Protein 6MFC (pdb70)

B-factor: mean 91.21, std 18.09, range [53.65, 171.16]

Sequence (390 aa):
HRIRHARPSDLDALCALEARCWPAPLRASRAELLRRVTTEPRGCWVLLHEGAIVGATYAQRIAGPAALAGARHSELAGLHDPSGAALQLLGLNVDPAVRNHDFGSLLLEFVLAAARLRPGIENVVGVSRCGDYPRQRAKGLGYEDYVHGRGGGPRDPVLGFHLGHGARIGGIISGYRPEDVDNDGAGVIVIHALRHRIRHARPSDLDALCALEARCWPAPLRASRAELLRRVTTEPRGCWVLLHEGAIVGATYAQRIAGPAALAGARHSELAGLHDPSGAALQLLGLNVDPAVRNHDFGSLLLEFVLAAARLRPGIENVVGVSRCGDYPRQRAKGLGYEDYVHGRGGGPRDPVLGFHLGHGARIGGIISGYRPEDVDNDGAGVIVIHALR

CATH classification: 3.40.630.30

Nearest PDB structures (foldseek):
  6mfd-assembly2_A  TM=9.935E-01  e=2.860E-41  Archangium violaceum
  7uci-assembly2_B  TM=9.417E-01  e=3.900E-22  Cylindrospermopsis raciborskii
  7uci-assembly1_A  TM=9.395E-01  e=4.810E-21  Cylindrospermopsis raciborskii
  2ree-assembly2_B  TM=9.383E-01  e=3.964E-21  Moorena producens 19L
  7ucl-assembly1_A  TM=8.500E-01  e=3.385E-07  Cylindrospermopsis raciborskii

Solvent-accessible surface area: 17958 Å² total; per-residue (Å²): 156,134,37,27,68,7,112,82,83,0,17,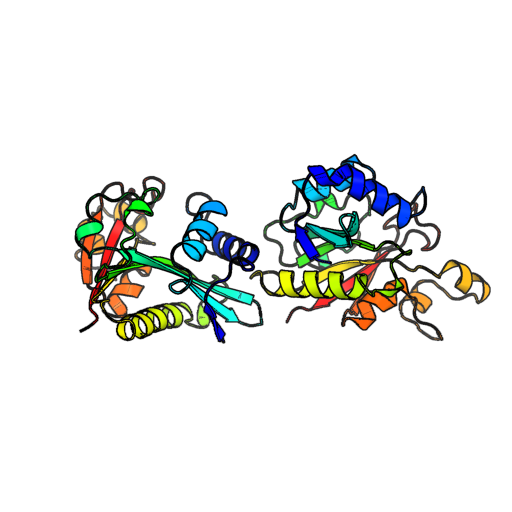22,2,2,13,18,1,10,45,103,27,58,79,68,89,20,104,24,64,88,74,51,0,70,54,18,4,71,47,33,77,173,3,0,16,0,0,22,46,95,21,5,0,9,0,0,1,1,1,2,31,0,58,13,44,90,33,0,83,72,11,103,46,100,119,12,44,77,44,53,44,95,101,5,35,0,9,1,17,21,18,41,7,9,3,61,78,14,138,125,87,98,16,15,41,65,1,0,83,73,1,17,52,24,2,134,157,77,115,43,0,94,29,0,0,3,25,14,39,0,42,42,8,42,158,36,95,93,143,68,37,34,26,96,57,17,7,77,40,138,41,71,49,122,133,3,98,56,2,14,53,21,35,55,63,56,7,144,34,36,28,54,9,103,27,13,24,74,77,3,108,70,0,85,5,10,0,0,14,1,11,6,72,15,214,117,171,35,52,46,8,128,77,93,11,20,99,35,1,29,59,5,10,44,156,34,57,80,78,94,20,109,24,70,124,75,50,0,61,64,19,3,74,59,22,71,78,0,0,11,0,0,28,40,163,71,55,22,16,0,0,1,1,1,2,39,0,56,12,40,92,34,0,77,59,10,86,54,105,114,14,49,69,49,52,54,90,107,6,48,0,0,1,20,25,16,40,6,28,10,66,83,14,184,122,86,89,10,12,27,72,0,0,80,76,0,20,62,24,0,99,37,19,2,21,0,100,32,0,2,10,25,16,40,0,38,39,13,49,164,6,104,100,129,71,37,35,26,105,55,8,0,63,23,123,90,36,76,83,112,1,90,55,2,23,62,27,48,68,40,67,11,141,30,33,29,54,7,94,26,10,22,101,77,2,103,57,0,85,5,10,0,0,13,6,14,6,80,12,106

Organism: NCBI:txid83451

InterPro domains:
  IPR000182 GNAT domain [PS51186] (499-662)
  IPR001227 Acyl transferase domain superfamily [G3DSA:3.40.366.10] (1340-1646)
  IPR006162 Phosphopantetheine attachment site [PS00012] (740-755)
  IPR006162 Phosphopantetheine attachment site [PS00012] (2845-2860)
  IPR006162 Phosphopantetheine attachment site [PS00012] (4822-4837)
  IPR009081 Phosphopantetheine binding ACP domain [PF00550] (719-781)
  IPR009081 Phosphopantetheine binding ACP domain [PF00550] (2821-2887)
  IPR009081 Phosphopantetheine binding ACP domain [PF00550] (4797-4861)
  IPR009081 Phosphopantetheine binding ACP domain [PS50075] (708-785)
  IPR009081 Phosphopantetheine binding ACP domain [PS50075] (2815-2891)
  IPR009081 Phosphopantetheine binding ACP domain [PS50075] (4792-4867)
  IPR013217 Methyltransferase type 12 [PF08242] (2163-2262)
  IPR013217 Methyltransferase type 12 [PF08242] (4118-4217)
  IPR013968 Polyketide synthase-like, ketoreductase domain [PF08659] (2536-2709)
  IPR013968 Polyketide synthase-like, ketoreductase domain [PF08659] (4516-4697)
  IPR014030 Beta-ketoacyl synthase-like, N-terminal domain [PF00109] (820-1058)
  IPR014030 Beta-ketoacyl synthase-like, N-terminal domain [PF00109] (2922-3166)
  IPR014031 Beta-ketoacyl synthase, C-terminal domain [PF02801] (1066-1182)
  IPR014031 Beta-ketoacyl synthase, C-terminal domain [PF02801] (3175-3289)
  IPR014043 Acyl transferase domain [PF00698] (1342-1662)

Structure (mmCIF, N/CA/C/O backbone):
data_6MFC
#
_entry.id   6MFC
#
_cell.length_a   138.334
_cell.length_b   145.700
_cell.length_c   78.006
_cell.angle_alpha   90.000
_cell.angle_beta   90.000
_cell.angle_gamma   90.000
#
_symmetry.space_group_name_H-M   'C 2 2 21'
#
loop_
_entity.id
_entity.type
_entity.pdbx_description
1 polymer GphF
2 non-polymer GLYCEROL
3 non-polymer 'PENTAETHYLENE GLYCOL'
4 water water
#
loop_
_atom_site.group_PDB
_atom_site.id
_atom_site.type_symbol
_atom_site.label_atom_id
_atom_site.label_alt_id
_atom_site.label_comp_id
_atom_site.label_asym_id
_atom_site.label_entity_id
_atom_site.label_seq_id
_atom_site.pdbx_PDB_ins_code
_atom_site.Cartn_x
_atom_site.Cartn_y
_atom_site.Cartn_z
_atom_site.occupancy
_atom_site.B_iso_or_equiv
_atom_site.auth_seq_id
_atom_site.auth_comp_id
_atom_site.auth_asym_id
_atom_site.auth_atom_id
_atom_site.pdbx_PDB_model_num
ATOM 1 N N . HIS A 1 26 ? 9.541 -5.853 -28.554 1.00 153.61 499 HIS B N 1
ATOM 2 C CA . HIS A 1 26 ? 9.762 -5.128 -27.308 1.00 151.57 499 HIS B CA 1
ATOM 3 C C . HIS A 1 26 ? 8.864 -5.667 -26.199 1.00 148.09 499 HIS B C 1
ATOM 4 O O . HIS A 1 26 ? 7.746 -6.115 -26.455 1.00 159.75 499 HIS B O 1
ATOM 11 N N . ARG A 1 27 ? 9.364 -5.624 -24.966 1.00 133.25 500 ARG B N 1
ATOM 12 C CA . ARG A 1 27 ? 8.585 -6.025 -23.802 1.00 120.39 500 ARG B CA 1
ATOM 13 C C . ARG A 1 27 ? 9.126 -5.305 -22.578 1.00 109.89 500 ARG B C 1
ATOM 14 O O . ARG A 1 27 ? 10.331 -5.348 -22.313 1.00 106.85 500 ARG B O 1
ATOM 22 N N . ILE A 1 28 ? 8.237 -4.648 -21.840 1.00 102.38 501 ILE B N 1
ATOM 23 C CA . ILE A 1 28 ? 8.595 -3.904 -20.638 1.00 99.02 501 ILE B CA 1
ATOM 24 C C . ILE A 1 28 ? 7.994 -4.616 -19.436 1.00 101.82 501 ILE B C 1
ATOM 25 O O . ILE A 1 28 ? 6.805 -4.957 -19.437 1.00 107.15 501 ILE B O 1
ATOM 30 N N . ARG A 1 29 ? 8.818 -4.850 -18.417 1.00 95.59 502 ARG B N 1
ATOM 31 C CA . ARG A 1 29 ? 8.381 -5.498 -17.191 1.00 90.31 502 ARG B CA 1
ATOM 32 C C . ARG A 1 29 ? 9.129 -4.881 -16.019 1.00 89.77 502 ARG B C 1
ATOM 33 O O . ARG A 1 29 ? 10.111 -4.156 -16.194 1.00 86.45 502 ARG B O 1
ATOM 41 N N . HIS A 1 30 ? 8.654 -5.176 -14.810 1.00 90.99 503 HIS B N 1
ATOM 42 C CA . HIS A 1 30 ? 9.319 -4.680 -13.614 1.00 85.42 503 HIS B CA 1
ATOM 43 C C . HIS A 1 30 ? 10.701 -5.307 -13.469 1.00 87.01 503 HIS B C 1
ATOM 44 O O . HIS A 1 30 ? 10.938 -6.451 -13.869 1.00 86.56 503 HIS B O 1
ATOM 51 N N . ALA A 1 31 ? 11.621 -4.541 -12.893 1.00 83.49 504 ALA B N 1
ATOM 52 C CA . ALA A 1 31 ? 12.952 -5.061 -12.626 1.00 80.72 504 ALA B CA 1
ATOM 53 C C . ALA A 1 31 ? 12.903 -6.058 -11.475 1.00 82.76 504 ALA B C 1
ATOM 54 O O . ALA A 1 31 ? 12.202 -5.849 -10.481 1.00 93.83 504 ALA B O 1
ATOM 56 N N . ARG A 1 32 ? 13.638 -7.156 -11.624 1.00 77.28 505 ARG B N 1
ATOM 57 C CA . ARG A 1 32 ? 13.748 -8.171 -10.592 1.00 74.01 505 ARG B CA 1
ATOM 58 C C . ARG A 1 32 ? 15.192 -8.268 -10.114 1.00 81.04 505 ARG B C 1
ATOM 59 O O . ARG A 1 32 ? 16.119 -7.957 -10.869 1.00 87.83 505 ARG B O 1
ATOM 67 N N . PRO A 1 33 ? 15.417 -8.691 -8.868 1.00 84.42 506 PRO B N 1
ATOM 68 C CA . PRO A 1 33 ? 16.800 -8.833 -8.382 1.00 81.73 506 PRO B CA 1
ATOM 69 C C . PRO A 1 33 ? 17.641 -9.799 -9.202 1.00 85.82 506 PRO B C 1
ATOM 70 O O . PRO A 1 33 ? 18.875 -9.729 -9.134 1.00 82.03 506 PRO B O 1
ATOM 74 N N . SER A 1 34 ? 17.015 -10.693 -9.975 1.00 96.32 507 SER B N 1
ATOM 75 C CA . SER A 1 34 ? 17.767 -11.611 -10.827 1.00 91.82 507 SER B CA 1
ATOM 76 C C . SER A 1 34 ? 18.407 -10.894 -12.010 1.00 86.43 507 SER B C 1
ATOM 77 O O . SER A 1 34 ? 19.420 -11.363 -12.542 1.00 74.77 507 SER B O 1
ATOM 80 N N . ASP A 1 35 ? 17.840 -9.768 -12.435 1.00 89.59 508 ASP B N 1
ATOM 81 C CA . ASP A 1 35 ? 18.367 -9.001 -13.556 1.00 86.26 508 ASP B CA 1
ATOM 82 C C . ASP A 1 35 ? 19.586 -8.170 -13.186 1.00 85.72 508 ASP B C 1
ATOM 83 O O . ASP A 1 35 ? 20.050 -7.379 -14.014 1.00 89.27 508 ASP B O 1
ATOM 88 N N . LEU A 1 36 ? 20.116 -8.342 -11.973 1.00 81.58 509 LEU B N 1
ATOM 89 C CA . LEU A 1 36 ? 21.165 -7.456 -11.482 1.00 74.75 509 LEU B CA 1
ATOM 90 C C . LEU A 1 36 ? 22.416 -7.527 -12.349 1.00 74.10 509 LEU B C 1
ATOM 91 O O . LEU A 1 36 ? 23.049 -6.500 -12.621 1.00 70.08 509 LEU B O 1
ATOM 96 N N . ASP A 1 37 ? 22.787 -8.729 -12.801 1.00 76.76 510 ASP B N 1
ATOM 97 C CA . ASP A 1 37 ? 23.972 -8.858 -13.644 1.00 78.89 510 ASP B CA 1
ATOM 98 C C . ASP A 1 37 ? 23.783 -8.161 -14.984 1.00 81.35 510 ASP B C 1
ATOM 99 O O . ASP A 1 37 ? 24.740 -7.608 -15.538 1.00 82.95 510 ASP B O 1
ATOM 104 N N . ALA A 1 38 ? 22.562 -8.175 -15.518 1.00 71.91 511 ALA B N 1
ATOM 105 C CA . ALA A 1 38 ? 22.284 -7.457 -16.755 1.00 74.88 511 ALA B CA 1
ATOM 106 C C . ALA A 1 38 ? 22.196 -5.956 -16.515 1.00 77.18 511 ALA B C 1
ATOM 107 O O . ALA A 1 38 ? 22.650 -5.164 -17.348 1.00 93.86 511 ALA B O 1
ATOM 109 N N . LEU A 1 39 ? 21.617 -5.548 -15.382 1.00 82.52 512 LEU B N 1
ATOM 110 C CA . LEU A 1 39 ? 21.526 -4.126 -15.069 1.00 71.39 512 LEU B CA 1
ATOM 111 C C . LEU A 1 39 ? 22.905 -3.510 -14.871 1.00 70.31 512 LEU B C 1
ATOM 112 O O . LEU A 1 39 ? 23.124 -2.347 -15.227 1.00 78.96 512 LEU B O 1
ATOM 117 N N . CYS A 1 40 ? 23.846 -4.273 -14.311 1.00 65.41 513 CYS B N 1
ATOM 118 C CA . CYS A 1 40 ? 25.219 -3.790 -14.212 1.00 67.56 513 CYS B CA 1
ATOM 119 C C . CYS A 1 40 ? 25.883 -3.743 -15.581 1.00 76.45 513 CYS B C 1
ATOM 120 O O . CYS A 1 40 ? 26.640 -2.811 -15.879 1.00 72.93 513 CYS B O 1
ATOM 123 N N . ALA A 1 41 ? 25.615 -4.745 -16.425 1.00 78.46 514 ALA B N 1
ATOM 124 C CA . ALA A 1 41 ? 26.176 -4.752 -17.772 1.00 75.34 514 ALA B CA 1
ATOM 125 C C . ALA A 1 41 ? 25.643 -3.587 -18.595 1.00 74.29 514 ALA B C 1
ATOM 126 O O . ALA A 1 41 ? 26.403 -2.924 -19.311 1.00 76.40 514 ALA B O 1
ATOM 128 N N . LEU A 1 42 ? 24.336 -3.328 -18.511 1.00 68.53 515 LEU B N 1
ATOM 129 C CA . LEU A 1 42 ? 23.770 -2.167 -19.188 1.00 72.33 515 LEU B CA 1
ATOM 130 C C . LEU A 1 42 ? 24.354 -0.875 -18.634 1.00 81.30 515 LEU B C 1
ATOM 131 O O . LEU A 1 42 ? 24.588 0.083 -19.381 1.00 81.51 515 LEU B O 1
ATOM 136 N N . GLU A 1 43 ? 24.606 -0.836 -17.324 1.00 86.55 516 GLU B N 1
ATOM 137 C CA . GLU A 1 43 ? 25.181 0.356 -16.710 1.00 84.31 516 GLU B CA 1
ATOM 138 C C . GLU A 1 43 ? 26.589 0.621 -17.228 1.00 78.00 516 GLU B C 1
ATOM 139 O O . GLU A 1 43 ? 26.990 1.780 -17.386 1.00 78.14 516 GLU B O 1
ATOM 145 N N . ALA A 1 44 ? 27.351 -0.439 -17.506 1.00 76.92 517 ALA B N 1
ATOM 146 C CA . ALA A 1 44 ? 28.728 -0.256 -17.951 1.00 73.97 517 ALA B CA 1
ATOM 147 C C . ALA A 1 44 ? 28.799 0.226 -19.394 1.00 76.60 517 ALA B C 1
ATOM 148 O O . ALA A 1 44 ? 29.735 0.946 -19.760 1.00 82.09 517 ALA B O 1
ATOM 150 N N . ARG A 1 45 ? 27.830 -0.162 -20.225 1.00 73.70 518 ARG B N 1
ATOM 151 C CA . ARG A 1 45 ? 27.801 0.299 -21.608 1.00 82.59 518 ARG B CA 1
ATOM 152 C C . ARG A 1 45 ? 27.301 1.733 -21.724 1.00 85.88 518 ARG B C 1
ATOM 153 O O . ARG A 1 45 ? 27.718 2.456 -22.636 1.00 95.74 518 ARG B O 1
ATOM 161 N N . CYS A 1 46 ? 26.418 2.163 -20.822 1.00 70.89 519 CYS B N 1
ATOM 162 C CA . CYS A 1 46 ? 25.834 3.492 -20.954 1.00 65.00 519 CYS B CA 1
ATOM 163 C C . CYS A 1 46 ? 26.700 4.577 -20.326 1.00 69.25 519 CYS B C 1
ATOM 164 O O . CYS A 1 46 ? 26.634 5.734 -20.755 1.00 70.55 519 CYS B O 1
ATOM 167 N N . TRP A 1 47 ? 27.520 4.234 -19.333 1.00 69.39 520 TRP B N 1
ATOM 168 C CA . TRP A 1 47 ? 28.262 5.242 -18.596 1.00 69.60 520 TRP B CA 1
ATOM 169 C C . TRP A 1 47 ? 29.730 4.860 -18.471 1.00 73.26 520 TRP B C 1
ATOM 170 O O . TRP A 1 47 ? 30.059 3.674 -18.338 1.00 68.85 520 TRP B O 1
ATOM 181 N N . PRO A 1 48 ? 30.631 5.838 -18.513 1.00 77.37 521 PRO B N 1
ATOM 182 C CA . PRO A 1 48 ? 32.032 5.564 -18.184 1.00 80.94 521 PRO B CA 1
ATOM 183 C C . PRO A 1 48 ? 32.192 5.284 -16.698 1.00 92.36 521 PRO B C 1
ATOM 184 O O . PRO A 1 48 ? 31.317 5.585 -15.883 1.00 102.06 521 PRO B O 1
ATOM 188 N N . ALA A 1 49 ? 33.345 4.707 -16.357 1.00 100.06 522 ALA B N 1
ATOM 189 C CA . ALA A 1 49 ? 33.595 4.215 -15.001 1.00 104.44 522 ALA B CA 1
ATOM 190 C C . ALA A 1 49 ? 33.269 5.214 -13.895 1.00 103.47 522 ALA B C 1
ATOM 191 O O . ALA A 1 49 ? 32.608 4.818 -12.922 1.00 107.95 522 ALA B O 1
ATOM 193 N N . PRO A 1 50 ? 33.680 6.488 -13.960 1.00 101.96 523 PRO B N 1
ATOM 194 C CA . PRO A 1 50 ? 33.380 7.398 -12.839 1.00 101.22 523 PRO B CA 1
ATOM 195 C C . PRO A 1 50 ? 31.899 7.674 -12.637 1.00 98.66 523 PRO B C 1
ATOM 196 O O . PRO A 1 50 ? 31.519 8.117 -11.545 1.00 105.27 523 PRO B O 1
ATOM 200 N N . LEU A 1 51 ? 31.051 7.434 -13.636 1.00 84.84 524 LEU B N 1
ATOM 201 C CA . LEU A 1 51 ? 29.633 7.761 -13.544 1.00 77.67 524 LEU B CA 1
ATOM 202 C C . LEU A 1 51 ? 28.742 6.528 -13.450 1.00 75.66 524 LEU B C 1
ATOM 203 O O . LEU A 1 51 ? 27.524 6.645 -13.622 1.00 75.26 524 LEU B O 1
ATOM 208 N N . ARG A 1 52 ? 29.309 5.357 -13.176 1.00 74.70 525 ARG B N 1
ATOM 209 C CA . ARG A 1 52 ? 28.529 4.130 -13.090 1.00 80.52 525 ARG B CA 1
ATOM 210 C C . ARG A 1 52 ? 28.045 3.896 -11.667 1.00 85.30 525 ARG B C 1
ATOM 211 O O . ARG A 1 52 ? 28.793 4.082 -10.702 1.00 92.40 525 ARG B O 1
ATOM 219 N N . ALA A 1 53 ? 26.789 3.480 -11.541 1.00 76.00 526 ALA B N 1
ATOM 220 C CA . ALA A 1 53 ? 26.294 3.025 -10.254 1.00 67.94 526 ALA B CA 1
ATOM 221 C C . ALA A 1 53 ? 26.930 1.687 -9.898 1.00 69.97 526 ALA B C 1
ATOM 222 O O . ALA A 1 53 ? 27.234 0.866 -10.767 1.00 81.86 526 ALA B O 1
ATOM 224 N N . SER A 1 54 ? 27.144 1.477 -8.605 1.00 73.39 527 SER B N 1
ATOM 225 C CA . SER A 1 54 ? 27.685 0.208 -8.154 1.00 65.98 527 SER B CA 1
ATOM 226 C C . SER A 1 54 ? 26.608 -0.871 -8.208 1.00 68.64 527 SER B C 1
ATOM 227 O O . SER A 1 54 ? 25.411 -0.592 -8.334 1.00 65.81 527 SER B O 1
ATOM 230 N N . ARG A 1 55 ? 27.050 -2.127 -8.119 1.00 66.32 528 ARG B N 1
ATOM 231 C CA . ARG A 1 55 ? 26.100 -3.228 -8.011 1.00 69.04 528 ARG B CA 1
ATOM 232 C C . ARG A 1 55 ? 25.232 -3.083 -6.769 1.00 74.24 528 ARG B C 1
ATOM 233 O O . ARG A 1 55 ? 24.053 -3.455 -6.787 1.00 77.83 528 ARG B O 1
ATOM 241 N N . ALA A 1 56 ? 25.795 -2.534 -5.689 1.00 69.88 529 ALA B N 1
ATOM 242 C CA . ALA A 1 56 ? 25.022 -2.335 -4.468 1.00 61.43 529 ALA B CA 1
ATOM 243 C C . ALA A 1 56 ? 23.932 -1.288 -4.666 1.00 63.04 529 ALA B C 1
ATOM 244 O O . ALA A 1 56 ? 22.798 -1.473 -4.207 1.00 68.09 529 ALA B O 1
ATOM 246 N N . GLU A 1 57 ? 24.254 -0.184 -5.346 1.00 55.55 530 GLU B N 1
ATOM 247 C CA . GLU A 1 57 ? 23.255 0.858 -5.567 1.00 58.76 530 GLU B CA 1
ATOM 248 C C . GLU A 1 57 ? 22.158 0.383 -6.510 1.00 61.91 530 GLU B C 1
ATOM 249 O O . GLU A 1 57 ? 20.974 0.658 -6.281 1.00 58.17 530 GLU B O 1
ATOM 255 N N . LEU A 1 58 ? 22.530 -0.326 -7.579 1.00 62.13 531 LEU B N 1
ATOM 256 C CA . LEU A 1 58 ? 21.525 -0.853 -8.496 1.00 65.41 531 LEU B CA 1
ATOM 257 C C . LEU A 1 58 ? 20.595 -1.827 -7.788 1.00 67.91 531 LEU B C 1
ATOM 258 O O . LEU A 1 58 ? 19.388 -1.850 -8.054 1.00 64.95 531 LEU B O 1
ATOM 263 N N . LEU A 1 59 ? 21.136 -2.636 -6.874 1.00 64.43 532 LEU B N 1
ATOM 264 C CA . LEU A 1 59 ? 20.282 -3.507 -6.075 1.00 67.44 532 LEU B CA 1
ATOM 265 C C . LEU A 1 59 ? 19.446 -2.700 -5.091 1.00 71.77 532 LEU B C 1
ATOM 266 O O . LEU A 1 59 ? 18.284 -3.036 -4.834 1.00 70.66 532 LEU B O 1
ATOM 271 N N . ARG A 1 60 ? 20.020 -1.628 -4.536 1.00 71.71 533 ARG B N 1
ATOM 272 C CA . ARG A 1 60 ? 19.293 -0.795 -3.584 1.00 65.92 533 ARG B CA 1
ATOM 273 C C . ARG A 1 60 ? 18.040 -0.199 -4.213 1.00 67.88 533 ARG B C 1
ATOM 274 O O . ARG A 1 60 ? 17.000 -0.090 -3.556 1.00 70.36 533 ARG B O 1
ATOM 282 N N . ARG A 1 61 ? 18.120 0.193 -5.487 1.00 59.11 534 ARG B N 1
ATOM 283 C CA . ARG A 1 61 ? 16.970 0.802 -6.151 1.00 66.13 534 ARG B CA 1
ATOM 284 C C . ARG A 1 61 ? 15.865 -0.219 -6.395 1.00 63.47 534 ARG B C 1
ATOM 285 O O . ARG A 1 61 ? 14.693 0.032 -6.088 1.00 60.17 534 ARG B O 1
ATOM 293 N N . VAL A 1 62 ? 16.221 -1.376 -6.957 1.00 54.36 535 VAL B N 1
ATOM 294 C CA . VAL A 1 62 ? 15.213 -2.361 -7.336 1.00 63.67 535 VAL B CA 1
ATOM 295 C C . VAL A 1 62 ? 14.501 -2.910 -6.107 1.00 73.84 535 VAL B C 1
ATOM 296 O O . VAL A 1 62 ? 13.290 -3.159 -6.139 1.00 79.27 535 VAL B O 1
ATOM 300 N N . THR A 1 63 ? 15.226 -3.094 -5.004 1.00 73.61 536 THR B N 1
ATOM 301 C CA . THR A 1 63 ? 14.623 -3.662 -3.805 1.00 72.46 536 THR B CA 1
ATOM 302 C C . THR A 1 63 ? 13.902 -2.627 -2.949 1.00 76.04 536 THR B C 1
ATOM 303 O O . THR A 1 63 ? 13.022 -3.001 -2.166 1.00 83.25 536 THR B O 1
ATOM 307 N N . THR A 1 64 ? 14.240 -1.343 -3.079 1.00 73.43 537 THR B N 1
ATOM 308 C CA . THR A 1 64 ? 13.569 -0.320 -2.282 1.00 74.38 537 THR B CA 1
ATOM 309 C C . THR A 1 64 ? 12.216 0.049 -2.879 1.00 83.34 537 THR B C 1
ATOM 310 O O . THR A 1 64 ? 11.212 0.126 -2.161 1.00 83.35 537 THR B O 1
ATOM 314 N N . GLU A 1 65 ? 12.171 0.284 -4.191 1.00 85.54 538 GLU B N 1
ATOM 315 C CA . GLU A 1 65 ? 10.938 0.575 -4.919 1.00 94.75 538 GLU B CA 1
ATOM 316 C C . GLU A 1 65 ? 10.753 -0.528 -5.955 1.00 97.55 538 GLU B C 1
ATOM 317 O O . GLU A 1 65 ? 11.055 -0.334 -7.143 1.00 96.11 538 GLU B O 1
ATOM 323 N N . PRO A 1 66 ? 10.268 -1.704 -5.540 1.00 100.69 539 PRO B N 1
ATOM 324 C CA . PRO A 1 66 ? 10.186 -2.831 -6.487 1.00 101.39 539 PRO B CA 1
ATOM 325 C C . PRO A 1 66 ? 9.261 -2.572 -7.660 1.00 103.83 539 PRO B C 1
ATOM 326 O O . PRO A 1 66 ? 9.589 -2.945 -8.793 1.00 105.29 539 PRO B O 1
ATOM 330 N N . ARG A 1 67 ? 8.107 -1.945 -7.425 1.00 98.73 540 ARG B N 1
ATOM 331 C CA . ARG A 1 67 ? 7.175 -1.612 -8.495 1.00 97.84 540 ARG B CA 1
ATOM 332 C C . ARG A 1 67 ? 7.421 -0.224 -9.073 1.00 91.62 540 ARG B C 1
ATOM 333 O O . ARG A 1 67 ? 6.494 0.395 -9.612 1.00 98.76 540 ARG B O 1
ATOM 341 N N . GLY A 1 68 ? 8.650 0.278 -8.977 1.00 82.11 541 GLY B N 1
ATOM 342 C CA . GLY A 1 68 ? 8.999 1.563 -9.548 1.00 80.42 541 GLY B CA 1
ATOM 343 C C . GLY A 1 68 ? 10.227 1.487 -10.431 1.00 79.74 541 GLY B C 1
ATOM 344 O O . GLY A 1 68 ? 10.854 2.507 -10.728 1.00 85.42 541 GLY B O 1
ATOM 345 N N . CYS A 1 69 ? 10.581 0.276 -10.854 1.00 75.22 542 CYS B N 1
ATOM 346 C CA . CYS A 1 69 ? 11.712 0.051 -11.743 1.00 72.80 542 CYS B CA 1
ATOM 347 C C . CYS A 1 69 ? 11.277 -0.882 -12.861 1.00 83.83 542 CYS B C 1
ATOM 348 O O . CYS A 1 69 ? 10.613 -1.892 -12.606 1.00 92.63 542 CYS B O 1
ATOM 351 N N . TRP A 1 70 ? 11.642 -0.541 -14.096 1.00 81.83 543 TRP B N 1
ATOM 352 C CA . TRP A 1 70 ? 11.267 -1.322 -15.264 1.00 84.02 543 TRP B CA 1
ATOM 353 C C . TRP A 1 70 ? 12.486 -1.603 -16.129 1.00 80.08 543 TRP B C 1
ATOM 354 O O . TRP A 1 70 ? 13.466 -0.854 -16.118 1.00 78.50 543 TRP B O 1
ATOM 365 N N . VAL A 1 71 ? 12.407 -2.693 -16.886 1.00 82.92 544 VAL B N 1
ATOM 366 C CA . VAL A 1 71 ? 13.413 -3.041 -17.877 1.00 75.48 544 VAL B CA 1
ATOM 367 C C . VAL A 1 71 ? 12.727 -3.175 -19.228 1.00 76.70 544 VAL B C 1
ATOM 368 O O . VAL A 1 71 ? 11.550 -3.541 -19.317 1.00 78.02 544 VAL B O 1
ATOM 372 N N . LEU A 1 72 ? 13.468 -2.859 -20.285 1.00 74.39 545 LEU B N 1
ATOM 373 C CA . LEU A 1 72 ? 12.998 -3.018 -21.653 1.00 76.61 545 LEU B CA 1
ATOM 374 C C . LEU A 1 72 ? 13.792 -4.132 -22.320 1.00 81.14 545 LEU B C 1
ATOM 375 O O . LEU A 1 72 ? 15.027 -4.111 -22.311 1.00 78.55 545 LEU B O 1
ATOM 380 N N . LEU A 1 73 ? 13.081 -5.099 -22.891 1.00 85.49 546 LEU B N 1
ATOM 381 C CA . LEU A 1 73 ? 13.696 -6.273 -23.492 1.00 88.75 546 LEU B CA 1
ATOM 382 C C . LEU A 1 73 ? 13.659 -6.167 -25.010 1.00 94.07 546 LEU B C 1
ATOM 383 O O . LEU A 1 73 ? 12.599 -5.926 -25.596 1.00 98.14 546 LEU B O 1
ATOM 388 N N . HIS A 1 74 ? 14.817 -6.352 -25.638 1.00 94.60 547 HIS B N 1
ATOM 389 C CA . HIS A 1 74 ? 14.921 -6.414 -27.091 1.00 91.83 547 HIS B CA 1
ATOM 390 C C . HIS A 1 74 ? 15.842 -7.570 -27.445 1.00 97.52 547 HIS B C 1
ATOM 391 O O . HIS A 1 74 ? 16.991 -7.606 -26.994 1.00 83.42 547 HIS B O 1
ATOM 398 N N . GLU A 1 75 ? 15.332 -8.511 -28.242 1.00 100.36 548 GLU B N 1
ATOM 399 C CA . GLU A 1 75 ? 16.065 -9.726 -28.598 1.00 103.92 548 GLU B CA 1
ATOM 400 C C . GLU A 1 75 ? 16.445 -10.520 -27.349 1.00 100.43 548 GLU B C 1
ATOM 401 O O . GLU A 1 75 ? 17.522 -11.115 -27.268 1.00 92.69 548 GLU B O 1
ATOM 407 N N . GLY A 1 76 ? 15.553 -10.519 -26.359 1.00 100.31 549 GLY B N 1
ATOM 408 C CA . GLY A 1 76 ? 15.782 -11.241 -25.124 1.00 87.84 549 GLY B CA 1
ATOM 409 C C . GLY A 1 76 ? 16.806 -10.633 -24.193 1.00 97.92 549 GLY B C 1
ATOM 410 O O . GLY A 1 76 ? 17.199 -11.285 -23.222 1.00 105.42 549 GLY B O 1
ATOM 411 N N . ALA A 1 77 ? 17.251 -9.406 -24.451 1.00 94.30 550 ALA B N 1
ATOM 412 C CA . ALA A 1 77 ? 18.260 -8.749 -23.636 1.00 88.43 550 ALA B CA 1
ATOM 413 C C . ALA A 1 77 ? 17.717 -7.447 -23.068 1.00 88.78 550 ALA B C 1
ATOM 414 O O . ALA A 1 77 ? 16.886 -6.776 -23.688 1.00 85.44 550 ALA B O 1
ATOM 416 N N . ILE A 1 78 ? 18.206 -7.091 -21.882 1.00 87.11 551 ILE B N 1
ATOM 417 C CA . ILE A 1 78 ? 17.825 -5.846 -21.220 1.00 82.85 551 ILE B CA 1
ATOM 418 C C . ILE A 1 78 ? 18.621 -4.721 -21.876 1.00 79.04 551 ILE B C 1
ATOM 419 O O . ILE A 1 78 ? 19.773 -4.470 -21.521 1.00 74.15 551 ILE B O 1
ATOM 424 N N . VAL A 1 79 ? 18.007 -4.043 -22.848 1.00 80.04 552 VAL B N 1
ATOM 425 C CA . VAL A 1 79 ? 18.633 -2.889 -23.486 1.00 83.35 552 VAL B CA 1
ATOM 426 C C . VAL A 1 79 ? 18.201 -1.570 -22.859 1.00 72.28 552 VAL B C 1
ATOM 427 O O . VAL A 1 79 ? 18.775 -0.523 -23.197 1.00 72.42 552 VAL B O 1
ATOM 431 N N . GLY A 1 80 ? 17.217 -1.585 -21.963 1.00 76.48 553 GLY B N 1
ATOM 432 C CA . GLY A 1 80 ? 16.759 -0.374 -21.310 1.00 80.00 553 GLY B CA 1
ATOM 433 C C . GLY A 1 80 ? 16.338 -0.600 -19.873 1.00 83.63 553 GLY B C 1
ATOM 434 O O . GLY A 1 80 ? 15.735 -1.628 -19.553 1.00 89.83 553 GLY B O 1
ATOM 435 N N . ALA A 1 81 ? 16.649 0.353 -18.996 1.00 79.42 554 ALA B N 1
ATOM 436 C CA . ALA A 1 81 ? 16.324 0.246 -17.581 1.00 73.73 554 ALA B CA 1
ATOM 437 C C . ALA A 1 81 ? 15.997 1.622 -17.019 1.00 69.99 554 ALA B C 1
ATOM 438 O O . ALA A 1 81 ? 16.689 2.602 -17.310 1.00 62.99 554 ALA B O 1
ATOM 440 N N . THR A 1 82 ? 14.941 1.687 -16.210 1.00 71.92 555 THR B N 1
ATOM 441 C CA . THR A 1 82 ? 14.531 2.917 -15.547 1.00 77.44 555 THR B CA 1
ATOM 442 C C . THR A 1 82 ? 14.346 2.650 -14.061 1.00 79.66 555 THR B C 1
ATOM 443 O O . THR A 1 82 ? 13.679 1.685 -13.678 1.00 81.34 555 THR B O 1
ATOM 447 N N . TYR A 1 83 ? 14.938 3.504 -13.230 1.00 69.63 556 TYR B N 1
ATOM 448 C CA . TYR A 1 83 ? 14.816 3.416 -11.784 1.00 65.33 556 TYR B CA 1
ATOM 449 C C . TYR A 1 83 ? 14.075 4.636 -11.257 1.00 67.00 556 TYR B C 1
ATOM 450 O O . TYR A 1 83 ? 14.206 5.740 -11.794 1.00 80.37 556 TYR B O 1
ATOM 459 N N . ALA A 1 84 ? 13.298 4.433 -10.196 1.00 62.63 557 ALA B N 1
ATOM 460 C CA . ALA A 1 84 ? 12.536 5.528 -9.616 1.00 65.77 557 ALA B CA 1
ATOM 461 C C . ALA A 1 84 ? 12.186 5.199 -8.173 1.00 81.86 557 ALA B C 1
ATOM 462 O O . ALA A 1 84 ? 12.063 4.030 -7.799 1.00 81.81 557 ALA B O 1
ATOM 464 N N . GLN A 1 85 ? 12.032 6.248 -7.369 1.00 82.54 558 GLN B N 1
ATOM 465 C CA . GLN A 1 85 ? 11.556 6.117 -6.001 1.00 77.19 558 GLN B CA 1
ATOM 466 C C . GLN A 1 85 ? 10.613 7.272 -5.704 1.00 77.66 558 GLN B C 1
ATOM 467 O O . GLN A 1 85 ? 10.680 8.332 -6.330 1.00 80.58 558 GLN B O 1
ATOM 473 N N . ARG A 1 86 ? 9.724 7.049 -4.743 1.00 77.02 559 ARG B N 1
ATOM 474 C CA . ARG A 1 86 ? 8.705 8.026 -4.384 1.00 69.53 559 ARG B CA 1
ATOM 475 C C . ARG A 1 86 ? 9.233 8.907 -3.258 1.00 75.86 559 ARG B C 1
ATOM 476 O O . ARG A 1 86 ? 9.610 8.402 -2.194 1.00 90.14 559 ARG B O 1
ATOM 484 N N . ILE A 1 87 ? 9.274 10.217 -3.496 1.00 68.48 560 ILE B N 1
ATOM 485 C CA . ILE A 1 87 ? 9.750 11.162 -2.491 1.00 76.78 560 ILE B CA 1
ATOM 486 C C . ILE A 1 87 ? 8.639 12.150 -2.163 1.00 87.36 560 ILE B C 1
ATOM 487 O O . ILE A 1 87 ? 7.540 12.074 -2.724 1.00 88.37 560 ILE B O 1
ATOM 492 N N . ALA A 1 88 ? 8.921 13.086 -1.254 1.00 93.82 561 ALA B N 1
ATOM 493 C CA . ALA A 1 88 ? 7.897 14.016 -0.788 1.00 102.19 561 ALA B CA 1
ATOM 494 C C . ALA A 1 88 ? 7.381 14.889 -1.927 1.00 95.80 561 ALA B C 1
ATOM 495 O O . ALA A 1 88 ? 6.178 14.918 -2.211 1.00 96.68 561 ALA B O 1
ATOM 497 N N . GLY A 1 89 ? 8.280 15.611 -2.590 1.00 88.43 562 GLY B N 1
ATOM 498 C CA . GLY A 1 89 ? 7.903 16.468 -3.687 1.00 88.39 562 GLY B CA 1
ATOM 499 C C . GLY A 1 89 ? 9.105 17.016 -4.427 1.00 98.65 562 GLY B C 1
ATOM 500 O O . GLY A 1 89 ? 10.253 16.662 -4.142 1.00 105.92 562 GLY B O 1
ATOM 501 N N . PRO A 1 90 ? 8.859 17.891 -5.406 1.00 101.34 563 PRO B N 1
ATOM 502 C CA . PRO A 1 90 ? 9.982 18.494 -6.144 1.00 98.86 563 PRO B CA 1
ATOM 503 C C . PRO A 1 90 ? 10.907 19.321 -5.268 1.00 96.11 563 PRO B C 1
ATOM 504 O O . PRO A 1 90 ? 12.098 19.443 -5.583 1.00 87.76 563 PRO B O 1
ATOM 508 N N . ALA A 1 91 ? 10.398 19.894 -4.176 1.00 97.65 564 ALA B N 1
ATOM 509 C CA . ALA A 1 91 ? 11.235 20.704 -3.300 1.00 100.14 564 ALA B CA 1
ATOM 510 C C . ALA A 1 91 ? 12.220 19.865 -2.496 1.00 98.60 564 ALA B C 1
ATOM 511 O O . ALA A 1 91 ? 13.196 20.411 -1.972 1.00 93.94 564 ALA B O 1
ATOM 513 N N . ALA A 1 92 ? 11.994 18.554 -2.395 1.00 93.01 565 ALA B N 1
ATOM 514 C CA . ALA A 1 92 ? 12.870 17.696 -1.607 1.00 89.93 565 ALA B CA 1
ATOM 515 C C . ALA A 1 92 ? 14.255 17.533 -2.221 1.00 87.98 565 ALA B C 1
ATOM 516 O O . ALA A 1 92 ? 15.156 17.029 -1.542 1.00 84.99 565 ALA B O 1
ATOM 518 N N . LEU A 1 93 ? 14.447 17.946 -3.471 1.00 82.63 566 LEU B N 1
ATOM 519 C CA . LEU A 1 93 ? 15.722 17.801 -4.158 1.00 79.90 566 LEU B CA 1
ATOM 520 C C . LEU A 1 93 ? 16.678 18.957 -3.898 1.00 81.09 566 LEU B C 1
ATOM 521 O O . LEU A 1 93 ? 17.791 18.950 -4.433 1.00 82.47 566 LEU B O 1
ATOM 526 N N . ALA A 1 94 ? 16.277 19.945 -3.103 1.00 79.47 567 ALA B N 1
ATOM 527 C CA . ALA A 1 94 ? 17.126 21.105 -2.861 1.00 82.92 567 ALA B CA 1
ATOM 528 C C . ALA A 1 94 ? 18.372 20.692 -2.087 1.00 82.66 567 ALA B C 1
ATOM 529 O O . ALA A 1 94 ? 18.273 20.121 -0.996 1.00 92.58 567 ALA B O 1
ATOM 531 N N . GLY A 1 95 ? 19.541 20.975 -2.654 1.00 84.16 568 GLY B N 1
ATOM 532 C CA . GLY A 1 95 ? 20.792 20.681 -1.972 1.00 89.06 568 GLY B CA 1
ATOM 533 C C . GLY A 1 95 ? 21.040 19.206 -1.747 1.00 84.53 568 GLY B C 1
ATOM 534 O O . GLY A 1 95 ? 21.617 18.822 -0.721 1.00 94.25 568 GLY B O 1
ATOM 535 N N . ALA A 1 96 ? 20.615 18.369 -2.685 1.00 76.88 569 ALA B N 1
ATOM 536 C CA . ALA A 1 96 ? 20.769 16.927 -2.583 1.00 85.70 569 ALA B CA 1
ATOM 537 C C . ALA A 1 96 ? 22.013 16.474 -3.335 1.00 86.83 569 ALA B C 1
ATOM 538 O O . ALA A 1 96 ? 22.335 17.005 -4.401 1.00 94.86 569 ALA B O 1
ATOM 540 N N . ARG A 1 97 ? 22.712 15.495 -2.770 1.00 82.10 570 ARG B N 1
ATOM 541 C CA . ARG A 1 97 ? 23.852 14.874 -3.423 1.00 77.91 570 ARG B CA 1
ATOM 542 C C . ARG A 1 97 ? 23.399 13.634 -4.188 1.00 78.82 570 ARG B C 1
ATOM 543 O O . ARG A 1 97 ? 22.378 13.021 -3.873 1.00 78.20 570 ARG B O 1
ATOM 551 N N . HIS A 1 98 ? 24.174 13.276 -5.216 1.00 79.93 571 HIS B N 1
ATOM 552 C CA . HIS A 1 98 ? 23.823 12.123 -6.042 1.00 72.63 571 HIS B CA 1
ATOM 553 C C . HIS A 1 98 ? 23.909 10.827 -5.248 1.00 74.08 571 HIS B C 1
ATOM 554 O O . HIS A 1 98 ? 23.055 9.943 -5.393 1.00 71.41 571 HIS B O 1
ATOM 561 N N . SER A 1 99 ? 24.935 10.694 -4.408 1.00 74.36 572 SER B N 1
ATOM 562 C CA . SER A 1 99 ? 25.126 9.458 -3.662 1.00 72.95 572 SER B CA 1
ATOM 563 C C . SER A 1 99 ? 24.173 9.349 -2.479 1.00 78.43 572 SER B C 1
ATOM 564 O O . SER A 1 99 ? 23.761 8.241 -2.120 1.00 91.88 572 SER B O 1
ATOM 567 N N . GLU A 1 100 ? 23.807 10.473 -1.875 1.00 81.85 573 GLU B N 1
ATOM 568 C CA . GLU A 1 100 ? 22.990 10.482 -0.662 1.00 61.64 573 GLU B CA 1
ATOM 569 C C . GLU A 1 100 ? 21.519 10.719 -1.004 1.00 59.91 573 GLU B C 1
ATOM 570 O O . GLU A 1 100 ? 20.879 11.647 -0.509 1.00 74.82 573 GLU B O 1
ATOM 576 N N . LEU A 1 101 ? 20.975 9.856 -1.864 1.00 56.91 574 LEU B N 1
ATOM 577 C CA . LEU A 1 101 ? 19.614 10.027 -2.355 1.00 72.41 574 LEU B CA 1
ATOM 578 C C . LEU A 1 101 ? 18.591 9.094 -1.724 1.00 76.20 574 LEU B C 1
ATOM 579 O O . LEU A 1 101 ? 17.393 9.381 -1.812 1.00 72.63 574 LEU B O 1
ATOM 584 N N . ALA A 1 102 ? 19.020 7.993 -1.101 1.00 70.81 575 ALA B N 1
ATOM 585 C CA . ALA A 1 102 ? 18.055 7.036 -0.568 1.00 66.14 575 ALA B CA 1
ATOM 586 C C . ALA A 1 102 ? 17.232 7.632 0.567 1.00 71.28 575 ALA B C 1
ATOM 587 O O . ALA A 1 102 ? 16.085 7.221 0.781 1.00 63.79 575 ALA B O 1
ATOM 589 N N . GLY A 1 103 ? 17.789 8.604 1.295 1.00 70.89 576 GLY B N 1
ATOM 590 C CA . GLY A 1 103 ? 17.088 9.201 2.420 1.00 60.73 576 GLY B CA 1
ATOM 591 C C . GLY A 1 103 ? 15.837 9.967 2.042 1.00 67.85 576 GLY B C 1
ATOM 592 O O . GLY A 1 103 ? 15.008 10.245 2.915 1.00 74.41 576 GLY B O 1
ATOM 593 N N . LEU A 1 104 ? 15.680 10.316 0.765 1.00 72.00 577 LEU B N 1
ATOM 594 C CA . LEU A 1 104 ? 14.508 11.057 0.319 1.00 76.28 577 LEU B CA 1
ATOM 595 C C . LEU A 1 104 ? 13.276 10.179 0.148 1.00 83.01 577 LEU B C 1
ATOM 596 O O . LEU A 1 104 ? 12.186 10.716 -0.075 1.00 91.82 577 LEU B O 1
ATOM 601 N N . HIS A 1 105 ? 13.422 8.860 0.247 1.00 80.57 578 HIS B N 1
ATOM 602 C CA . HIS A 1 105 ? 12.323 7.952 -0.056 1.00 80.68 578 HIS B CA 1
ATOM 603 C C . HIS A 1 105 ? 11.144 8.191 0.878 1.00 82.64 578 HIS B C 1
ATOM 604 O O . HIS A 1 105 ? 11.258 8.023 2.096 1.00 79.58 578 HIS B O 1
ATOM 611 N N . ASP A 1 106 ? 10.012 8.584 0.300 1.00 85.69 579 ASP B N 1
ATOM 612 C CA . ASP A 1 106 ? 8.769 8.791 1.041 1.00 95.24 579 ASP B CA 1
ATOM 613 C C . ASP A 1 106 ? 7.661 8.026 0.330 1.00 98.54 579 ASP B C 1
ATOM 614 O O . ASP A 1 106 ? 7.141 8.495 -0.698 1.00 102.91 579 ASP B O 1
ATOM 619 N N . PRO A 1 107 ? 7.276 6.851 0.835 1.00 99.22 580 PRO B N 1
ATOM 620 C CA . PRO A 1 107 ? 6.212 6.078 0.170 1.00 97.38 580 PRO B CA 1
ATOM 621 C C . PRO A 1 107 ? 4.882 6.805 0.094 1.00 104.21 580 PRO B C 1
ATOM 622 O O . PRO A 1 107 ? 4.074 6.495 -0.791 1.00 103.83 580 PRO B O 1
ATOM 626 N N . SER A 1 108 ? 4.624 7.756 0.988 1.00 112.52 581 SER B N 1
ATOM 627 C CA . SER A 1 108 ? 3.396 8.539 0.964 1.00 120.08 581 SER B CA 1
ATOM 628 C C . SER A 1 108 ? 3.553 9.854 0.213 1.00 118.36 581 SER B C 1
ATOM 629 O O . SER A 1 108 ? 2.642 10.687 0.250 1.00 129.66 581 SER B O 1
ATOM 632 N N . GLY A 1 109 ? 4.680 10.058 -0.463 1.00 110.42 582 GLY B N 1
ATOM 633 C CA . GLY A 1 109 ? 4.921 11.304 -1.157 1.00 107.49 582 GLY B CA 1
ATOM 634 C C . GLY A 1 109 ? 4.061 11.463 -2.396 1.00 106.14 582 GLY B C 1
ATOM 635 O O . GLY A 1 109 ? 3.441 10.525 -2.899 1.00 106.50 582 GLY B O 1
ATOM 636 N N . ALA A 1 110 ? 4.031 12.698 -2.898 1.00 106.12 583 ALA B N 1
ATOM 637 C CA . ALA A 1 110 ? 3.226 13.066 -4.056 1.00 101.35 583 ALA B CA 1
ATOM 638 C C . ALA A 1 110 ? 4.090 13.388 -5.272 1.00 98.60 583 ALA B C 1
ATOM 639 O O . ALA A 1 110 ? 3.731 14.238 -6.091 1.00 102.43 583 ALA B O 1
ATOM 641 N N . ALA A 1 111 ? 5.231 12.715 -5.402 1.00 88.24 584 ALA B N 1
ATOM 642 C CA . ALA A 1 111 ? 6.110 12.921 -6.543 1.00 85.39 584 ALA B CA 1
ATOM 643 C C . ALA A 1 111 ? 7.041 11.725 -6.675 1.00 87.08 584 ALA B C 1
ATOM 644 O O . ALA A 1 111 ? 7.520 11.192 -5.671 1.00 93.43 584 ALA B O 1
ATOM 646 N N . LEU A 1 112 ? 7.292 11.313 -7.914 1.00 83.38 585 LEU B N 1
ATOM 647 C CA . LEU A 1 112 ? 8.143 10.167 -8.217 1.00 78.23 585 LEU B CA 1
ATOM 648 C C . LEU A 1 112 ? 9.443 10.664 -8.837 1.00 73.97 585 LEU B C 1
ATOM 649 O O . LEU A 1 112 ? 9.422 11.359 -9.859 1.00 73.57 585 LEU B O 1
ATOM 654 N N . GLN A 1 113 ? 10.567 10.309 -8.221 1.00 64.31 586 GLN B N 1
ATOM 655 C CA . GLN A 1 113 ? 11.876 10.797 -8.636 1.00 71.38 586 GLN B CA 1
ATOM 656 C C . GLN A 1 113 ? 12.547 9.791 -9.562 1.00 77.50 586 GLN B C 1
ATOM 657 O O . GLN A 1 113 ? 12.652 8.608 -9.228 1.00 81.19 586 GLN B O 1
ATOM 663 N N . LEU A 1 114 ? 13.010 10.267 -10.715 1.00 86.00 587 LEU B N 1
ATOM 664 C CA . LEU A 1 114 ? 13.767 9.432 -11.638 1.00 83.15 587 LEU B CA 1
ATOM 665 C C . LEU A 1 114 ? 15.214 9.352 -11.168 1.00 81.10 587 LEU B C 1
ATOM 666 O O . LEU A 1 114 ? 15.918 10.366 -11.136 1.00 95.94 587 LEU B O 1
ATOM 671 N N . LEU A 1 115 ? 15.655 8.152 -10.797 1.00 74.68 588 LEU B N 1
ATOM 672 C CA . LEU A 1 115 ? 17.048 7.950 -10.423 1.00 72.59 588 LEU B CA 1
ATOM 673 C C . LEU A 1 115 ? 17.928 7.632 -11.622 1.00 73.84 588 LEU B C 1
ATOM 674 O O . LEU A 1 115 ? 19.139 7.876 -11.576 1.00 82.57 588 LEU B O 1
ATOM 679 N N . GLY A 1 116 ? 17.346 7.102 -12.694 1.00 68.48 589 GLY B N 1
ATOM 680 C CA . GLY A 1 116 ? 18.109 6.771 -13.879 1.00 70.02 589 GLY B CA 1
ATOM 681 C C . GLY A 1 116 ? 17.259 6.250 -15.017 1.00 72.03 589 GLY B C 1
ATOM 682 O O . GLY A 1 116 ? 16.197 5.660 -14.796 1.00 63.78 589 GLY B O 1
ATOM 683 N N . LEU A 1 117 ? 17.716 6.478 -16.247 1.00 76.71 590 LEU B N 1
ATOM 684 C CA . LEU A 1 117 ? 17.072 5.941 -17.445 1.00 71.05 590 LEU B CA 1
ATOM 685 C C . LEU A 1 117 ? 18.190 5.631 -18.435 1.00 75.51 590 LEU B C 1
ATOM 686 O O . LEU A 1 117 ? 18.751 6.541 -19.053 1.00 80.84 590 LEU B O 1
ATOM 691 N N . ASN A 1 118 ? 18.523 4.351 -18.567 1.00 76.52 591 ASN B N 1
ATOM 692 C CA . ASN A 1 118 ? 19.608 3.902 -19.427 1.00 75.40 591 ASN B CA 1
ATOM 693 C C . ASN A 1 118 ? 19.039 3.160 -20.626 1.00 78.07 591 ASN B C 1
ATOM 694 O O . ASN A 1 118 ? 18.129 2.336 -20.480 1.00 70.30 591 ASN B O 1
ATOM 699 N N . VAL A 1 119 ? 19.567 3.466 -21.808 1.00 79.91 592 VAL B N 1
ATOM 700 C CA . VAL A 1 119 ? 19.270 2.733 -23.030 1.00 76.23 592 VAL B CA 1
ATOM 701 C C . VAL A 1 119 ? 20.598 2.370 -23.677 1.00 81.33 592 VAL B C 1
ATOM 702 O O . VAL A 1 119 ? 21.493 3.217 -23.776 1.00 77.10 592 VAL B O 1
ATOM 706 N N . ASP A 1 120 ? 20.727 1.115 -24.099 1.00 86.71 593 ASP B N 1
ATOM 707 C CA . ASP A 1 120 ? 21.989 0.632 -24.644 1.00 86.51 593 ASP B CA 1
ATOM 708 C C . ASP A 1 120 ? 22.399 1.486 -25.840 1.00 88.98 593 ASP B C 1
ATOM 709 O O . ASP A 1 120 ? 21.563 1.767 -26.710 1.00 94.80 593 ASP B O 1
ATOM 714 N N . PRO A 1 121 ? 23.656 1.933 -25.912 1.00 91.68 594 PRO B N 1
ATOM 715 C CA . PRO A 1 121 ? 24.076 2.772 -27.047 1.00 96.72 594 PRO B CA 1
ATOM 716 C C . PRO A 1 121 ? 23.936 2.096 -28.400 1.00 101.42 594 PRO B C 1
ATOM 717 O O . PRO A 1 121 ? 23.913 2.793 -29.421 1.00 113.47 594 PRO B O 1
ATOM 721 N N . ALA A 1 122 ? 23.843 0.767 -28.446 1.00 96.30 595 ALA B N 1
ATOM 722 C CA . ALA A 1 122 ? 23.689 0.062 -29.711 1.00 93.39 595 ALA B CA 1
ATOM 723 C C . ALA A 1 122 ? 22.256 0.066 -30.228 1.00 101.84 595 ALA B C 1
ATOM 724 O O . ALA A 1 122 ? 22.029 -0.346 -31.370 1.00 114.10 595 ALA B O 1
ATOM 726 N N . VAL A 1 123 ? 21.291 0.518 -29.427 1.00 100.46 596 VAL B N 1
ATOM 727 C CA . VAL A 1 123 ? 19.889 0.506 -29.831 1.00 108.33 596 VAL B CA 1
ATOM 728 C C . VAL A 1 123 ? 19.327 1.921 -29.774 1.00 114.30 596 VAL B C 1
ATOM 729 O O . VAL A 1 123 ? 18.179 2.130 -29.368 1.00 112.25 596 VAL B O 1
ATOM 733 N N . ARG A 1 124 ? 20.131 2.906 -30.181 1.00 120.22 597 ARG B N 1
ATOM 734 C CA . ARG A 1 124 ? 19.672 4.291 -30.141 1.00 124.30 597 ARG B CA 1
ATOM 735 C C . ARG A 1 124 ? 18.723 4.612 -31.287 1.00 121.82 597 ARG B C 1
ATOM 736 O O . ARG A 1 124 ? 17.824 5.446 -31.126 1.00 120.55 597 ARG B O 1
ATOM 744 N N . ASN A 1 125 ? 18.897 3.965 -32.441 1.00 122.43 598 ASN B N 1
ATOM 745 C CA . ASN A 1 125 ? 18.035 4.245 -33.583 1.00 123.60 598 ASN B CA 1
ATOM 746 C C . ASN A 1 125 ? 16.605 3.770 -33.362 1.00 122.26 598 ASN B C 1
ATOM 747 O O . ASN A 1 125 ? 15.703 4.211 -34.082 1.00 132.39 598 ASN B O 1
ATOM 752 N N . HIS A 1 126 ? 16.377 2.886 -32.389 1.00 111.67 599 HIS B N 1
ATOM 753 C CA . HIS A 1 126 ? 15.033 2.410 -32.094 1.00 110.62 599 HIS B CA 1
ATOM 754 C C . HIS A 1 126 ? 14.204 3.414 -31.307 1.00 109.75 599 HIS B C 1
ATOM 755 O O . HIS A 1 126 ? 13.007 3.176 -31.108 1.00 112.13 599 HIS B O 1
ATOM 762 N N . ASP A 1 127 ? 14.805 4.519 -30.860 1.00 110.96 600 ASP B N 1
ATOM 763 C CA . ASP A 1 127 ? 14.115 5.533 -30.061 1.00 114.72 600 ASP B CA 1
ATOM 764 C C . ASP A 1 127 ? 13.491 4.922 -28.807 1.00 112.00 600 ASP B C 1
ATOM 765 O O . ASP A 1 127 ? 12.407 5.318 -28.374 1.00 114.19 600 ASP B O 1
ATOM 770 N N . PHE A 1 128 ? 14.185 3.943 -28.220 1.00 103.32 601 PHE B N 1
ATOM 771 C CA . PHE A 1 128 ? 13.703 3.311 -26.998 1.00 91.61 601 PHE B CA 1
ATOM 772 C C . PHE A 1 128 ? 13.738 4.254 -25.803 1.00 96.83 601 PHE B C 1
ATOM 773 O O . PHE A 1 128 ? 12.999 4.037 -24.836 1.00 95.16 601 PHE B O 1
ATOM 781 N N . GLY A 1 129 ? 14.581 5.288 -25.844 1.00 95.03 602 GLY B N 1
ATOM 782 C CA . GLY A 1 129 ? 14.653 6.218 -24.727 1.00 91.35 602 GLY B CA 1
ATOM 783 C C . GLY A 1 129 ? 13.341 6.937 -24.485 1.00 83.67 602 GLY B C 1
ATOM 784 O O . GLY A 1 129 ? 12.848 6.997 -23.356 1.00 77.12 602 GLY B O 1
ATOM 785 N N . SER A 1 130 ? 12.754 7.491 -25.548 1.00 82.26 603 SER B N 1
ATOM 786 C CA . SER A 1 130 ? 11.466 8.159 -25.422 1.00 83.62 603 SER B CA 1
ATOM 787 C C . SER A 1 130 ? 10.350 7.190 -25.062 1.00 86.99 603 SER B C 1
ATOM 788 O O . SER A 1 130 ? 9.337 7.614 -24.495 1.00 89.98 603 SER B O 1
ATOM 791 N N . LEU A 1 131 ? 10.509 5.903 -25.375 1.00 91.14 604 LEU B N 1
ATOM 792 C CA . LEU A 1 131 ? 9.487 4.926 -25.014 1.00 90.20 604 LEU B CA 1
ATOM 793 C C . LEU A 1 131 ? 9.472 4.683 -23.510 1.00 90.45 604 LEU B C 1
ATOM 794 O O . LEU A 1 131 ? 8.406 4.673 -22.884 1.00 95.24 604 LEU B O 1
ATOM 799 N N . LEU A 1 132 ? 10.650 4.488 -22.911 1.00 80.25 605 LEU B N 1
ATOM 800 C CA . LEU A 1 132 ? 10.719 4.270 -21.469 1.00 85.32 605 LEU B CA 1
ATOM 801 C C . LEU A 1 132 ? 10.226 5.490 -20.703 1.00 93.03 605 LEU B C 1
ATOM 802 O O . LEU A 1 132 ? 9.501 5.357 -19.709 1.00 92.27 605 LEU B O 1
ATOM 807 N N . LEU A 1 133 ? 10.608 6.689 -21.150 1.00 92.66 606 LEU B N 1
ATOM 808 C CA . LEU A 1 133 ? 10.183 7.906 -20.468 1.00 85.22 606 LEU B CA 1
ATOM 809 C C . LEU A 1 133 ? 8.667 8.054 -20.510 1.00 88.91 606 LEU B C 1
ATOM 810 O O . LEU A 1 133 ? 8.019 8.214 -19.470 1.00 92.94 606 LEU B O 1
ATOM 815 N N . GLU A 1 134 ? 8.084 7.999 -21.710 1.00 90.55 607 GLU B N 1
ATOM 816 C CA . GLU A 1 134 ? 6.634 8.094 -21.833 1.00 100.12 607 GLU B CA 1
ATOM 817 C C . GLU A 1 134 ? 5.921 6.931 -21.157 1.00 105.09 607 GLU B C 1
ATOM 818 O O . GLU A 1 134 ? 4.744 7.063 -20.804 1.00 110.51 607 GLU B O 1
ATOM 824 N N . PHE A 1 135 ? 6.603 5.799 -20.969 1.00 104.93 608 PHE B N 1
ATOM 825 C CA . PHE A 1 135 ? 6.010 4.699 -20.217 1.00 100.03 608 PHE B CA 1
ATOM 826 C C . PHE A 1 135 ? 5.953 5.023 -18.730 1.00 88.91 608 PHE B C 1
ATOM 827 O O . PHE A 1 135 ? 4.940 4.764 -18.070 1.00 83.36 608 PHE B O 1
ATOM 835 N N . VAL A 1 136 ? 7.036 5.584 -18.186 1.00 84.53 609 VAL B N 1
ATOM 836 C CA . VAL A 1 136 ? 7.055 5.973 -16.779 1.00 83.63 609 VAL B CA 1
ATOM 837 C C . VAL A 1 136 ? 6.039 7.076 -16.518 1.00 90.67 609 VAL B C 1
ATOM 838 O O . VAL A 1 136 ? 5.292 7.034 -15.533 1.00 95.74 609 VAL B O 1
ATOM 842 N N . LEU A 1 137 ? 5.999 8.083 -17.396 1.00 89.76 610 LEU B N 1
ATOM 843 C CA . LEU A 1 137 ? 5.039 9.169 -17.238 1.00 86.86 610 LEU B CA 1
ATOM 844 C C . LEU A 1 137 ? 3.609 8.651 -17.298 1.00 92.97 610 LEU B C 1
ATOM 845 O O . LEU A 1 137 ? 2.733 9.138 -16.575 1.00 93.63 610 LEU B O 1
ATOM 850 N N . ALA A 1 138 ? 3.355 7.652 -18.146 1.00 99.01 611 ALA B N 1
ATOM 851 C CA . ALA A 1 138 ? 2.017 7.074 -18.223 1.00 104.61 611 ALA B CA 1
ATOM 852 C C . ALA A 1 138 ? 1.719 6.209 -17.005 1.00 106.91 611 ALA B C 1
ATOM 853 O O . ALA A 1 138 ? 0.587 6.196 -16.508 1.00 110.61 611 ALA B O 1
ATOM 855 N N . ALA A 1 139 ? 2.721 5.478 -16.512 1.00 107.96 612 ALA B N 1
ATOM 856 C CA . ALA A 1 139 ? 2.514 4.639 -15.337 1.00 97.64 612 ALA B CA 1
ATOM 857 C C . ALA A 1 139 ? 2.347 5.474 -14.075 1.00 96.75 612 ALA B C 1
ATOM 858 O O . ALA A 1 139 ? 1.630 5.066 -13.153 1.00 99.24 612 ALA B O 1
ATOM 860 N N . ALA A 1 140 ? 2.991 6.641 -14.015 1.00 91.54 613 ALA B N 1
ATOM 861 C CA . ALA A 1 140 ? 2.887 7.482 -12.828 1.00 89.53 613 ALA B CA 1
ATOM 862 C C . ALA A 1 140 ? 1.525 8.156 -12.733 1.00 100.18 613 ALA B C 1
ATOM 863 O O . ALA A 1 140 ? 1.030 8.393 -11.625 1.00 113.14 613 ALA B O 1
ATOM 865 N N . ARG A 1 141 ? 0.908 8.472 -13.872 1.00 96.69 614 ARG B N 1
ATOM 866 C CA . ARG A 1 141 ? -0.419 9.073 -13.863 1.00 98.17 614 ARG B CA 1
ATOM 867 C C . ARG A 1 141 ? -1.507 8.080 -13.482 1.00 97.45 614 ARG B C 1
ATOM 868 O O . ARG A 1 141 ? -2.639 8.499 -13.217 1.00 104.45 614 ARG B O 1
ATOM 876 N N . LEU A 1 142 ? -1.197 6.786 -13.450 1.00 92.27 615 LEU B N 1
ATOM 877 C CA . LEU A 1 142 ? -2.138 5.760 -13.026 1.00 99.89 615 LEU B CA 1
ATOM 878 C C . LEU A 1 142 ? -1.913 5.308 -11.590 1.00 108.34 615 LEU B C 1
ATOM 879 O O . LEU A 1 142 ? -2.642 4.434 -11.109 1.00 116.82 615 LEU B O 1
ATOM 884 N N . ARG A 1 143 ? -0.919 5.873 -10.895 1.00 115.90 616 ARG B N 1
ATOM 885 C CA . ARG A 1 143 ? -0.714 5.559 -9.488 1.00 112.84 616 ARG B CA 1
ATOM 886 C C . ARG A 1 143 ? -1.305 6.665 -8.631 1.00 112.77 616 ARG B C 1
ATOM 887 O O . ARG A 1 143 ? -1.002 7.845 -8.863 1.00 112.37 616 ARG B O 1
ATOM 895 N N . PRO A 1 144 ? -2.147 6.342 -7.649 1.00 114.75 617 PRO B N 1
ATOM 896 C CA . PRO A 1 144 ? -2.822 7.398 -6.881 1.00 113.24 617 PRO B CA 1
ATOM 897 C C . PRO A 1 144 ? -1.847 8.142 -5.980 1.00 104.45 617 PRO B C 1
ATOM 898 O O . PRO A 1 144 ? -1.056 7.532 -5.256 1.00 92.45 617 PRO B O 1
ATOM 902 N N . GLY A 1 145 ? -1.912 9.474 -6.031 1.00 102.08 618 GLY B N 1
ATOM 903 C CA . GLY A 1 145 ? -1.100 10.342 -5.213 1.00 95.79 618 GLY B CA 1
ATOM 904 C C . GLY A 1 145 ? 0.061 10.988 -5.945 1.00 97.85 618 GLY B C 1
ATOM 905 O O . GLY A 1 145 ? 0.484 12.085 -5.566 1.00 98.05 618 GLY B O 1
ATOM 906 N N . ILE A 1 146 ? 0.583 10.335 -6.982 1.00 97.54 619 ILE B N 1
ATOM 907 C CA . ILE A 1 146 ? 1.720 10.872 -7.722 1.00 100.63 619 ILE B CA 1
ATOM 908 C C . ILE A 1 146 ? 1.266 12.088 -8.518 1.00 104.54 619 ILE B C 1
ATOM 909 O O . ILE A 1 146 ? 0.374 11.994 -9.370 1.00 107.05 619 ILE B O 1
ATOM 914 N N . GLU A 1 147 ? 1.882 13.240 -8.245 1.00 106.14 620 GLU B N 1
ATOM 915 C CA . GLU A 1 147 ? 1.553 14.478 -8.937 1.00 105.68 620 GLU B CA 1
ATOM 916 C C . GLU A 1 147 ? 2.614 14.930 -9.928 1.00 102.67 620 GLU B C 1
ATOM 917 O O . GLU A 1 147 ? 2.278 15.635 -10.884 1.00 104.24 620 GLU B O 1
ATOM 923 N N . ASN A 1 148 ? 3.874 14.550 -9.731 1.00 100.86 621 ASN B N 1
ATOM 924 C CA . ASN A 1 148 ? 4.939 14.969 -10.629 1.00 93.21 621 ASN B CA 1
ATOM 925 C C . ASN A 1 148 ? 5.969 13.859 -10.757 1.00 89.55 621 ASN B C 1
ATOM 926 O O . ASN A 1 148 ? 6.191 13.082 -9.824 1.00 92.31 621 ASN B O 1
ATOM 931 N N . VAL A 1 149 ? 6.592 13.795 -11.928 1.00 77.55 622 VAL B N 1
ATOM 932 C CA . VAL A 1 149 ? 7.761 12.961 -12.169 1.00 78.29 622 VAL B CA 1
ATOM 933 C C . VAL A 1 149 ? 8.941 13.907 -12.326 1.00 80.13 622 VAL B C 1
ATOM 934 O O . VAL A 1 149 ? 9.015 14.663 -13.302 1.00 86.32 622 VAL B O 1
ATOM 938 N N . VAL A 1 150 ? 9.857 13.889 -11.363 1.00 77.72 623 VAL B N 1
ATOM 939 C CA . VAL A 1 150 ? 10.982 14.809 -11.354 1.00 82.56 623 VAL B CA 1
ATOM 940 C C . VAL A 1 150 ? 12.278 14.008 -11.393 1.00 80.62 623 VAL B C 1
ATOM 941 O O . VAL A 1 150 ? 12.290 12.786 -11.246 1.00 80.89 623 VAL B O 1
ATOM 945 N N . GLY A 1 151 ? 13.378 14.724 -11.596 1.00 78.76 624 GLY B N 1
ATOM 946 C CA . GLY A 1 151 ? 14.690 14.107 -11.644 1.00 76.92 624 GLY B CA 1
ATOM 947 C C . GLY A 1 151 ? 15.755 15.170 -11.783 1.00 79.04 624 GLY B C 1
ATOM 948 O O . GLY A 1 151 ? 15.472 16.332 -12.084 1.00 87.81 624 GLY B O 1
ATOM 949 N N . VAL A 1 152 ? 16.992 14.752 -11.550 1.00 67.73 625 VAL B N 1
ATOM 950 C CA . VAL A 1 152 ? 18.156 15.618 -11.679 1.00 72.48 625 VAL B CA 1
ATOM 951 C C . VAL A 1 152 ? 18.889 15.186 -12.942 1.00 78.95 625 VAL B C 1
ATOM 952 O O . VAL A 1 152 ? 19.642 14.206 -12.937 1.00 98.62 625 VAL B O 1
ATOM 956 N N . SER A 1 153 ? 18.666 15.915 -14.032 1.00 67.72 626 SER B N 1
ATOM 957 C CA . SER A 1 153 ? 19.273 15.592 -15.315 1.00 73.38 626 SER B CA 1
ATOM 958 C C . SER A 1 153 ? 20.689 16.166 -15.372 1.00 78.33 626 SER B C 1
ATOM 959 O O . SER A 1 153 ? 21.257 16.593 -14.364 1.00 80.37 626 SER B O 1
ATOM 962 N N . ARG A 1 154 ? 21.278 16.182 -16.566 1.00 79.97 627 ARG B N 1
ATOM 963 C CA . ARG A 1 154 ? 22.636 16.669 -16.752 1.00 80.95 627 ARG B CA 1
ATOM 964 C C . ARG A 1 154 ? 22.790 17.138 -18.194 1.00 77.45 627 ARG B C 1
ATOM 965 O O . ARG A 1 154 ? 21.877 17.004 -19.014 1.00 82.79 627 ARG B O 1
ATOM 973 N N . CYS A 1 155 ? 23.956 17.700 -18.498 1.00 85.04 628 CYS B N 1
ATOM 974 C CA . CYS A 1 155 ? 24.271 18.198 -19.830 1.00 96.19 628 CYS B CA 1
ATOM 975 C C . CYS A 1 155 ? 25.377 17.346 -20.436 1.00 99.10 628 CYS B C 1
ATOM 976 O O . CYS A 1 155 ? 26.384 17.067 -19.777 1.00 107.81 628 CYS B O 1
ATOM 979 N N . GLY A 1 156 ? 25.187 16.940 -21.690 1.00 83.49 629 GLY B N 1
ATOM 980 C CA . GLY A 1 156 ? 26.137 16.073 -22.355 1.00 88.10 629 GLY B CA 1
ATOM 981 C C . GLY A 1 156 ? 27.168 16.799 -23.195 1.00 96.32 629 GLY B C 1
ATOM 982 O O . GLY A 1 156 ? 28.210 16.227 -23.528 1.00 99.64 629 GLY B O 1
ATOM 983 N N . ASP A 1 157 ? 26.897 18.054 -23.547 1.00 99.55 630 ASP B N 1
ATOM 984 C CA . ASP A 1 157 ? 27.785 18.846 -24.392 1.00 101.35 630 ASP B CA 1
ATOM 985 C C . ASP A 1 157 ? 27.954 20.249 -23.823 1.00 101.83 630 ASP B C 1
ATOM 986 O O . ASP A 1 157 ? 27.824 21.255 -24.524 1.00 111.66 630 ASP B O 1
ATOM 991 N N . TYR A 1 158 ? 28.241 20.336 -22.528 1.00 92.70 631 TYR B N 1
ATOM 992 C CA . TYR A 1 158 ? 28.534 21.629 -21.923 1.00 84.07 631 TYR B CA 1
ATOM 993 C C . TYR A 1 158 ? 29.994 22.047 -22.104 1.00 89.85 631 TYR B C 1
ATOM 994 O O . TYR A 1 158 ? 30.248 23.233 -22.355 1.00 95.61 631 TYR B O 1
ATOM 1003 N N . PRO A 1 159 ? 30.980 21.143 -21.965 1.00 95.32 632 PRO B N 1
ATOM 1004 C CA . PRO A 1 159 ? 32.382 21.567 -22.144 1.00 99.50 632 PRO B CA 1
ATOM 1005 C C . PRO A 1 159 ? 32.659 22.318 -23.436 1.00 106.22 632 PRO B C 1
ATOM 1006 O O . PRO A 1 159 ? 33.541 23.186 -23.453 1.00 110.56 632 PRO B O 1
ATOM 1010 N N . ARG A 1 160 ? 31.942 22.018 -24.522 1.00 106.45 633 ARG B N 1
ATOM 1011 C CA . ARG A 1 160 ? 32.136 22.783 -25.748 1.00 103.45 633 ARG B CA 1
ATOM 1012 C C . ARG A 1 160 ? 31.603 24.203 -25.613 1.00 102.78 633 ARG B C 1
ATOM 1013 O O . ARG A 1 160 ? 32.080 25.109 -26.306 1.00 109.97 633 ARG B O 1
ATOM 1021 N N . GLN A 1 161 ? 30.622 24.418 -24.737 1.00 105.26 634 GLN B N 1
ATOM 1022 C CA . GLN A 1 161 ? 30.118 25.760 -24.476 1.00 106.50 634 GLN B CA 1
ATOM 1023 C C . GLN A 1 161 ? 30.901 26.472 -23.384 1.00 103.90 634 GLN B C 1
ATOM 1024 O O . GLN A 1 161 ? 30.984 27.706 -23.396 1.00 95.49 634 GLN B O 1
ATOM 1030 N N . ARG A 1 162 ? 31.474 25.723 -22.438 1.00 114.62 635 ARG B N 1
ATOM 1031 C CA . ARG A 1 162 ? 32.316 26.343 -21.422 1.00 122.28 635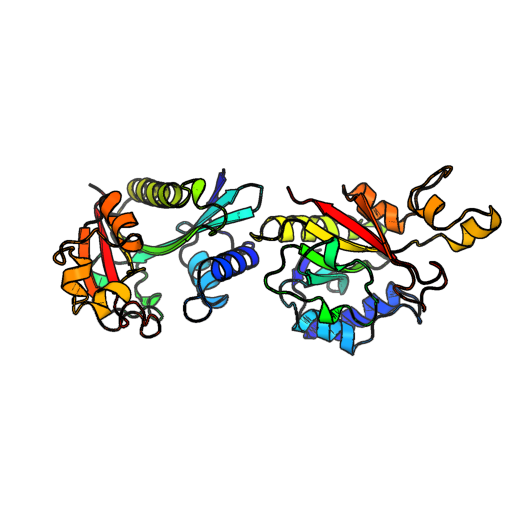 ARG B CA 1
ATOM 1032 C C . ARG A 1 162 ? 33.563 26.958 -22.040 1.00 124.65 635 ARG B C 1
ATOM 1033 O O . ARG A 1 162 ? 34.081 27.959 -21.531 1.00 133.21 635 ARG B O 1
ATOM 1041 N N . ALA A 1 163 ? 34.060 26.376 -23.133 1.00 115.64 636 ALA B N 1
ATOM 1042 C CA . ALA A 1 163 ? 35.212 26.943 -23.821 1.00 113.03 636 ALA B CA 1
ATOM 1043 C C . ALA A 1 163 ? 34.856 28.207 -24.590 1.00 115.31 636 ALA B C 1
ATOM 1044 O O . ALA A 1 163 ? 35.751 29.000 -24.902 1.00 118.32 636 ALA B O 1
ATOM 1046 N N . LYS A 1 164 ? 33.579 28.409 -24.905 1.00 114.29 637 LYS B N 1
ATOM 1047 C CA . LYS A 1 164 ? 33.106 29.633 -25.536 1.00 110.74 637 LYS B CA 1
ATOM 1048 C C . LYS A 1 164 ? 32.792 30.729 -24.526 1.00 108.03 637 LYS B C 1
ATOM 1049 O O . LYS A 1 164 ? 32.306 31.795 -24.920 1.00 103.49 637 LYS B O 1
ATOM 1055 N N . GLY A 1 165 ? 33.055 30.493 -23.240 1.00 107.56 638 GLY B N 1
ATOM 1056 C CA . GLY A 1 165 ? 32.755 31.449 -22.198 1.00 106.45 638 GLY B CA 1
ATOM 1057 C C . GLY A 1 165 ? 31.359 31.353 -21.623 1.00 106.58 638 GLY B C 1
ATOM 1058 O O . GLY A 1 165 ? 31.066 32.039 -20.634 1.00 111.58 638 GLY B O 1
ATOM 1059 N N . LEU A 1 166 ? 30.495 30.521 -22.198 1.00 105.83 639 LEU B N 1
ATOM 1060 C CA . LEU A 1 166 ? 29.109 30.451 -21.757 1.00 101.27 639 LEU B CA 1
ATOM 1061 C C . LEU A 1 166 ? 29.007 29.826 -20.371 1.00 103.68 639 LEU B C 1
ATOM 1062 O O . LEU A 1 166 ? 29.688 28.845 -20.059 1.00 100.19 639 LEU B O 1
ATOM 1067 N N . GLY A 1 167 ? 28.148 30.409 -19.532 1.00 100.42 640 GLY B N 1
ATOM 1068 C CA . GLY A 1 167 ? 27.913 29.859 -18.218 1.00 96.21 640 GLY B CA 1
ATOM 1069 C C . GLY A 1 167 ? 26.960 28.679 -18.244 1.00 92.89 640 GLY B C 1
ATOM 1070 O O . GLY A 1 167 ? 26.201 28.476 -19.191 1.00 100.13 640 GLY B O 1
ATOM 1071 N N . TYR A 1 168 ? 27.007 27.890 -17.169 1.00 86.37 641 TYR B N 1
ATOM 1072 C CA . TYR A 1 168 ? 26.179 26.691 -17.095 1.00 80.59 641 TYR B CA 1
ATOM 1073 C C . TYR A 1 168 ? 24.698 27.042 -17.043 1.00 79.92 641 TYR B C 1
ATOM 1074 O O . TYR A 1 168 ? 23.888 26.443 -17.761 1.00 79.78 641 TYR B O 1
ATOM 1083 N N . GLU A 1 169 ? 24.325 28.018 -16.211 1.00 80.31 642 GLU B N 1
ATOM 1084 C CA . GLU A 1 169 ? 22.915 28.373 -16.075 1.00 79.33 642 GLU B CA 1
ATOM 1085 C C . GLU A 1 169 ? 22.351 28.929 -17.378 1.00 83.41 642 GLU B C 1
ATOM 1086 O O . GLU A 1 169 ? 21.231 28.583 -17.772 1.00 76.55 642 GLU B O 1
ATOM 1092 N N . ASP A 1 170 ? 23.109 29.792 -18.059 1.00 85.77 643 ASP B N 1
ATOM 1093 C CA . ASP A 1 170 ? 22.649 30.315 -19.341 1.00 94.13 643 ASP B CA 1
ATOM 1094 C C . ASP A 1 170 ? 22.560 29.209 -20.386 1.00 91.06 643 ASP B C 1
ATOM 1095 O O . ASP A 1 170 ? 21.612 29.171 -21.180 1.00 95.35 643 ASP B O 1
ATOM 1100 N N . TYR A 1 171 ? 23.537 28.299 -20.401 1.00 81.52 644 TYR B N 1
ATOM 1101 C CA . TYR A 1 171 ? 23.494 27.187 -21.343 1.00 82.32 644 TYR B CA 1
ATOM 1102 C C . TYR A 1 171 ? 22.320 26.263 -21.053 1.00 82.97 644 TYR B C 1
ATOM 1103 O O . TYR A 1 171 ? 21.644 25.799 -21.979 1.00 96.01 644 TYR B O 1
ATOM 1112 N N . VAL A 1 172 ? 22.065 25.986 -19.773 1.00 85.20 645 VAL B N 1
ATOM 1113 C CA . VAL A 1 172 ? 20.953 25.114 -19.405 1.00 71.03 645 VAL B CA 1
ATOM 1114 C C . VAL A 1 172 ? 19.626 25.738 -19.815 1.00 73.63 645 VAL B C 1
ATOM 1115 O O . VAL A 1 172 ? 18.752 25.065 -20.375 1.00 85.48 645 VAL B O 1
ATOM 1119 N N . HIS A 1 173 ? 19.456 27.032 -19.560 1.00 89.42 646 HIS B N 1
ATOM 1120 C CA . HIS A 1 173 ? 18.230 27.724 -19.932 1.00 91.85 646 HIS B CA 1
ATOM 1121 C C . HIS A 1 173 ? 18.207 28.153 -21.394 1.00 92.60 646 HIS B C 1
ATOM 1122 O O . HIS A 1 173 ? 17.286 28.872 -21.797 1.00 86.18 646 HIS B O 1
ATOM 1129 N N . GLY A 1 174 ? 19.186 27.730 -22.189 1.00 95.18 647 GLY B N 1
ATOM 1130 C CA . GLY A 1 174 ? 19.184 28.033 -23.606 1.00 95.69 647 GLY B CA 1
ATOM 1131 C C . GLY A 1 174 ? 19.361 29.492 -23.952 1.00 98.80 647 GLY B C 1
ATOM 1132 O O . GLY A 1 174 ? 19.061 29.889 -25.081 1.00 105.00 647 GLY B O 1
ATOM 1133 N N . ARG A 1 175 ? 19.840 30.309 -23.015 1.00 96.74 648 ARG B N 1
ATOM 1134 C CA . ARG A 1 175 ? 20.075 31.721 -23.289 1.00 98.38 648 ARG B CA 1
ATOM 1135 C C . ARG A 1 175 ? 21.360 31.967 -24.069 1.00 101.43 648 ARG B C 1
ATOM 1136 O O . ARG A 1 175 ? 21.672 33.125 -24.365 1.00 129.70 648 ARG B O 1
ATOM 1144 N N . GLY A 1 176 ? 22.112 30.916 -24.406 1.00 95.00 649 GLY B N 1
ATOM 1145 C CA . GLY A 1 176 ? 23.336 31.093 -25.165 1.00 102.40 649 GLY B CA 1
ATOM 1146 C C . GLY A 1 176 ? 23.131 31.323 -26.647 1.00 112.18 649 GLY B C 1
ATOM 1147 O O . GLY A 1 176 ? 24.035 31.838 -27.313 1.00 104.75 649 GLY B O 1
ATOM 1148 N N . GLY A 1 177 ? 21.968 30.953 -27.178 1.00 111.80 650 GLY B N 1
ATOM 1149 C CA . GLY A 1 177 ? 21.684 31.151 -28.585 1.00 116.68 650 GLY B CA 1
ATOM 1150 C C . GLY A 1 177 ? 21.650 29.859 -29.374 1.00 125.18 650 GLY B C 1
ATOM 1151 O O . GLY A 1 177 ? 20.809 29.687 -30.262 1.00 141.56 650 GLY B O 1
ATOM 1152 N N . GLY A 1 178 ? 22.559 28.940 -29.058 1.00 121.78 651 GLY B N 1
ATOM 1153 C CA . GLY A 1 178 ? 22.637 27.676 -29.749 1.00 120.53 651 GLY B CA 1
ATOM 1154 C C . GLY A 1 178 ? 21.481 26.757 -29.413 1.00 127.61 651 GLY B C 1
ATOM 1155 O O . GLY A 1 178 ? 20.530 27.139 -28.723 1.00 131.11 651 GLY B O 1
ATOM 1156 N N . PRO A 1 179 ? 21.540 25.523 -29.901 1.00 127.69 652 PRO B N 1
ATOM 1157 C CA . PRO A 1 179 ? 20.468 24.563 -29.625 1.00 118.73 652 PRO B CA 1
ATOM 1158 C C . PRO A 1 179 ? 20.538 24.041 -28.199 1.00 107.37 652 PRO B C 1
ATOM 1159 O O . PRO A 1 179 ? 21.586 24.052 -27.551 1.00 106.72 652 PRO B O 1
ATOM 1163 N N . ARG A 1 180 ? 19.385 23.580 -27.719 1.00 103.90 653 ARG B N 1
ATOM 1164 C CA . ARG A 1 180 ? 19.303 23.001 -26.386 1.00 99.86 653 ARG B CA 1
ATOM 1165 C C . ARG A 1 180 ? 20.198 21.771 -26.282 1.00 102.52 653 ARG B C 1
ATOM 1166 O O . ARG A 1 180 ? 20.501 21.108 -27.278 1.00 112.11 653 ARG B O 1
ATOM 1174 N N . ASP A 1 181 ? 20.627 21.475 -25.060 1.00 98.81 654 ASP B N 1
ATOM 1175 C CA . ASP A 1 181 ? 21.478 20.317 -24.840 1.00 97.11 654 ASP B CA 1
ATOM 1176 C C . ASP A 1 181 ? 20.693 19.034 -25.110 1.00 99.10 654 ASP B C 1
ATOM 1177 O O . ASP A 1 181 ? 19.538 18.912 -24.688 1.00 102.82 654 ASP B O 1
ATOM 1182 N N . PRO A 1 182 ? 21.287 18.069 -25.819 1.00 102.29 655 PRO B N 1
ATOM 1183 C CA . PRO A 1 182 ? 20.537 16.848 -26.163 1.00 90.99 655 PRO B CA 1
ATOM 1184 C C . PRO A 1 182 ? 20.043 16.077 -24.953 1.00 91.44 655 PRO B C 1
ATOM 1185 O O . PRO A 1 182 ? 18.916 15.565 -24.967 1.00 90.82 655 PRO B O 1
ATOM 1189 N N . VAL A 1 183 ? 20.859 15.980 -23.900 1.00 91.19 656 VAL B N 1
ATOM 1190 C CA . VAL A 1 183 ? 20.445 15.245 -22.710 1.00 81.27 656 VAL B CA 1
ATOM 1191 C C . VAL A 1 183 ? 19.330 15.983 -21.979 1.00 87.69 656 VAL B C 1
ATOM 1192 O O . VAL A 1 183 ? 18.433 15.354 -21.405 1.00 89.10 656 VAL B O 1
ATOM 1196 N N . LEU A 1 184 ? 19.358 17.317 -21.985 1.00 95.75 657 LEU B N 1
ATOM 1197 C CA . LEU A 1 184 ? 18.278 18.077 -21.366 1.00 95.71 657 LEU B CA 1
ATOM 1198 C C . LEU A 1 184 ? 17.060 18.163 -22.278 1.00 95.43 657 LEU B C 1
ATOM 1199 O O . LEU A 1 184 ? 15.923 18.032 -21.811 1.00 90.17 657 LEU B O 1
ATOM 1204 N N . GLY A 1 185 ? 17.278 18.375 -23.579 1.00 99.76 658 GLY B N 1
ATOM 1205 C CA . GLY A 1 185 ? 16.178 18.404 -24.527 1.00 103.06 658 GLY B CA 1
ATOM 1206 C C . GLY A 1 185 ? 15.367 17.126 -24.563 1.00 101.54 658 GLY B C 1
ATOM 1207 O O . GLY A 1 185 ? 14.230 17.135 -25.049 1.00 104.12 658 GLY B O 1
ATOM 1208 N N . PHE A 1 186 ? 15.932 16.023 -24.066 1.00 94.69 659 PHE B N 1
ATOM 1209 C CA . PHE A 1 186 ? 15.169 14.786 -23.936 1.00 86.38 659 PHE B CA 1
ATOM 1210 C C . PHE A 1 186 ? 13.981 14.971 -23.001 1.00 81.29 659 PHE B C 1
ATOM 1211 O O . PHE A 1 186 ? 12.865 14.532 -23.305 1.00 76.98 659 PHE B O 1
ATOM 1219 N N . HIS A 1 187 ? 14.197 15.631 -21.862 1.00 85.23 660 HIS B N 1
ATOM 1220 C CA . HIS A 1 187 ? 13.098 15.892 -20.940 1.00 83.98 660 HIS B CA 1
ATOM 1221 C C . HIS A 1 187 ? 12.322 17.142 -21.335 1.00 91.35 660 HIS B C 1
ATOM 1222 O O . HIS A 1 187 ? 11.089 17.160 -21.249 1.00 101.72 660 HIS B O 1
ATOM 1229 N N . LEU A 1 188 ? 13.025 18.191 -21.769 1.00 92.46 661 LEU B N 1
ATOM 1230 C CA . LEU A 1 188 ? 12.346 19.399 -22.228 1.00 95.11 661 LEU B CA 1
ATOM 1231 C C . LEU A 1 188 ? 11.447 19.103 -23.421 1.00 91.09 661 LEU B C 1
ATOM 1232 O O . LEU A 1 188 ? 10.351 19.664 -23.537 1.00 97.92 661 LEU B O 1
ATOM 1237 N N . GLY A 1 189 ? 11.892 18.219 -24.317 1.00 82.45 662 GLY B N 1
ATOM 1238 C CA . GLY A 1 189 ? 11.097 17.901 -25.488 1.00 86.70 662 GLY B CA 1
ATOM 1239 C C . GLY A 1 189 ? 9.793 17.205 -25.158 1.00 100.89 662 GLY B C 1
ATOM 1240 O O . GLY A 1 189 ? 8.797 17.380 -25.865 1.00 115.89 662 GLY B O 1
ATOM 1241 N N . HIS A 1 190 ? 9.772 16.413 -24.086 1.00 91.45 663 HIS B N 1
ATOM 1242 C CA . HIS A 1 190 ? 8.548 15.707 -23.732 1.00 99.16 663 HIS B CA 1
ATOM 1243 C C . HIS A 1 190 ? 7.590 16.584 -22.935 1.00 114.36 663 HIS B C 1
ATOM 1244 O O . HIS A 1 190 ? 6.373 16.375 -22.996 1.00 136.35 663 HIS B O 1
ATOM 1251 N N . GLY A 1 191 ? 8.104 17.570 -22.204 1.00 104.41 664 GLY B N 1
ATOM 1252 C CA . GLY A 1 191 ? 7.242 18.492 -21.490 1.00 104.65 664 GLY B CA 1
ATOM 1253 C C . GLY A 1 191 ? 7.760 18.902 -20.128 1.00 106.85 664 GLY B C 1
ATOM 1254 O O . GLY A 1 191 ? 7.045 19.547 -19.354 1.00 112.02 664 GLY B O 1
ATOM 1255 N N . ALA A 1 192 ? 9.001 18.539 -19.820 1.00 103.39 665 ALA B N 1
ATOM 1256 C CA . ALA A 1 192 ? 9.584 18.876 -18.531 1.00 98.30 665 ALA B CA 1
ATOM 1257 C C . ALA A 1 192 ? 10.025 20.331 -18.504 1.00 98.12 665 ALA B C 1
ATOM 1258 O O . ALA A 1 192 ? 10.608 20.839 -19.465 1.00 102.36 665 ALA B O 1
ATOM 1260 N N . ARG A 1 193 ? 9.737 21.000 -17.395 1.00 94.03 666 ARG B N 1
ATOM 1261 C CA . ARG A 1 193 ? 10.244 22.337 -17.136 1.00 81.50 666 ARG B CA 1
ATOM 1262 C C . ARG A 1 193 ? 11.419 22.253 -16.170 1.00 72.69 666 ARG B C 1
ATOM 1263 O O . ARG A 1 193 ? 11.474 21.374 -15.306 1.00 80.48 666 ARG B O 1
ATOM 1271 N N . ILE A 1 194 ? 12.371 23.170 -16.333 1.00 71.96 667 ILE B N 1
ATOM 1272 C CA . ILE A 1 194 ? 13.538 23.194 -15.461 1.00 75.08 667 ILE B CA 1
ATOM 1273 C C . ILE A 1 194 ? 13.138 23.740 -14.097 1.00 78.82 667 ILE B C 1
ATOM 1274 O O . ILE A 1 194 ? 12.451 24.765 -13.995 1.00 84.11 667 ILE B O 1
ATOM 1279 N N . GLY A 1 195 ? 13.558 23.049 -13.038 1.00 81.33 668 GLY B N 1
ATOM 1280 C CA . GLY A 1 195 ? 13.226 23.442 -11.684 1.00 87.33 668 GLY B CA 1
ATOM 1281 C C . GLY A 1 195 ? 14.371 23.977 -10.856 1.00 88.60 668 GLY B C 1
ATOM 1282 O O . GLY A 1 195 ? 14.190 24.203 -9.652 1.00 89.06 668 GLY B O 1
ATOM 1283 N N . GLY A 1 196 ? 15.543 24.183 -11.443 1.00 82.72 669 GLY B N 1
ATOM 1284 C CA . GLY A 1 196 ? 16.686 24.716 -10.731 1.00 69.65 669 GLY B CA 1
ATOM 1285 C C . GLY A 1 196 ? 17.930 23.878 -10.948 1.00 72.02 669 GLY B C 1
ATOM 1286 O O . GLY A 1 196 ? 17.899 22.793 -11.526 1.00 77.83 669 GLY B O 1
ATOM 1287 N N . ILE A 1 197 ? 19.043 24.417 -10.460 1.00 64.75 670 ILE B N 1
ATOM 1288 C CA . ILE A 1 197 ? 20.352 23.788 -10.576 1.00 72.70 670 ILE B CA 1
ATOM 1289 C C . ILE A 1 197 ? 20.876 23.500 -9.177 1.00 82.42 670 ILE B C 1
ATOM 1290 O O . ILE A 1 197 ? 20.875 24.386 -8.314 1.00 94.58 670 ILE B O 1
ATOM 1295 N N . ILE A 1 198 ? 21.323 22.269 -8.957 1.00 68.56 671 ILE B N 1
ATOM 1296 C CA . ILE A 1 198 ? 21.905 21.849 -7.687 1.00 60.30 671 ILE B CA 1
ATOM 1297 C C . ILE A 1 198 ? 23.419 21.936 -7.824 1.00 66.77 671 ILE B C 1
ATOM 1298 O O . ILE A 1 198 ? 24.034 21.142 -8.544 1.00 80.35 671 ILE B O 1
ATOM 1303 N N . SER A 1 199 ? 24.027 22.900 -7.138 1.00 70.23 672 SER B N 1
ATOM 1304 C CA . SER A 1 199 ? 25.476 23.043 -7.181 1.00 79.56 672 SER B CA 1
ATOM 1305 C C . SER A 1 199 ? 26.139 21.904 -6.418 1.00 83.75 672 SER B C 1
ATOM 1306 O O . SER A 1 199 ? 25.725 21.563 -5.306 1.00 94.82 672 SER B O 1
ATOM 1309 N N . GLY A 1 200 ? 27.169 21.314 -7.020 1.00 83.62 673 GLY B N 1
ATOM 1310 C CA . GLY A 1 200 ? 27.871 20.213 -6.383 1.00 88.42 673 GLY B CA 1
ATOM 1311 C C . GLY A 1 200 ? 27.037 18.965 -6.211 1.00 77.47 673 GLY B C 1
ATOM 1312 O O . GLY A 1 200 ? 27.310 18.164 -5.311 1.00 76.65 673 GLY B O 1
ATOM 1313 N N . TYR A 1 201 ? 26.018 18.779 -7.053 1.00 71.10 674 TYR B N 1
ATOM 1314 C CA . TYR A 1 201 ? 25.166 17.598 -6.947 1.00 63.31 674 TYR B CA 1
ATOM 1315 C C . TYR A 1 201 ? 25.963 16.318 -7.162 1.00 72.06 674 TYR B C 1
ATOM 1316 O O . TYR A 1 201 ? 25.756 15.324 -6.457 1.00 77.21 674 TYR B O 1
ATOM 1325 N N . ARG A 1 202 ? 26.876 16.324 -8.129 1.00 71.58 675 ARG B N 1
ATOM 1326 C CA . ARG A 1 202 ? 27.618 15.127 -8.527 1.00 64.05 675 ARG B CA 1
ATOM 1327 C C . ARG A 1 202 ? 29.041 15.548 -8.856 1.00 70.79 675 ARG B C 1
ATOM 1328 O O . ARG A 1 202 ? 29.391 15.768 -10.022 1.00 80.50 675 ARG B O 1
ATOM 1336 N N . PRO A 1 203 ? 29.898 15.675 -7.839 1.00 74.11 676 PRO B N 1
ATOM 1337 C CA . PRO A 1 203 ? 31.238 16.246 -8.066 1.00 75.90 676 PRO B CA 1
ATOM 1338 C C . PRO A 1 203 ? 32.080 15.491 -9.080 1.00 81.13 676 PRO B C 1
ATOM 1339 O O . PRO A 1 203 ? 32.980 16.095 -9.677 1.00 85.73 676 PRO B O 1
ATOM 1343 N N . GLU A 1 204 ? 31.831 14.199 -9.295 1.00 79.93 677 GLU B N 1
ATOM 1344 C CA . GLU A 1 204 ? 32.579 13.461 -10.306 1.00 84.41 677 GLU B CA 1
ATOM 1345 C C . GLU A 1 204 ? 32.102 13.753 -11.722 1.00 91.58 677 GLU B C 1
ATOM 1346 O O . GLU A 1 204 ? 32.773 13.351 -12.679 1.00 93.28 677 GLU B O 1
ATOM 1352 N N . ASP A 1 205 ? 30.968 14.439 -11.878 1.00 92.45 678 ASP B N 1
ATOM 1353 C CA . ASP A 1 205 ? 30.451 14.820 -13.192 1.00 80.75 678 ASP B CA 1
ATOM 1354 C C . ASP A 1 205 ? 31.099 16.145 -13.585 1.00 77.75 678 ASP B C 1
ATOM 1355 O O . ASP A 1 205 ? 30.515 17.225 -13.474 1.00 82.46 678 ASP B O 1
ATOM 1360 N N . VAL A 1 206 ? 32.345 16.047 -14.054 1.00 81.53 679 VAL B N 1
ATOM 1361 C CA . VAL A 1 206 ? 33.127 17.241 -14.360 1.00 85.49 679 VAL B CA 1
ATOM 1362 C C . VAL A 1 206 ? 32.579 17.963 -15.586 1.00 99.34 679 VAL B C 1
ATOM 1363 O O . VAL A 1 206 ? 32.667 19.194 -15.679 1.00 104.05 679 VAL B O 1
ATOM 1367 N N . ASP A 1 207 ? 32.008 17.226 -16.544 1.00 100.38 680 ASP B N 1
ATOM 1368 C CA . ASP A 1 207 ? 31.452 17.866 -17.731 1.00 101.25 680 ASP B CA 1
ATOM 1369 C C . ASP A 1 207 ? 30.264 18.762 -17.401 1.00 96.08 680 ASP B C 1
ATOM 1370 O O . ASP A 1 207 ? 29.872 19.583 -18.236 1.00 105.63 680 ASP B O 1
ATOM 1375 N N . ASN A 1 208 ? 29.684 18.621 -16.211 1.00 87.74 681 ASN B N 1
ATOM 1376 C CA . ASN A 1 208 ? 28.629 19.504 -15.733 1.00 86.14 681 ASN B CA 1
ATOM 1377 C C . ASN A 1 208 ? 29.099 20.401 -14.597 1.00 94.20 681 ASN B C 1
ATOM 1378 O O . ASN A 1 208 ? 28.266 21.030 -13.935 1.00 98.44 681 ASN B O 1
ATOM 1383 N N . ASP A 1 209 ? 30.410 20.475 -14.360 1.00 92.61 682 ASP B N 1
ATOM 1384 C CA . ASP A 1 209 ? 30.971 21.246 -13.250 1.00 89.58 682 ASP B CA 1
ATOM 1385 C C . ASP A 1 209 ? 30.357 20.809 -11.923 1.00 72.21 682 ASP B C 1
ATOM 1386 O O . ASP A 1 209 ? 30.115 21.617 -11.024 1.00 73.92 682 ASP B O 1
ATOM 1391 N N . GLY A 1 210 ? 30.097 19.508 -11.806 1.00 68.27 683 GLY B N 1
ATOM 1392 C CA . GLY A 1 210 ? 29.484 18.943 -10.624 1.00 65.45 683 GLY B CA 1
ATOM 1393 C C . GLY A 1 210 ? 28.033 19.304 -10.409 1.00 63.49 683 GLY B C 1
ATOM 1394 O O . GLY A 1 210 ? 27.454 18.880 -9.403 1.00 61.80 683 GLY B O 1
ATOM 1395 N N . ALA A 1 211 ? 27.422 20.060 -11.315 1.00 64.31 684 ALA B N 1
ATOM 1396 C CA . ALA A 1 211 ? 26.067 20.536 -11.105 1.00 78.00 684 ALA B CA 1
ATOM 1397 C C . ALA A 1 211 ? 25.046 19.484 -11.530 1.00 75.25 684 ALA B C 1
ATOM 1398 O O . ALA A 1 211 ? 25.376 18.446 -12.109 1.00 83.18 684 ALA B O 1
ATOM 1400 N N . GLY A 1 212 ? 23.783 19.772 -11.227 1.00 68.28 685 GLY B N 1
ATOM 1401 C CA . GLY A 1 212 ? 22.674 18.934 -11.634 1.00 70.94 685 GLY B CA 1
ATOM 1402 C C . GLY A 1 212 ? 21.427 19.754 -11.893 1.00 81.38 685 GLY B C 1
ATOM 1403 O O . GLY A 1 212 ? 21.099 20.655 -11.114 1.00 86.76 685 GLY B O 1
ATOM 1404 N N . VAL A 1 213 ? 20.722 19.458 -12.979 1.00 81.04 686 VAL B N 1
ATOM 1405 C CA . VAL A 1 213 ? 19.567 20.238 -13.407 1.00 78.79 686 VAL B CA 1
ATOM 1406 C C . VAL A 1 213 ? 18.300 19.495 -13.007 1.00 73.05 686 VAL B C 1
ATOM 1407 O O . VAL A 1 213 ? 18.106 18.334 -13.385 1.00 74.00 686 VAL B O 1
ATOM 1411 N N . ILE A 1 214 ? 17.438 20.166 -12.250 1.00 65.33 687 ILE B N 1
ATOM 1412 C CA . ILE A 1 214 ? 16.168 19.585 -11.827 1.00 71.50 687 ILE B CA 1
ATOM 1413 C C . ILE A 1 214 ? 15.145 19.769 -12.942 1.00 81.14 687 ILE B C 1
ATOM 1414 O O . ILE A 1 214 ? 14.835 20.898 -13.335 1.00 88.83 687 ILE B O 1
ATOM 1419 N N . VAL A 1 215 ? 14.622 18.659 -13.454 1.00 79.18 688 VAL B N 1
ATOM 1420 C CA . VAL A 1 215 ? 13.536 18.672 -14.426 1.00 80.12 688 VAL B CA 1
ATOM 1421 C C . VAL A 1 215 ? 12.272 18.189 -13.730 1.00 80.73 688 VAL B C 1
ATOM 1422 O O . VAL A 1 215 ? 12.319 17.334 -12.839 1.00 75.61 688 VAL B O 1
ATOM 1426 N N . ILE A 1 216 ? 11.134 18.755 -14.126 1.00 82.90 689 ILE B N 1
ATOM 1427 C CA . ILE A 1 216 ? 9.849 18.443 -13.509 1.00 81.15 689 ILE B CA 1
ATOM 1428 C C . ILE A 1 216 ? 8.849 18.125 -14.610 1.00 85.06 689 ILE B C 1
ATOM 1429 O O . ILE A 1 216 ? 8.573 18.975 -15.466 1.00 77.22 689 ILE B O 1
ATOM 1434 N N . HIS A 1 217 ? 8.306 16.909 -14.587 1.00 88.84 690 HIS B N 1
ATOM 1435 C CA . HIS A 1 217 ? 7.251 16.493 -15.510 1.00 83.53 690 HIS B CA 1
ATOM 1436 C C . HIS A 1 217 ? 5.920 16.596 -14.774 1.00 86.72 690 HIS B C 1
ATOM 1437 O O . HIS A 1 217 ? 5.528 15.678 -14.049 1.00 93.43 690 HIS B O 1
ATOM 1444 N N . ALA A 1 218 ? 5.230 17.719 -14.952 1.00 88.36 691 ALA B N 1
ATOM 1445 C CA . ALA A 1 218 ? 3.883 17.847 -14.416 1.00 90.18 691 ALA B CA 1
ATOM 1446 C C . ALA A 1 218 ? 2.969 16.806 -15.051 1.00 90.45 691 ALA B C 1
ATOM 1447 O O . ALA A 1 218 ? 3.133 16.430 -16.214 1.00 101.94 691 ALA B O 1
ATOM 1449 N N . LEU A 1 219 ? 1.998 16.330 -14.271 1.00 87.85 692 LEU B N 1
ATOM 1450 C CA . LEU A 1 219 ? 1.128 15.251 -14.714 1.00 94.59 692 LEU B CA 1
ATOM 1451 C C . LEU A 1 219 ? -0.313 15.677 -14.954 1.00 118.01 692 LEU B C 1
ATOM 1452 O O . LEU A 1 219 ? -1.065 14.919 -15.575 1.00 132.61 692 LEU B O 1
ATOM 1457 N N . ARG A 1 220 ? -0.723 16.850 -14.481 1.00 132.40 693 ARG B N 1
ATOM 1458 C CA . ARG A 1 220 ? -2.108 17.285 -14.635 1.00 143.13 693 ARG B CA 1
ATOM 1459 C C . ARG A 1 220 ? -2.189 18.740 -15.087 1.00 137.91 693 ARG B C 1
ATOM 1460 O O . ARG A 1 220 ? -1.726 19.646 -14.393 1.00 130.49 693 ARG B O 1
ATOM 1468 N N . HIS B 1 26 ? 16.958 -28.459 -5.327 1.00 126.59 499 HIS A N 1
ATOM 1469 C CA . HIS B 1 26 ? 18.176 -27.944 -5.942 1.00 118.20 499 HIS A CA 1
ATOM 1470 C C . HIS B 1 26 ? 18.065 -26.444 -6.184 1.00 108.69 499 HIS A C 1
ATOM 1471 O O . HIS B 1 26 ? 16.964 -25.906 -6.296 1.00 108.12 499 HIS A O 1
ATOM 1478 N N . ARG B 1 27 ? 19.211 -25.772 -6.270 1.00 106.26 500 ARG A N 1
ATOM 1479 C CA . ARG B 1 27 ? 19.231 -24.346 -6.556 1.00 101.67 500 ARG A CA 1
ATOM 1480 C C . ARG B 1 27 ? 20.547 -23.989 -7.226 1.00 95.04 500 ARG A C 1
ATOM 1481 O O . ARG B 1 27 ? 21.542 -24.712 -7.118 1.00 89.10 500 ARG A O 1
ATOM 1489 N N . ILE B 1 28 ? 20.538 -22.857 -7.924 1.00 94.32 501 ILE A N 1
ATOM 1490 C CA . ILE B 1 28 ? 21.702 -22.352 -8.641 1.00 89.08 501 ILE A CA 1
ATOM 1491 C C . ILE B 1 28 ? 22.000 -20.950 -8.135 1.00 75.60 501 ILE A C 1
ATOM 1492 O O . ILE B 1 28 ? 21.085 -20.134 -7.979 1.00 82.67 501 ILE A O 1
ATOM 1497 N N . ARG B 1 29 ? 23.275 -20.679 -7.869 1.00 74.71 502 ARG A N 1
ATOM 1498 C CA . ARG B 1 29 ? 23.712 -19.365 -7.426 1.00 74.68 502 ARG A CA 1
ATOM 1499 C C . ARG B 1 29 ? 25.122 -19.123 -7.942 1.00 75.92 502 ARG A C 1
ATOM 1500 O O . ARG B 1 29 ? 25.793 -20.037 -8.428 1.00 80.56 502 ARG A O 1
ATOM 1508 N N . HIS B 1 30 ? 25.568 -17.874 -7.834 1.00 78.19 503 HIS A N 1
ATOM 1509 C CA . HIS B 1 30 ? 26.936 -17.546 -8.205 1.00 79.00 503 HIS A CA 1
ATOM 1510 C C . HIS B 1 30 ? 27.921 -18.264 -7.286 1.00 84.15 503 HIS A C 1
ATOM 1511 O O . HIS B 1 30 ? 27.604 -18.633 -6.152 1.00 87.62 503 HIS A O 1
ATOM 1518 N N . ALA B 1 31 ? 29.131 -18.467 -7.795 1.00 84.21 504 ALA A N 1
ATOM 1519 C CA . ALA B 1 31 ? 30.169 -19.158 -7.046 1.00 83.04 504 ALA A CA 1
ATOM 1520 C C . ALA B 1 31 ? 30.987 -18.167 -6.229 1.00 84.10 504 ALA A C 1
ATOM 1521 O O . ALA B 1 31 ? 31.350 -17.093 -6.715 1.00 94.08 504 ALA A O 1
ATOM 1523 N N . ARG B 1 32 ? 31.270 -18.537 -4.987 1.00 74.07 505 ARG A N 1
ATOM 1524 C CA . ARG B 1 32 ? 32.116 -17.769 -4.089 1.00 75.11 505 ARG A CA 1
ATOM 1525 C C . ARG B 1 32 ? 33.488 -18.417 -3.971 1.00 84.37 505 ARG A C 1
ATOM 1526 O O . ARG B 1 32 ? 33.647 -19.613 -4.238 1.00 92.27 505 ARG A O 1
ATOM 1534 N N . PRO B 1 33 ? 34.510 -17.653 -3.579 1.00 82.96 506 PRO A N 1
ATOM 1535 C CA . PRO B 1 33 ? 35.805 -18.278 -3.258 1.00 79.50 506 PRO A CA 1
ATOM 1536 C C . PRO B 1 33 ? 35.739 -19.240 -2.082 1.00 81.94 506 PRO A C 1
ATOM 1537 O O . PRO B 1 33 ? 36.654 -20.056 -1.915 1.00 78.29 506 PRO A O 1
ATOM 1541 N N . SER B 1 34 ? 34.690 -19.168 -1.259 1.00 86.79 507 SER A N 1
ATOM 1542 C CA . SER B 1 34 ? 34.512 -20.114 -0.164 1.00 89.74 507 SER A CA 1
ATOM 1543 C C . SER B 1 34 ? 34.111 -21.500 -0.650 1.00 89.54 507 SER A C 1
ATOM 1544 O O . SER B 1 34 ? 34.143 -22.449 0.142 1.00 90.16 507 SER A O 1
ATOM 1547 N N . ASP B 1 35 ? 33.734 -21.636 -1.918 1.00 83.19 508 ASP A N 1
ATOM 1548 C CA . ASP B 1 35 ? 33.355 -22.915 -2.501 1.00 81.61 508 ASP A CA 1
ATOM 1549 C C . ASP B 1 35 ? 34.539 -23.676 -3.080 1.00 76.77 508 ASP A C 1
ATOM 1550 O O . ASP B 1 35 ? 34.338 -24.743 -3.668 1.00 76.41 508 ASP A O 1
ATOM 1555 N N . LEU B 1 36 ? 35.762 -23.157 -2.920 1.00 81.52 509 LEU A N 1
ATOM 1556 C CA . LEU B 1 36 ? 36.911 -23.703 -3.638 1.00 84.55 509 LEU A CA 1
ATOM 1557 C C . LEU B 1 36 ? 37.126 -25.179 -3.324 1.00 92.94 509 LEU A C 1
ATOM 1558 O O . LEU B 1 36 ? 37.489 -25.960 -4.212 1.00 95.95 509 LEU A O 1
ATOM 1563 N N . ASP B 1 37 ? 36.911 -25.581 -2.070 1.00 91.16 510 ASP A N 1
ATOM 1564 C CA . ASP B 1 37 ? 37.054 -26.990 -1.716 1.00 87.68 510 ASP A CA 1
ATOM 1565 C C . ASP B 1 37 ? 36.055 -27.849 -2.481 1.00 79.92 510 ASP A C 1
ATOM 1566 O O . ASP B 1 37 ? 36.421 -28.873 -3.069 1.00 79.96 510 ASP A O 1
ATOM 1571 N N . ALA B 1 38 ? 34.784 -27.441 -2.490 1.00 79.43 511 ALA A N 1
ATOM 1572 C CA . ALA B 1 38 ? 33.775 -28.198 -3.222 1.00 78.92 511 ALA A CA 1
ATOM 1573 C C . ALA B 1 38 ? 34.001 -28.134 -4.727 1.00 92.01 511 ALA A C 1
ATOM 1574 O O . ALA B 1 38 ? 33.593 -29.049 -5.451 1.00 96.02 511 ALA A O 1
ATOM 1576 N N . LEU B 1 39 ? 34.641 -27.069 -5.216 1.00 90.50 512 LEU A N 1
ATOM 1577 C CA . LEU B 1 39 ? 34.933 -26.976 -6.643 1.00 74.50 512 LEU A CA 1
ATOM 1578 C C . LEU B 1 39 ? 36.009 -27.974 -7.050 1.00 75.01 512 LEU A C 1
ATOM 1579 O O . LEU B 1 39 ? 35.885 -28.639 -8.085 1.00 98.47 512 LEU A O 1
ATOM 1584 N N . CYS B 1 40 ? 37.076 -28.089 -6.254 1.00 86.11 513 CYS A N 1
ATOM 1585 C CA . CYS B 1 40 ? 38.103 -29.085 -6.538 1.00 78.30 513 CYS A CA 1
ATOM 1586 C C . CYS B 1 40 ? 37.577 -30.502 -6.347 1.00 78.90 513 CYS A C 1
ATOM 1587 O O . CYS B 1 40 ? 38.021 -31.424 -7.039 1.00 89.87 513 CYS A O 1
ATOM 1590 N N . ALA B 1 41 ? 36.639 -30.695 -5.417 1.00 78.72 514 ALA A N 1
ATOM 1591 C CA . ALA B 1 41 ? 36.033 -32.012 -5.247 1.00 80.00 514 ALA A CA 1
ATOM 1592 C C . ALA B 1 41 ? 35.195 -32.393 -6.460 1.00 83.97 514 ALA A C 1
ATOM 1593 O O . ALA B 1 41 ? 35.144 -33.566 -6.844 1.00 93.01 514 ALA A O 1
ATOM 1595 N N . LEU B 1 42 ? 34.529 -31.414 -7.074 1.00 78.66 515 LEU A N 1
ATOM 1596 C CA . LEU B 1 42 ? 33.754 -31.676 -8.279 1.00 76.44 515 LEU A CA 1
ATOM 1597 C C . LEU B 1 42 ? 34.650 -31.834 -9.500 1.00 76.28 515 LEU A C 1
ATOM 1598 O O . LEU B 1 42 ? 34.298 -32.568 -10.430 1.00 75.91 515 LEU A O 1
ATOM 1603 N N . GLU B 1 43 ? 35.806 -31.165 -9.511 1.00 75.50 516 GLU A N 1
ATOM 1604 C CA . GLU B 1 43 ? 36.739 -31.316 -10.623 1.00 82.67 516 GLU A CA 1
ATOM 1605 C C . GLU B 1 43 ? 37.343 -32.714 -10.645 1.00 87.31 516 GLU A C 1
ATOM 1606 O O . GLU B 1 43 ? 37.581 -33.278 -11.719 1.00 85.14 516 GLU A O 1
ATOM 1612 N N . ALA B 1 44 ? 37.596 -33.290 -9.467 1.00 87.74 517 ALA A N 1
ATOM 1613 C CA . ALA B 1 44 ? 38.141 -34.642 -9.411 1.00 82.08 517 ALA A CA 1
ATOM 1614 C C . ALA B 1 44 ? 37.087 -35.691 -9.735 1.00 81.68 517 ALA A C 1
ATOM 1615 O O . ALA B 1 44 ? 37.428 -36.776 -10.219 1.00 93.82 517 ALA A O 1
ATOM 1617 N N . ARG B 1 45 ? 35.810 -35.398 -9.477 1.00 79.89 518 ARG A N 1
ATOM 1618 C CA . ARG B 1 45 ? 34.748 -36.343 -9.797 1.00 80.70 518 ARG A CA 1
ATOM 1619 C C . ARG B 1 45 ? 34.355 -36.316 -11.267 1.00 87.49 518 ARG A C 1
ATOM 1620 O O . ARG B 1 45 ? 33.686 -37.245 -11.732 1.00 90.70 518 ARG A O 1
ATOM 1628 N N . CYS B 1 46 ? 34.752 -35.278 -12.006 1.00 88.14 519 CYS A N 1
ATOM 1629 C CA . CYS B 1 46 ? 34.342 -35.102 -13.390 1.00 81.91 519 CYS A CA 1
ATOM 1630 C C . CYS B 1 46 ? 35.480 -35.235 -14.392 1.00 82.23 519 CYS A C 1
ATOM 1631 O O . CYS B 1 46 ? 35.213 -35.282 -15.597 1.00 83.08 519 CYS A O 1
ATOM 1634 N N . TRP B 1 47 ? 36.732 -35.301 -13.937 1.00 78.27 520 TRP A N 1
ATOM 1635 C CA . TRP B 1 47 ? 37.869 -35.360 -14.839 1.00 78.84 520 TRP A CA 1
ATOM 1636 C C . TRP B 1 47 ? 38.931 -36.304 -14.295 1.00 85.18 520 TRP A C 1
ATOM 1637 O O . TRP B 1 47 ? 39.146 -36.360 -13.075 1.00 90.06 520 TRP A O 1
ATOM 1648 N N . PRO B 1 48 ? 39.603 -37.054 -15.166 1.00 90.47 521 PRO A N 1
ATOM 1649 C CA . PRO B 1 48 ? 40.745 -37.861 -14.722 1.00 83.67 521 PRO A CA 1
ATOM 1650 C C . PRO B 1 48 ? 41.881 -36.974 -14.237 1.00 91.27 521 PRO A C 1
ATOM 1651 O O . PRO B 1 48 ? 41.863 -35.751 -14.381 1.00 82.21 521 PRO A O 1
ATOM 1655 N N . ALA B 1 49 ? 42.895 -37.619 -13.660 1.00 93.36 522 ALA A N 1
ATOM 1656 C CA . ALA B 1 49 ? 44.046 -36.901 -13.112 1.00 90.24 522 ALA A CA 1
ATOM 1657 C C . ALA B 1 49 ? 44.699 -35.928 -14.088 1.00 93.11 522 ALA A C 1
ATOM 1658 O O . ALA B 1 49 ? 44.951 -34.779 -13.691 1.00 92.78 522 ALA A O 1
ATOM 1660 N N . PRO B 1 50 ? 44.996 -36.288 -15.342 1.00 97.10 523 PRO A N 1
ATOM 1661 C CA . PRO B 1 50 ? 45.696 -35.346 -16.225 1.00 92.51 523 PRO A CA 1
ATOM 1662 C C . PRO B 1 50 ? 44.797 -34.328 -16.910 1.00 96.00 523 PRO A C 1
ATOM 1663 O O . PRO B 1 50 ? 45.303 -33.526 -17.702 1.00 105.83 523 PRO A O 1
ATOM 1667 N N . LEU B 1 51 ? 43.491 -34.328 -16.638 1.00 83.09 524 LEU A N 1
ATOM 1668 C CA . LEU B 1 51 ? 42.562 -33.394 -17.265 1.00 86.00 524 LEU A CA 1
ATOM 1669 C C . LEU B 1 51 ? 41.822 -32.555 -16.230 1.00 90.27 524 LEU A C 1
ATOM 1670 O O . LEU B 1 51 ? 40.695 -32.117 -16.467 1.00 102.95 524 LEU A O 1
ATOM 1675 N N . ARG B 1 52 ? 42.446 -32.315 -15.082 1.00 94.23 525 ARG A N 1
ATOM 1676 C CA . ARG B 1 52 ? 41.849 -31.539 -14.006 1.00 85.63 525 ARG A CA 1
ATOM 1677 C C . ARG B 1 52 ? 42.479 -30.155 -13.938 1.00 85.91 525 ARG A C 1
ATOM 1678 O O . ARG B 1 52 ? 43.697 -30.007 -14.083 1.00 79.76 525 ARG A O 1
ATOM 1686 N N . ALA B 1 53 ? 41.640 -29.147 -13.716 1.00 88.32 526 ALA A N 1
ATOM 1687 C CA . ALA B 1 53 ? 42.139 -27.803 -13.467 1.00 87.42 526 ALA A CA 1
ATOM 1688 C C . ALA B 1 53 ? 42.764 -27.726 -12.080 1.00 91.69 526 ALA A C 1
ATOM 1689 O O . ALA B 1 53 ? 42.273 -28.332 -11.124 1.00 96.60 526 ALA A O 1
ATOM 1691 N N . SER B 1 54 ? 43.863 -26.986 -11.975 1.00 90.79 527 SER A N 1
ATOM 1692 C CA . SER B 1 54 ? 44.535 -26.839 -10.694 1.00 88.37 527 SER A CA 1
ATOM 1693 C C . SER B 1 54 ? 43.706 -25.968 -9.758 1.00 90.36 527 SER A C 1
ATOM 1694 O O . SER B 1 54 ? 42.888 -25.154 -10.193 1.00 93.32 527 SER A O 1
ATOM 1697 N N . ARG B 1 55 ? 43.928 -26.154 -8.454 1.00 91.82 528 ARG A N 1
ATOM 1698 C CA . ARG B 1 55 ? 43.186 -25.399 -7.448 1.00 83.49 528 ARG A CA 1
ATOM 1699 C C . ARG B 1 55 ? 43.324 -23.896 -7.662 1.00 87.71 528 ARG A C 1
ATOM 1700 O O . ARG B 1 55 ? 42.370 -23.138 -7.450 1.00 84.10 528 ARG A O 1
ATOM 1708 N N . ALA B 1 56 ? 44.503 -23.451 -8.104 1.00 89.35 529 ALA A N 1
ATOM 1709 C CA . ALA B 1 56 ? 44.712 -22.033 -8.373 1.00 86.96 529 ALA A CA 1
ATOM 1710 C C . ALA B 1 56 ? 43.875 -21.562 -9.556 1.00 89.67 529 ALA A C 1
ATOM 1711 O O . ALA B 1 56 ? 43.379 -20.429 -9.558 1.00 94.10 529 ALA A O 1
ATOM 1713 N N . GLU B 1 57 ? 43.705 -22.414 -10.570 1.00 85.82 530 GLU A N 1
ATOM 1714 C CA . GLU B 1 57 ? 42.962 -22.007 -11.759 1.00 84.48 530 GLU A CA 1
ATOM 1715 C C . GLU B 1 57 ? 41.476 -21.859 -11.460 1.00 82.10 530 GLU A C 1
ATOM 1716 O O . GLU B 1 57 ? 40.844 -20.882 -11.879 1.00 79.14 530 GLU A O 1
ATOM 1722 N N . LEU B 1 58 ? 40.899 -22.823 -10.739 1.00 81.70 531 LEU A N 1
ATOM 1723 C CA . LEU B 1 58 ? 39.483 -22.737 -10.396 1.00 85.45 531 LEU A CA 1
ATOM 1724 C C . LEU B 1 58 ? 39.199 -21.508 -9.542 1.00 88.15 531 LEU A C 1
ATOM 1725 O O . LEU B 1 58 ? 38.177 -20.836 -9.728 1.00 82.35 531 LEU A O 1
ATOM 1730 N N . LEU B 1 59 ? 40.095 -21.194 -8.603 1.00 93.39 532 LEU A N 1
ATOM 1731 C CA . LEU B 1 59 ? 39.947 -19.969 -7.826 1.00 92.05 532 LEU A CA 1
ATOM 1732 C C . LEU B 1 59 ? 40.130 -18.734 -8.698 1.00 88.94 532 LEU A C 1
ATOM 1733 O O . LEU B 1 59 ? 39.471 -17.712 -8.471 1.00 91.16 532 LEU A O 1
ATOM 1738 N N . ARG B 1 60 ? 41.012 -18.810 -9.697 1.00 78.07 533 ARG A N 1
ATOM 1739 C CA . ARG B 1 60 ? 41.206 -17.683 -10.603 1.00 78.11 533 ARG A CA 1
ATOM 1740 C C . ARG B 1 60 ? 39.960 -17.427 -11.441 1.00 80.86 533 ARG A C 1
ATOM 1741 O O . ARG B 1 60 ? 39.610 -16.271 -11.705 1.00 79.76 533 ARG A O 1
ATOM 1749 N N . ARG B 1 61 ? 39.277 -18.492 -11.869 1.00 80.17 534 ARG A N 1
ATOM 1750 C CA . ARG B 1 61 ? 38.055 -18.321 -12.649 1.00 81.21 534 ARG A CA 1
ATOM 1751 C C . ARG B 1 61 ? 36.977 -17.610 -11.839 1.00 79.66 534 ARG A C 1
ATOM 1752 O O . ARG B 1 61 ? 36.223 -16.792 -12.377 1.00 86.81 534 ARG A O 1
ATOM 1760 N N . VAL B 1 62 ? 36.890 -17.911 -10.544 1.00 73.02 535 VAL A N 1
ATOM 1761 C CA . VAL B 1 62 ? 35.826 -17.351 -9.719 1.00 84.19 535 VAL A CA 1
ATOM 1762 C C . VAL B 1 62 ? 36.130 -15.907 -9.325 1.00 84.89 535 VAL A C 1
ATOM 1763 O O . VAL B 1 62 ? 35.208 -15.102 -9.150 1.00 79.92 535 VAL A O 1
ATOM 1767 N N . THR B 1 63 ? 37.406 -15.548 -9.191 1.00 85.92 536 THR A N 1
ATOM 1768 C CA . THR B 1 63 ? 37.770 -14.188 -8.812 1.00 79.78 536 THR A CA 1
ATOM 1769 C C . THR B 1 63 ? 37.900 -13.251 -10.007 1.00 85.08 536 THR A C 1
ATOM 1770 O O . THR B 1 63 ? 37.677 -12.044 -9.861 1.00 88.91 536 THR A O 1
ATOM 1774 N N . THR B 1 64 ? 38.252 -13.775 -11.183 1.00 90.96 537 THR A N 1
ATOM 1775 C CA . THR B 1 64 ? 38.362 -12.934 -12.372 1.00 94.50 537 THR A CA 1
ATOM 1776 C C . THR B 1 64 ? 36.992 -12.581 -12.942 1.00 93.59 537 THR A C 1
ATOM 1777 O O . THR B 1 64 ? 36.745 -11.423 -13.296 1.00 99.22 537 THR A O 1
ATOM 1781 N N . GLU B 1 65 ? 36.092 -13.560 -13.038 1.00 100.45 538 GLU A N 1
ATOM 1782 C CA . GLU B 1 65 ? 34.726 -13.353 -13.517 1.00 99.03 538 GLU A CA 1
ATOM 1783 C C . GLU B 1 65 ? 33.744 -13.760 -12.423 1.00 97.07 538 GLU A C 1
ATOM 1784 O O . GLU B 1 65 ? 33.098 -14.813 -12.513 1.00 100.58 538 GLU A O 1
ATOM 1790 N N . PRO B 1 66 ? 33.603 -12.942 -11.376 1.00 94.01 539 PRO A N 1
ATOM 1791 C CA . PRO B 1 66 ? 32.686 -13.307 -10.283 1.00 97.28 539 PRO A CA 1
ATOM 1792 C C . PRO B 1 66 ? 31.242 -13.452 -10.727 1.00 107.30 539 PRO A C 1
ATOM 1793 O O . PRO B 1 66 ? 30.495 -14.237 -10.130 1.00 115.11 539 PRO A O 1
ATOM 1797 N N . ARG B 1 67 ? 30.824 -12.719 -11.756 1.00 110.20 540 ARG A N 1
ATOM 1798 C CA . ARG B 1 67 ? 29.457 -12.777 -12.252 1.00 107.44 540 ARG A CA 1
ATOM 1799 C C . ARG B 1 67 ? 29.299 -13.734 -13.425 1.00 97.69 540 ARG A C 1
ATOM 1800 O O . ARG B 1 67 ? 28.224 -13.786 -14.030 1.00 98.45 540 ARG A O 1
ATOM 1808 N N . GLY B 1 68 ? 30.341 -14.493 -13.758 1.00 78.84 541 GLY A N 1
ATOM 1809 C CA . GLY B 1 68 ? 30.262 -15.440 -14.852 1.00 76.00 541 GLY A CA 1
ATOM 1810 C C . GLY B 1 68 ? 30.481 -16.877 -14.425 1.00 82.46 541 GLY A C 1
ATOM 1811 O O . GLY B 1 68 ? 30.809 -17.732 -15.252 1.00 80.72 541 GLY A O 1
ATOM 1812 N N . CYS B 1 69 ? 30.303 -17.157 -13.135 1.00 87.33 542 CYS A N 1
ATOM 1813 C CA . CYS B 1 69 ? 30.489 -18.495 -12.588 1.00 84.66 542 CYS A CA 1
ATOM 1814 C C . CYS B 1 69 ? 29.296 -18.849 -11.716 1.00 83.03 542 CYS A C 1
ATOM 1815 O O . CYS B 1 69 ? 28.862 -18.036 -10.894 1.00 93.23 542 CYS A O 1
ATOM 1818 N N . TRP B 1 70 ? 28.773 -20.060 -11.891 1.00 76.06 543 TRP A N 1
ATOM 1819 C CA . TRP B 1 70 ? 27.610 -20.521 -11.150 1.00 77.01 543 TRP A CA 1
ATOM 1820 C C . TRP B 1 70 ? 27.861 -21.914 -10.591 1.00 82.66 543 TRP A C 1
ATOM 1821 O O . TRP B 1 70 ? 28.623 -22.704 -11.155 1.00 73.52 543 TRP A O 1
ATOM 1832 N N . VAL B 1 71 ? 27.209 -22.205 -9.470 1.00 77.75 544 VAL A N 1
ATOM 1833 C CA . VAL B 1 71 ? 27.247 -23.525 -8.860 1.00 75.20 544 VAL A CA 1
ATOM 1834 C C . VAL B 1 71 ? 25.820 -24.034 -8.731 1.00 83.35 544 VAL A C 1
ATOM 1835 O O . VAL B 1 71 ? 24.871 -23.256 -8.588 1.00 70.46 544 VAL A O 1
ATOM 1839 N N . LEU B 1 72 ? 25.671 -25.353 -8.802 1.00 78.05 545 LEU A N 1
ATOM 1840 C CA . LEU B 1 72 ? 24.391 -26.019 -8.599 1.00 76.56 545 LEU A CA 1
ATOM 1841 C C . LEU B 1 72 ? 24.498 -26.864 -7.338 1.00 77.21 545 LEU A C 1
ATOM 1842 O O . LEU B 1 72 ? 25.365 -27.739 -7.247 1.00 81.85 545 LEU A O 1
ATOM 1847 N N . LEU B 1 73 ? 23.628 -26.596 -6.371 1.00 78.01 546 LEU A N 1
ATOM 1848 C CA . LEU B 1 73 ? 23.646 -27.283 -5.088 1.00 82.04 546 LEU A CA 1
ATOM 1849 C C . LEU B 1 73 ? 22.451 -28.218 -4.984 1.00 79.89 546 LEU A C 1
ATOM 1850 O O . LEU B 1 73 ? 21.313 -27.810 -5.237 1.00 76.92 546 LEU A O 1
ATOM 1855 N N . HIS B 1 74 ? 22.715 -29.468 -4.613 1.00 80.90 547 HIS A N 1
ATOM 1856 C CA . HIS B 1 74 ? 21.673 -30.467 -4.408 1.00 84.75 547 HIS A CA 1
ATOM 1857 C C . HIS B 1 74 ? 21.855 -31.064 -3.022 1.00 81.33 547 HIS A C 1
ATOM 1858 O O . HIS B 1 74 ? 22.887 -31.683 -2.743 1.00 82.86 547 HIS A O 1
ATOM 1865 N N . GLU B 1 75 ? 20.859 -30.865 -2.158 1.00 83.63 548 GLU A N 1
ATOM 1866 C CA . GLU B 1 75 ? 20.893 -31.359 -0.780 1.00 92.52 548 GLU A CA 1
ATOM 1867 C C . GLU B 1 75 ? 22.115 -30.834 -0.028 1.00 96.67 548 GLU A C 1
ATOM 1868 O O . GLU B 1 75 ? 22.725 -31.541 0.777 1.00 101.90 548 GLU A O 1
ATOM 1874 N N . GLY B 1 76 ? 22.475 -29.578 -0.293 1.00 91.25 549 GLY A N 1
ATOM 1875 C CA . GLY B 1 76 ? 23.552 -28.917 0.410 1.00 85.92 549 GLY A CA 1
ATOM 1876 C C . GLY B 1 76 ? 24.930 -29.088 -0.193 1.00 84.99 549 GLY A C 1
ATOM 1877 O O . GLY B 1 76 ? 25.874 -28.433 0.267 1.00 89.66 549 GLY A O 1
ATOM 1878 N N . ALA B 1 77 ? 25.082 -29.939 -1.203 1.00 82.21 550 ALA A N 1
ATOM 1879 C CA . ALA B 1 77 ? 26.373 -30.198 -1.822 1.00 85.20 550 ALA A CA 1
ATOM 1880 C C . ALA B 1 77 ? 26.418 -29.593 -3.219 1.00 86.66 550 ALA A C 1
ATOM 1881 O O . ALA B 1 77 ? 25.437 -29.657 -3.968 1.00 87.57 550 ALA A O 1
ATOM 1883 N N . ILE B 1 78 ? 27.559 -29.001 -3.563 1.00 84.64 551 ILE A N 1
ATOM 1884 C CA . ILE B 1 78 ? 27.771 -28.494 -4.915 1.00 73.81 551 ILE A CA 1
ATOM 1885 C C . ILE B 1 78 ? 27.972 -29.692 -5.837 1.00 80.05 551 ILE A C 1
ATOM 1886 O O . ILE B 1 78 ? 29.022 -30.341 -5.806 1.00 73.88 551 ILE A O 1
ATOM 1891 N N . VAL B 1 79 ? 26.961 -29.997 -6.649 1.00 77.33 552 VAL A N 1
ATOM 1892 C CA . VAL B 1 79 ? 27.075 -31.051 -7.651 1.00 80.12 552 VAL A CA 1
ATOM 1893 C C . VAL B 1 79 ? 27.321 -30.497 -9.050 1.00 78.02 552 VAL A C 1
ATOM 1894 O O . VAL B 1 79 ? 27.758 -31.251 -9.933 1.00 84.10 552 VAL A O 1
ATOM 1898 N N . GLY B 1 80 ? 27.059 -29.222 -9.278 1.00 75.56 553 GLY A N 1
ATOM 1899 C CA . GLY B 1 80 ? 27.302 -28.612 -10.575 1.00 84.38 553 GLY A CA 1
ATOM 1900 C C . GLY B 1 80 ? 28.109 -27.342 -10.438 1.00 89.30 553 GLY A C 1
ATOM 1901 O O . GLY B 1 80 ? 27.952 -26.593 -9.474 1.00 91.81 553 GLY A O 1
ATOM 1902 N N . ALA B 1 81 ? 28.984 -27.108 -11.414 1.00 85.54 554 ALA A N 1
ATOM 1903 C CA . ALA B 1 81 ? 29.823 -25.918 -11.419 1.00 81.32 554 ALA A CA 1
ATOM 1904 C C . ALA B 1 81 ? 30.170 -25.560 -12.854 1.00 76.88 554 ALA A C 1
ATOM 1905 O O . ALA B 1 81 ? 30.684 -26.400 -13.598 1.00 83.64 554 ALA A O 1
ATOM 1907 N N . THR B 1 82 ? 29.888 -24.317 -13.234 1.00 78.10 555 THR A N 1
ATOM 1908 C CA . THR B 1 82 ? 30.183 -23.816 -14.566 1.00 76.55 555 THR A CA 1
ATOM 1909 C C . THR B 1 82 ? 30.954 -22.508 -14.456 1.00 73.80 555 THR A C 1
ATOM 1910 O O . THR B 1 82 ? 30.675 -21.682 -13.581 1.00 74.49 555 THR A O 1
ATOM 1914 N N . TYR B 1 83 ? 31.929 -22.329 -15.345 1.00 76.98 556 TYR A N 1
ATOM 1915 C CA . TYR B 1 83 ? 32.815 -21.174 -15.330 1.00 83.93 556 TYR A CA 1
ATOM 1916 C C . TYR B 1 83 ? 32.800 -20.509 -16.698 1.00 79.97 556 TYR A C 1
ATOM 1917 O O . TYR B 1 83 ? 32.726 -21.190 -17.725 1.00 85.60 556 TYR A O 1
ATOM 1926 N N . ALA B 1 84 ? 32.878 -19.180 -16.713 1.00 80.19 557 ALA A N 1
ATOM 1927 C CA . ALA B 1 84 ? 32.841 -18.450 -17.970 1.00 78.62 557 ALA A CA 1
ATOM 1928 C C . ALA B 1 84 ? 33.697 -17.196 -17.872 1.00 85.81 557 ALA A C 1
ATOM 1929 O O . ALA B 1 84 ? 34.033 -16.729 -16.781 1.00 88.53 557 ALA A O 1
ATOM 1931 N N . GLN B 1 85 ? 34.048 -16.660 -19.040 1.00 84.07 558 GLN A N 1
ATOM 1932 C CA . GLN B 1 85 ? 34.756 -15.392 -19.134 1.00 81.15 558 GLN A CA 1
ATOM 1933 C C . GLN B 1 85 ? 34.364 -14.707 -20.435 1.00 83.47 558 GLN A C 1
ATOM 1934 O O . GLN B 1 85 ? 34.011 -15.363 -21.419 1.00 90.32 558 GLN A O 1
ATOM 1940 N N . ARG B 1 86 ? 34.427 -13.378 -20.427 1.00 86.85 559 ARG A N 1
ATOM 1941 C CA . ARG B 1 86 ? 34.084 -12.590 -21.602 1.00 84.26 559 ARG A CA 1
ATOM 1942 C C . ARG B 1 86 ? 35.263 -12.532 -22.564 1.00 89.02 559 ARG A C 1
ATOM 1943 O O . ARG B 1 86 ? 36.371 -12.144 -22.181 1.00 86.30 559 ARG A O 1
ATOM 1951 N N . ILE B 1 87 ? 35.023 -12.919 -23.817 1.00 97.00 560 ILE A N 1
ATOM 1952 C CA . ILE B 1 87 ? 36.022 -12.813 -24.869 1.00 86.76 560 ILE A CA 1
ATOM 1953 C C . ILE B 1 87 ? 35.473 -11.921 -25.974 1.00 90.80 560 ILE A C 1
ATOM 1954 O O . ILE B 1 87 ? 34.270 -11.659 -26.059 1.00 92.04 560 ILE A O 1
ATOM 1959 N N . ALA B 1 88 ? 36.385 -11.454 -26.832 1.00 93.42 561 ALA A N 1
ATOM 1960 C CA . ALA B 1 88 ? 36.017 -10.478 -27.855 1.00 108.04 561 ALA A CA 1
ATOM 1961 C C . ALA B 1 88 ? 34.968 -11.034 -28.810 1.00 107.51 561 ALA A C 1
ATOM 1962 O O . ALA B 1 88 ? 34.010 -10.337 -29.164 1.00 118.55 561 ALA A O 1
ATOM 1964 N N . GLY B 1 89 ? 35.127 -12.285 -29.234 1.00 99.19 562 GLY A N 1
ATOM 1965 C CA . GLY B 1 89 ? 34.186 -12.906 -30.134 1.00 98.88 562 GLY A CA 1
ATOM 1966 C C . GLY B 1 89 ? 34.532 -14.355 -30.409 1.00 103.75 562 GLY A C 1
ATOM 1967 O O . GLY B 1 89 ? 35.550 -14.874 -29.940 1.00 97.97 562 GLY A O 1
ATOM 1968 N N . PRO B 1 90 ? 33.676 -15.044 -31.172 1.00 105.93 563 PRO A N 1
ATOM 1969 C CA . PRO B 1 90 ? 33.971 -16.445 -31.514 1.00 97.91 563 PRO A CA 1
ATOM 1970 C C . PRO B 1 90 ? 35.254 -16.614 -32.307 1.00 94.78 563 PRO A C 1
ATOM 1971 O O . PRO B 1 90 ? 35.935 -17.637 -32.157 1.00 92.41 563 PRO A O 1
ATOM 1975 N N . ALA B 1 91 ? 35.610 -15.637 -33.143 1.00 97.34 564 ALA A N 1
ATOM 1976 C CA . ALA B 1 91 ? 36.841 -15.721 -33.920 1.00 98.85 564 ALA A CA 1
ATOM 1977 C C . ALA B 1 91 ? 38.088 -15.662 -33.047 1.00 107.45 564 ALA A C 1
ATOM 1978 O O . ALA B 1 91 ? 39.174 -16.019 -33.516 1.00 109.73 564 ALA A O 1
ATOM 1980 N N . ALA B 1 92 ? 37.961 -15.217 -31.795 1.00 93.82 565 ALA A N 1
ATOM 1981 C CA . ALA B 1 92 ? 39.106 -15.157 -30.896 1.00 103.68 565 ALA A CA 1
ATOM 1982 C C . ALA B 1 92 ? 39.553 -16.533 -30.421 1.00 102.11 565 ALA A C 1
ATOM 1983 O O . ALA B 1 92 ? 40.651 -16.652 -29.866 1.00 101.22 565 ALA A O 1
ATOM 1985 N N . LEU B 1 93 ? 38.738 -17.570 -30.623 1.00 97.66 566 LEU A N 1
ATOM 1986 C CA . LEU B 1 93 ? 39.126 -18.916 -30.225 1.00 95.09 566 LEU A CA 1
ATOM 1987 C C . LEU B 1 93 ? 40.099 -19.561 -31.199 1.00 100.55 566 LEU A C 1
ATOM 1988 O O . LEU B 1 93 ? 40.749 -20.547 -30.838 1.00 110.14 566 LEU A O 1
ATOM 1993 N N . ALA B 1 94 ? 40.207 -19.038 -32.418 1.00 101.32 567 ALA A N 1
ATOM 1994 C CA . ALA B 1 94 ? 41.083 -19.637 -33.416 1.00 99.32 567 ALA A CA 1
ATOM 1995 C C . ALA B 1 94 ? 42.533 -19.592 -32.951 1.00 98.28 567 ALA A C 1
ATOM 1996 O O . ALA B 1 94 ? 43.057 -18.528 -32.609 1.00 96.62 567 ALA A O 1
ATOM 1998 N N . GLY B 1 95 ? 43.179 -20.756 -32.936 1.00 95.84 568 GLY A N 1
ATOM 1999 C CA . GLY B 1 95 ? 44.562 -20.836 -32.514 1.00 93.33 568 GLY A CA 1
ATOM 2000 C C . GLY B 1 95 ? 44.778 -20.735 -31.024 1.00 94.81 568 GLY A C 1
ATOM 2001 O O . GLY B 1 95 ? 45.875 -20.373 -30.591 1.00 99.68 568 GLY A O 1
ATOM 2002 N N . ALA B 1 96 ? 43.763 -21.048 -30.224 1.00 93.46 569 ALA A N 1
ATOM 2003 C CA . ALA B 1 96 ? 43.870 -20.935 -28.779 1.00 85.35 569 ALA A CA 1
ATOM 2004 C C . ALA B 1 96 ? 44.580 -22.146 -28.187 1.00 99.50 569 ALA A C 1
ATOM 2005 O O . ALA B 1 96 ? 44.578 -23.242 -28.756 1.00 97.23 569 ALA A O 1
ATOM 2007 N N . ARG B 1 97 ? 45.198 -21.932 -27.030 1.00 103.33 570 ARG A N 1
ATOM 2008 C CA . ARG B 1 97 ? 45.803 -22.997 -26.246 1.00 102.54 570 ARG A CA 1
ATOM 2009 C C . ARG B 1 97 ? 45.106 -23.068 -24.896 1.00 95.75 570 ARG A C 1
ATOM 2010 O O . ARG B 1 97 ? 44.804 -22.036 -24.291 1.00 96.81 570 ARG A O 1
ATOM 2018 N N . HIS B 1 98 ? 44.844 -24.296 -24.438 1.00 105.60 571 HIS A N 1
ATOM 2019 C CA . HIS B 1 98 ? 44.059 -24.492 -23.224 1.00 105.38 571 HIS A CA 1
ATOM 2020 C C . HIS B 1 98 ? 44.690 -23.804 -22.020 1.00 101.10 571 HIS A C 1
ATOM 2021 O O . HIS B 1 98 ? 43.973 -23.299 -21.148 1.00 99.81 571 HIS A O 1
ATOM 2028 N N . SER B 1 99 ? 46.022 -23.754 -21.965 1.00 92.72 572 SER A N 1
ATOM 2029 C CA . SER B 1 99 ? 46.704 -23.189 -20.806 1.00 86.61 572 SER A CA 1
ATOM 2030 C C . SER B 1 99 ? 46.658 -21.665 -20.784 1.00 93.01 572 SER A C 1
ATOM 2031 O O . SER B 1 99 ? 46.773 -21.064 -19.710 1.00 109.89 572 SER A O 1
ATOM 2034 N N . GLU B 1 100 ? 46.483 -21.026 -21.941 1.00 88.70 573 GLU A N 1
ATOM 2035 C CA . GLU B 1 100 ? 46.576 -19.577 -22.062 1.00 88.02 573 GLU A CA 1
ATOM 2036 C C . GLU B 1 100 ? 45.219 -18.915 -22.293 1.00 97.44 573 GLU A C 1
ATOM 2037 O O . GLU B 1 100 ? 45.147 -17.852 -22.910 1.00 101.02 573 GLU A O 1
ATOM 2043 N N . LEU B 1 101 ? 44.134 -19.518 -21.802 1.00 83.41 574 LEU A N 1
ATOM 2044 C CA . LEU B 1 101 ? 42.817 -18.929 -22.025 1.00 87.49 574 LEU A CA 1
ATOM 2045 C C . LEU B 1 101 ? 42.598 -17.651 -21.222 1.00 99.43 574 LEU A C 1
ATOM 2046 O O . LEU B 1 101 ? 41.707 -16.866 -21.563 1.00 93.35 574 LEU A O 1
ATOM 2051 N N . ALA B 1 102 ? 43.394 -17.416 -20.176 1.00 105.39 575 ALA A N 1
ATOM 2052 C CA . ALA B 1 102 ? 43.214 -16.214 -19.369 1.00 97.32 575 ALA A CA 1
ATOM 2053 C C . ALA B 1 102 ? 43.522 -14.950 -20.160 1.00 100.73 575 ALA A C 1
ATOM 2054 O O . ALA B 1 102 ? 42.997 -13.877 -19.840 1.00 103.21 575 ALA A O 1
ATOM 2056 N N . GLY B 1 103 ? 44.360 -15.053 -21.194 1.00 106.87 576 GLY A N 1
ATOM 2057 C CA . GLY B 1 103 ? 44.693 -13.889 -21.997 1.00 106.18 576 GLY A CA 1
ATOM 2058 C C . GLY B 1 103 ? 43.566 -13.413 -22.890 1.00 108.18 576 GLY A C 1
ATOM 2059 O O . GLY B 1 103 ? 43.539 -12.237 -23.267 1.00 113.62 576 GLY A O 1
ATOM 2060 N N . LEU B 1 104 ? 42.633 -14.302 -23.236 1.00 110.67 577 LEU A N 1
ATOM 2061 C CA . LEU B 1 104 ? 41.529 -13.951 -24.121 1.00 105.69 577 LEU A CA 1
ATOM 2062 C C . LEU B 1 104 ? 40.482 -13.074 -23.448 1.00 99.49 577 LEU A C 1
ATOM 2063 O O . LEU B 1 104 ? 39.578 -12.586 -24.133 1.00 100.24 577 LEU A O 1
ATOM 2068 N N . HIS B 1 105 ? 40.583 -12.858 -22.141 1.00 98.89 578 HIS A N 1
ATOM 2069 C CA . HIS B 1 105 ? 39.543 -12.152 -21.404 1.00 100.06 578 HIS A CA 1
ATOM 2070 C C . HIS B 1 105 ? 39.416 -10.714 -21.891 1.00 104.04 578 HIS A C 1
ATOM 2071 O O . HIS B 1 105 ? 40.382 -9.945 -21.848 1.00 102.39 578 HIS A O 1
ATOM 2078 N N . ASP B 1 106 ? 38.217 -10.352 -22.343 1.00 108.73 579 ASP A N 1
ATOM 2079 C CA . ASP B 1 106 ? 37.917 -8.993 -22.787 1.00 115.40 579 ASP A CA 1
ATOM 2080 C C . ASP B 1 106 ? 36.587 -8.583 -22.167 1.00 117.00 579 ASP A C 1
ATOM 2081 O O . ASP B 1 106 ? 35.521 -9.037 -22.615 1.00 108.11 579 ASP A O 1
ATOM 2086 N N . PRO B 1 107 ? 36.607 -7.736 -21.133 1.00 125.67 580 PRO A N 1
ATOM 2087 C CA . PRO B 1 107 ? 35.344 -7.332 -20.493 1.00 124.55 580 PRO A CA 1
ATOM 2088 C C . PRO B 1 107 ? 34.381 -6.634 -21.438 1.00 124.66 580 PRO A C 1
ATOM 2089 O O . PRO B 1 107 ? 33.168 -6.660 -21.198 1.00 124.41 580 PRO A O 1
ATOM 2093 N N . SER B 1 108 ? 34.883 -6.011 -22.502 1.00 119.59 581 SER A N 1
ATOM 2094 C CA . SER B 1 108 ? 34.049 -5.395 -23.523 1.00 121.35 581 SER A CA 1
ATOM 2095 C C . SER B 1 108 ? 33.684 -6.361 -24.643 1.00 117.14 581 SER A C 1
ATOM 2096 O O . SER B 1 108 ? 33.098 -5.938 -25.644 1.00 120.77 581 SER A O 1
ATOM 2099 N N . GLY B 1 109 ? 34.014 -7.642 -24.495 1.00 115.16 582 GLY A N 1
ATOM 2100 C CA . GLY B 1 109 ? 33.792 -8.592 -25.563 1.00 113.29 582 GLY A CA 1
ATOM 2101 C C . GLY B 1 109 ? 32.325 -8.906 -25.785 1.00 112.75 582 GLY A C 1
ATOM 2102 O O . GLY B 1 109 ? 31.477 -8.764 -24.903 1.00 112.74 582 GLY A O 1
ATOM 2103 N N . ALA B 1 110 ? 32.030 -9.356 -27.004 1.00 117.72 583 ALA A N 1
ATOM 2104 C CA . ALA B 1 110 ? 30.671 -9.663 -27.427 1.00 116.19 583 ALA A CA 1
ATOM 2105 C C . ALA B 1 110 ? 30.353 -11.150 -27.341 1.00 99.61 583 ALA A C 1
ATOM 2106 O O . ALA B 1 110 ? 29.367 -11.599 -27.935 1.00 101.04 583 ALA A O 1
ATOM 2108 N N . ALA B 1 111 ? 31.167 -11.923 -26.622 1.00 94.68 584 ALA A N 1
ATOM 2109 C CA . ALA B 1 111 ? 30.951 -13.355 -26.480 1.00 90.52 584 ALA A CA 1
ATOM 2110 C C . ALA B 1 111 ? 31.303 -13.788 -25.066 1.00 86.45 584 ALA A C 1
ATOM 2111 O O . ALA B 1 111 ? 32.286 -13.314 -24.489 1.00 86.01 584 ALA A O 1
ATOM 2113 N N . LEU B 1 112 ? 30.495 -14.690 -24.515 1.00 89.04 585 LEU A N 1
ATOM 2114 C CA . LEU B 1 112 ? 30.758 -15.301 -23.218 1.00 82.52 585 LEU A CA 1
ATOM 2115 C C . LEU B 1 112 ? 31.270 -16.718 -23.447 1.00 80.74 585 LEU A C 1
ATOM 2116 O O . LEU B 1 112 ? 30.560 -17.552 -24.019 1.00 81.50 585 LEU A O 1
ATOM 2121 N N . GLN B 1 113 ? 32.497 -16.985 -23.005 1.00 78.58 586 GLN A N 1
ATOM 2122 C CA . GLN B 1 113 ? 33.157 -18.263 -23.244 1.00 79.89 586 GLN A CA 1
ATOM 2123 C C . GLN B 1 113 ? 32.984 -19.173 -22.036 1.00 78.03 586 GLN A C 1
ATOM 2124 O O . GLN B 1 113 ? 33.381 -18.811 -20.927 1.00 82.47 586 GLN A O 1
ATOM 2130 N N . LEU B 1 114 ? 32.415 -20.358 -22.257 1.00 72.42 587 LEU A N 1
ATOM 2131 C CA . LEU B 1 114 ? 32.341 -21.377 -21.212 1.00 72.47 587 LEU A CA 1
ATOM 2132 C C . LEU B 1 114 ? 33.715 -22.003 -21.020 1.00 75.41 587 LEU A C 1
ATOM 2133 O O . LEU B 1 114 ? 34.233 -22.671 -21.921 1.00 90.24 587 LEU A O 1
ATOM 2138 N N . LEU B 1 115 ? 34.309 -21.791 -19.847 1.00 66.36 588 LEU A N 1
ATOM 2139 C CA . LEU B 1 115 ? 35.585 -22.409 -19.514 1.00 69.97 588 LEU A CA 1
ATOM 2140 C C . LEU B 1 115 ? 35.426 -23.784 -18.883 1.00 74.49 588 LEU A C 1
ATOM 2141 O O . LEU B 1 115 ? 36.407 -24.532 -18.801 1.00 78.96 588 LEU A O 1
ATOM 2146 N N . GLY B 1 116 ? 34.221 -24.127 -18.440 1.00 64.65 589 GLY A N 1
ATOM 2147 C CA . GLY B 1 116 ? 33.966 -25.416 -17.837 1.00 64.29 589 GLY A CA 1
ATOM 2148 C C . GLY B 1 116 ? 32.506 -25.616 -17.489 1.00 74.63 589 GLY A C 1
ATOM 2149 O O . GLY B 1 116 ? 31.800 -24.660 -17.156 1.00 75.11 589 GLY A O 1
ATOM 2150 N N . LEU B 1 117 ? 32.039 -26.858 -17.584 1.00 74.64 590 LEU A N 1
ATOM 2151 C CA . LEU B 1 117 ? 30.702 -27.235 -17.135 1.00 78.94 590 LEU A CA 1
ATOM 2152 C C . LEU B 1 117 ? 30.812 -28.644 -16.575 1.00 78.11 590 LEU A C 1
ATOM 2153 O O . LEU B 1 117 ? 31.093 -29.589 -17.319 1.00 98.42 590 LEU A O 1
ATOM 2158 N N . ASN B 1 118 ? 30.605 -28.783 -15.270 1.00 72.01 591 ASN A N 1
ATOM 2159 C CA . ASN B 1 118 ? 30.816 -30.045 -14.578 1.00 72.59 591 ASN A CA 1
ATOM 2160 C C . ASN B 1 118 ? 29.568 -30.410 -13.794 1.00 78.68 591 ASN A C 1
ATOM 2161 O O . ASN B 1 118 ? 29.024 -29.576 -13.064 1.00 76.06 591 ASN A O 1
ATOM 2166 N N . VAL B 1 119 ? 29.117 -31.651 -13.953 1.00 80.84 592 VAL A N 1
ATOM 2167 C CA . VAL B 1 119 ? 28.036 -32.213 -13.153 1.00 82.87 592 VAL A CA 1
ATOM 2168 C C . VAL B 1 119 ? 28.493 -33.574 -12.651 1.00 89.69 592 VAL A C 1
ATOM 2169 O O . VAL B 1 119 ? 29.056 -34.363 -13.418 1.00 94.83 592 VAL A O 1
ATOM 2173 N N . ASP B 1 120 ? 28.267 -33.837 -11.371 1.00 88.88 593 ASP A N 1
ATOM 2174 C CA . ASP B 1 120 ? 28.677 -35.094 -10.763 1.00 86.32 593 ASP A CA 1
ATOM 2175 C C . ASP B 1 120 ? 28.010 -36.263 -11.479 1.00 90.24 593 ASP A C 1
ATOM 2176 O O . ASP B 1 120 ? 26.772 -36.317 -11.537 1.00 91.38 593 ASP A O 1
ATOM 2181 N N . PRO B 1 121 ? 28.775 -37.204 -12.042 1.00 96.39 594 PRO A N 1
ATOM 2182 C CA . PRO B 1 121 ? 28.151 -38.348 -12.729 1.00 87.90 594 PRO A CA 1
ATOM 2183 C C . PRO B 1 121 ? 27.214 -39.158 -11.851 1.00 89.25 594 PRO A C 1
ATOM 2184 O O . PRO B 1 121 ? 26.343 -39.856 -12.383 1.00 100.42 594 PRO A O 1
ATOM 2188 N N . ALA B 1 122 ? 27.359 -39.089 -10.526 1.00 90.83 595 ALA A N 1
ATOM 2189 C CA . ALA B 1 122 ? 26.475 -39.844 -9.646 1.00 93.53 595 ALA A CA 1
ATOM 2190 C C . ALA B 1 122 ? 25.055 -39.291 -9.658 1.00 92.74 595 ALA A C 1
ATOM 2191 O O . ALA B 1 122 ? 24.100 -40.034 -9.401 1.00 92.21 595 ALA A O 1
ATOM 2193 N N . VAL B 1 123 ? 24.893 -38.003 -9.952 1.00 96.45 596 VAL A N 1
ATOM 2194 C CA . VAL B 1 123 ? 23.580 -37.368 -9.950 1.00 106.91 596 VAL A CA 1
ATOM 2195 C C . VAL B 1 123 ? 23.152 -37.132 -11.396 1.00 110.63 596 VAL A C 1
ATOM 2196 O O . VAL B 1 123 ? 22.333 -36.253 -11.690 1.00 102.94 596 VAL A O 1
ATOM 2200 N N . ARG B 1 124 ? 23.688 -37.944 -12.310 1.00 116.28 597 ARG A N 1
ATOM 2201 C CA . ARG B 1 124 ? 23.379 -37.787 -13.726 1.00 117.28 597 ARG A CA 1
ATOM 2202 C C . ARG B 1 124 ? 21.935 -38.150 -14.052 1.00 114.48 597 ARG A C 1
ATOM 2203 O O . ARG B 1 124 ? 21.451 -37.797 -15.133 1.00 118.30 597 ARG A O 1
ATOM 2211 N N . ASN B 1 125 ? 21.235 -38.838 -13.149 1.00 113.96 598 ASN A N 1
ATOM 2212 C CA . ASN B 1 125 ? 19.835 -39.172 -13.385 1.00 120.02 598 ASN A CA 1
ATOM 2213 C C . ASN B 1 125 ? 18.912 -37.969 -13.243 1.00 120.77 598 ASN A C 1
ATOM 2214 O O . ASN B 1 125 ? 17.761 -38.039 -13.688 1.00 125.69 598 ASN A O 1
ATOM 2219 N N . HIS B 1 126 ? 19.382 -36.877 -12.641 1.00 118.81 599 HIS A N 1
ATOM 2220 C CA . HIS B 1 126 ? 18.578 -35.676 -12.459 1.00 115.29 599 HIS A CA 1
ATOM 2221 C C . HIS B 1 126 ? 18.627 -34.733 -13.652 1.00 107.83 599 HIS A C 1
ATOM 2222 O O . HIS B 1 126 ? 17.833 -33.787 -13.702 1.00 103.64 599 HIS A O 1
ATOM 2229 N N . ASP B 1 127 ? 19.535 -34.967 -14.602 1.00 113.41 600 ASP A N 1
ATOM 2230 C CA . ASP B 1 127 ? 19.710 -34.101 -15.770 1.00 112.39 600 ASP A CA 1
ATOM 2231 C C . ASP B 1 127 ? 20.016 -32.665 -15.343 1.00 97.79 600 ASP A C 1
ATOM 2232 O O . ASP B 1 127 ? 19.398 -31.705 -15.807 1.00 86.96 600 ASP A O 1
ATOM 2237 N N . PHE B 1 128 ? 20.984 -32.525 -14.437 1.00 91.32 601 PHE A N 1
ATOM 2238 C CA . PHE B 1 128 ? 21.386 -31.206 -13.964 1.00 82.28 601 PHE A CA 1
ATOM 2239 C C . PHE B 1 128 ? 22.274 -30.469 -14.956 1.00 81.30 601 PHE A C 1
ATOM 2240 O O . PHE B 1 128 ? 22.414 -29.247 -14.849 1.00 88.59 601 PHE A O 1
ATOM 2248 N N . GLY B 1 129 ? 22.874 -31.178 -15.914 1.00 74.33 602 GLY A N 1
ATOM 2249 C CA . GLY B 1 129 ? 23.712 -30.508 -16.896 1.00 70.92 602 GLY A CA 1
ATOM 2250 C C . GLY B 1 129 ? 22.903 -29.681 -17.877 1.00 79.17 602 GLY A C 1
ATOM 2251 O O . GLY B 1 129 ? 23.223 -28.517 -18.140 1.00 83.62 602 GLY A O 1
ATOM 2252 N N . SER B 1 130 ? 21.846 -30.275 -18.437 1.00 79.92 603 SER A N 1
ATOM 2253 C CA . SER B 1 130 ? 20.956 -29.527 -19.319 1.00 84.61 603 SER A CA 1
ATOM 2254 C C . SER B 1 130 ? 20.336 -28.339 -18.596 1.00 91.43 603 SER A C 1
ATOM 2255 O O . SER B 1 130 ? 20.216 -27.249 -19.166 1.00 98.09 603 SER A O 1
ATOM 2258 N N . LEU B 1 131 ? 19.940 -28.532 -17.336 1.00 85.75 604 LEU A N 1
ATOM 2259 C CA . LEU B 1 131 ? 19.349 -27.442 -16.567 1.00 78.21 604 LEU A CA 1
ATOM 2260 C C . LEU B 1 131 ? 20.370 -26.345 -16.297 1.00 77.63 604 LEU A C 1
ATOM 2261 O O . LEU B 1 131 ? 20.038 -25.154 -16.341 1.00 83.71 604 LEU A O 1
ATOM 2266 N N . LEU B 1 132 ? 21.619 -26.725 -16.022 1.00 77.62 605 LEU A N 1
ATOM 2267 C CA . LEU B 1 132 ? 22.652 -25.730 -15.755 1.00 76.78 605 LEU A CA 1
ATOM 2268 C C . LEU B 1 132 ? 23.085 -25.013 -17.028 1.00 79.34 605 LEU A C 1
ATOM 2269 O O . LEU B 1 132 ? 23.416 -23.822 -16.983 1.00 64.93 605 LEU A O 1
ATOM 2274 N N . LEU B 1 133 ? 23.088 -25.709 -18.168 1.00 90.10 606 LEU A N 1
ATOM 2275 C CA . LEU B 1 133 ? 23.459 -25.063 -19.423 1.00 85.83 606 LEU A CA 1
ATOM 2276 C C . LEU B 1 133 ? 22.396 -24.062 -19.859 1.00 81.99 606 LEU A C 1
ATOM 2277 O O . LEU B 1 133 ? 22.705 -22.896 -20.133 1.00 76.03 606 LEU A O 1
ATOM 2282 N N . GLU B 1 134 ? 21.135 -24.500 -19.926 1.00 79.38 607 GLU A N 1
ATOM 2283 C CA . GLU B 1 134 ? 20.054 -23.595 -20.305 1.00 86.52 607 GLU A CA 1
ATOM 2284 C C . GLU B 1 134 ? 19.944 -22.418 -19.343 1.00 84.29 607 GLU A C 1
ATOM 2285 O O . GLU B 1 134 ? 19.461 -21.346 -19.726 1.00 86.46 607 GLU A O 1
ATOM 2291 N N . PHE B 1 135 ? 20.379 -22.598 -18.095 1.00 78.39 608 PHE A N 1
ATOM 2292 C CA . PHE B 1 135 ? 20.433 -21.479 -17.162 1.00 77.93 608 PHE A CA 1
ATOM 2293 C C . PHE B 1 135 ? 21.483 -20.462 -17.595 1.00 79.75 608 PHE A C 1
ATOM 2294 O O . PHE B 1 135 ? 21.212 -19.256 -17.645 1.00 87.35 608 PHE A O 1
ATOM 2302 N N . VAL B 1 136 ? 22.691 -20.934 -17.910 1.00 73.92 609 VAL A N 1
ATOM 2303 C CA . VAL B 1 136 ? 23.757 -20.033 -18.341 1.00 71.55 609 VAL A CA 1
ATOM 2304 C C . VAL B 1 136 ? 23.378 -19.349 -19.647 1.00 77.57 609 VAL A C 1
ATOM 2305 O O . VAL B 1 136 ? 23.656 -18.160 -19.846 1.00 75.72 609 VAL A O 1
ATOM 2309 N N . LEU B 1 137 ? 22.728 -20.083 -20.553 1.00 80.95 610 LEU A N 1
ATOM 2310 C CA . LEU B 1 137 ? 22.303 -19.494 -21.819 1.00 76.72 610 LEU A CA 1
ATOM 2311 C C . LEU B 1 137 ? 21.299 -18.371 -21.589 1.00 87.62 610 LEU A C 1
ATOM 2312 O O . LEU B 1 137 ? 21.409 -17.292 -22.184 1.00 100.63 610 LEU A O 1
ATOM 2317 N N . ALA B 1 138 ? 20.312 -18.607 -20.721 1.00 84.25 611 ALA A N 1
ATOM 2318 C CA . ALA B 1 138 ? 19.313 -17.581 -20.440 1.00 78.01 611 ALA A CA 1
ATOM 2319 C C . ALA B 1 138 ? 19.933 -16.390 -19.721 1.00 79.61 611 ALA A C 1
ATOM 2320 O O . ALA B 1 138 ? 19.555 -15.240 -19.973 1.00 75.26 611 ALA A O 1
ATOM 2322 N N . ALA B 1 139 ? 20.881 -16.646 -18.819 1.00 76.94 612 ALA A N 1
ATOM 2323 C CA . ALA B 1 139 ? 21.556 -15.557 -18.122 1.00 62.46 612 ALA A CA 1
ATOM 2324 C C . ALA B 1 139 ? 22.367 -14.708 -19.091 1.00 68.10 612 ALA A C 1
ATOM 2325 O O . ALA B 1 139 ? 22.318 -13.475 -19.043 1.00 82.29 612 ALA A O 1
ATOM 2327 N N . ALA B 1 140 ? 23.116 -15.357 -19.987 1.00 76.81 613 ALA A N 1
ATOM 2328 C CA . ALA B 1 140 ? 23.912 -14.621 -20.963 1.00 83.42 613 ALA A CA 1
ATOM 2329 C C . ALA B 1 140 ? 23.033 -13.917 -21.986 1.00 81.50 613 ALA A C 1
ATOM 2330 O O . ALA B 1 140 ? 23.397 -12.842 -22.477 1.00 84.62 613 ALA A O 1
ATOM 233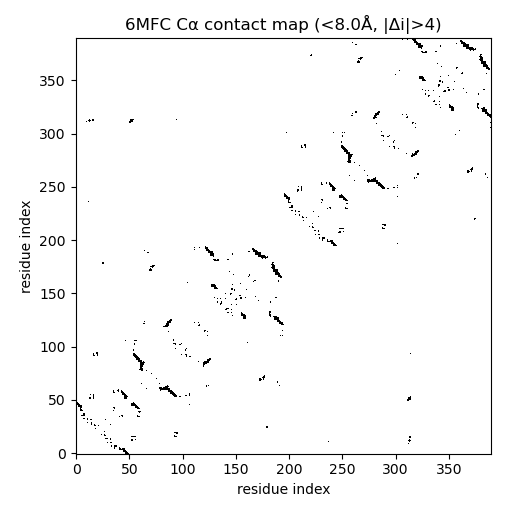2 N N . ARG B 1 141 ? 21.880 -14.502 -22.318 1.00 74.12 614 ARG A N 1
ATOM 2333 C CA . ARG B 1 141 ? 20.945 -13.858 -23.233 1.00 77.31 614 ARG A CA 1
ATOM 2334 C C . ARG B 1 141 ? 20.406 -12.550 -22.667 1.00 84.94 614 ARG A C 1
ATOM 2335 O O . ARG B 1 141 ? 20.022 -11.662 -23.437 1.00 92.66 614 ARG A O 1
ATOM 2343 N N . LEU B 1 142 ? 20.396 -12.401 -21.341 1.00 81.47 615 LEU A N 1
ATOM 2344 C CA . LEU B 1 142 ? 19.818 -11.216 -20.720 1.00 73.06 615 LEU A CA 1
ATOM 2345 C C . LEU B 1 142 ? 20.797 -10.050 -20.667 1.00 70.85 615 LEU A C 1
ATOM 2346 O O . LEU B 1 142 ? 20.369 -8.890 -20.689 1.00 71.13 615 LEU A O 1
ATOM 2351 N N . ARG B 1 143 ? 22.094 -10.325 -20.592 1.00 65.12 616 ARG A N 1
ATOM 2352 C CA . ARG B 1 143 ? 23.078 -9.249 -20.551 1.00 80.08 616 ARG A CA 1
ATOM 2353 C C . ARG B 1 143 ? 23.184 -8.593 -21.924 1.00 87.90 616 ARG A C 1
ATOM 2354 O O . ARG B 1 143 ? 23.405 -9.290 -22.922 1.00 96.58 616 ARG A O 1
ATOM 2362 N N . PRO B 1 144 ? 23.031 -7.274 -22.020 1.00 86.41 617 PRO A N 1
ATOM 2363 C CA . PRO B 1 144 ? 23.162 -6.613 -23.323 1.00 81.96 617 PRO A CA 1
ATOM 2364 C C . PRO B 1 144 ? 24.600 -6.656 -23.816 1.00 82.06 617 PRO A C 1
ATOM 2365 O O . PRO B 1 144 ? 25.547 -6.495 -23.044 1.00 81.53 617 PRO A O 1
ATOM 2369 N N . GLY B 1 145 ? 24.754 -6.877 -25.119 1.00 89.60 618 GLY A N 1
ATOM 2370 C CA . GLY B 1 145 ? 26.072 -6.967 -25.714 1.00 87.98 618 GLY A CA 1
ATOM 2371 C C . GLY B 1 145 ? 26.476 -8.385 -26.059 1.00 104.13 618 GLY A C 1
ATOM 2372 O O . GLY B 1 145 ? 26.977 -8.643 -27.157 1.00 116.35 618 GLY A O 1
ATOM 2373 N N . ILE B 1 146 ? 26.266 -9.315 -25.128 1.00 93.07 619 ILE A N 1
ATOM 2374 C CA . ILE B 1 146 ? 26.615 -10.712 -25.362 1.00 86.40 619 ILE A CA 1
ATOM 2375 C C . ILE B 1 146 ? 25.666 -11.289 -26.402 1.00 89.05 619 ILE A C 1
ATOM 2376 O O . ILE B 1 146 ? 24.456 -11.387 -26.170 1.00 93.38 619 ILE A O 1
ATOM 2381 N N . GLU B 1 147 ? 26.212 -11.686 -27.550 1.00 92.69 620 GLU A N 1
ATOM 2382 C CA . GLU B 1 147 ? 25.408 -12.261 -28.617 1.00 108.62 620 GLU A CA 1
ATOM 2383 C C . GLU B 1 147 ? 25.764 -13.706 -28.936 1.00 106.52 620 GLU A C 1
ATOM 2384 O O . GLU B 1 147 ? 25.173 -14.281 -29.857 1.00 106.31 620 GLU A O 1
ATOM 2390 N N . ASN B 1 148 ? 26.696 -14.312 -28.203 1.00 102.49 621 ASN A N 1
ATOM 2391 C CA . ASN B 1 148 ? 27.051 -15.706 -28.428 1.00 97.42 621 ASN A CA 1
ATOM 2392 C C . ASN B 1 148 ? 27.601 -16.306 -27.141 1.00 93.91 621 ASN A C 1
ATOM 2393 O O . ASN B 1 148 ? 28.372 -15.658 -26.429 1.00 89.86 621 ASN A O 1
ATOM 2398 N N . VAL B 1 149 ? 27.193 -17.539 -26.850 1.00 93.20 622 VAL A N 1
ATOM 2399 C CA . VAL B 1 149 ? 27.846 -18.371 -25.846 1.00 85.99 622 VAL A CA 1
ATOM 2400 C C . VAL B 1 149 ? 28.769 -19.331 -26.582 1.00 82.28 622 VAL A C 1
ATOM 2401 O O . VAL B 1 149 ? 28.351 -20.003 -27.533 1.00 76.16 622 VAL A O 1
ATOM 2405 N N . VAL B 1 150 ? 30.026 -19.390 -26.150 1.00 83.68 623 VAL A N 1
ATOM 2406 C CA . VAL B 1 150 ? 31.107 -19.944 -26.953 1.00 77.29 623 VAL A CA 1
ATOM 2407 C C . VAL B 1 150 ? 31.995 -20.807 -26.064 1.00 84.36 623 VAL A C 1
ATOM 2408 O O . VAL B 1 150 ? 32.087 -20.589 -24.853 1.00 97.45 623 VAL A O 1
ATOM 2412 N N . GLY B 1 151 ? 32.621 -21.823 -26.660 1.00 77.08 624 GLY A N 1
ATOM 2413 C CA . GLY B 1 151 ? 33.546 -22.653 -25.911 1.00 70.06 624 GLY A CA 1
ATOM 2414 C C . GLY B 1 151 ? 34.266 -23.719 -26.715 1.00 75.93 624 GLY A C 1
ATOM 2415 O O . GLY B 1 151 ? 33.731 -24.237 -27.700 1.00 77.77 624 GLY A O 1
ATOM 2416 N N . VAL B 1 152 ? 35.483 -24.055 -26.296 1.00 71.01 625 VAL A N 1
ATOM 2417 C CA . VAL B 1 152 ? 36.249 -25.143 -26.896 1.00 67.76 625 VAL A CA 1
ATOM 2418 C C . VAL B 1 152 ? 35.833 -26.438 -26.205 1.00 67.79 625 VAL A C 1
ATOM 2419 O O . VAL B 1 152 ? 36.129 -26.644 -25.026 1.00 69.22 625 VAL A O 1
ATOM 2423 N N . SER B 1 153 ? 35.152 -27.313 -26.936 1.00 73.80 626 SER A N 1
ATOM 2424 C CA . SER B 1 153 ? 34.685 -28.577 -26.395 1.00 66.56 626 SER A CA 1
ATOM 2425 C C . SER B 1 153 ? 35.668 -29.694 -26.749 1.00 78.22 626 SER A C 1
ATOM 2426 O O . SER B 1 153 ? 36.790 -29.448 -27.201 1.00 88.72 626 SER A O 1
ATOM 2429 N N . ARG B 1 154 ? 35.243 -30.939 -26.544 1.00 79.24 627 ARG A N 1
ATOM 2430 C CA . ARG B 1 154 ? 36.093 -32.094 -26.785 1.00 79.66 627 ARG A CA 1
ATOM 2431 C C . ARG B 1 154 ? 35.217 -33.290 -27.131 1.00 83.21 627 ARG A C 1
ATOM 2432 O O . ARG B 1 154 ? 33.990 -33.243 -27.017 1.00 83.36 627 ARG A O 1
ATOM 2440 N N . CYS B 1 155 ? 35.864 -34.367 -27.563 1.00 78.59 628 CYS A N 1
ATOM 2441 C CA . CYS B 1 155 ? 35.201 -35.648 -27.747 1.00 72.91 628 CYS A CA 1
ATOM 2442 C C . CYS B 1 155 ? 35.428 -36.520 -26.520 1.00 73.62 628 CYS A C 1
ATOM 2443 O O . CYS B 1 155 ? 36.456 -36.421 -25.846 1.00 68.71 628 CYS A O 1
ATOM 2446 N N . GLY B 1 156 ? 34.454 -37.377 -26.235 1.00 76.27 629 GLY A N 1
ATOM 2447 C CA . GLY B 1 156 ? 34.574 -38.287 -25.118 1.00 69.03 629 GLY A CA 1
ATOM 2448 C C . GLY B 1 156 ? 34.804 -39.719 -25.545 1.00 70.91 629 GLY A C 1
ATOM 2449 O O . GLY B 1 156 ? 35.239 -40.546 -24.739 1.00 80.94 629 GLY A O 1
ATOM 2450 N N . ASP B 1 157 ? 34.533 -40.026 -26.816 1.00 87.34 630 ASP A N 1
ATOM 2451 C CA . ASP B 1 157 ? 34.529 -41.406 -27.287 1.00 84.79 630 ASP A CA 1
ATOM 2452 C C . ASP B 1 157 ? 35.350 -41.583 -28.559 1.00 86.06 630 ASP A C 1
ATOM 2453 O O . ASP B 1 157 ? 35.067 -42.476 -29.361 1.00 91.12 630 ASP A O 1
ATOM 2458 N N . TYR B 1 158 ? 36.379 -40.754 -28.766 1.00 83.61 631 TYR A N 1
ATOM 2459 C CA . TYR B 1 158 ? 37.143 -40.872 -30.008 1.00 84.08 631 TYR A CA 1
ATOM 2460 C C . TYR B 1 158 ? 38.071 -42.081 -30.042 1.00 94.50 631 TYR A C 1
ATOM 2461 O O . TYR B 1 158 ? 38.095 -42.777 -31.073 1.00 98.12 631 TYR A O 1
ATOM 2470 N N . PRO B 1 159 ? 38.880 -42.384 -28.996 1.00 93.99 632 PRO A N 1
ATOM 2471 C CA . PRO B 1 159 ? 39.866 -43.471 -29.130 1.00 90.30 632 PRO A CA 1
ATOM 2472 C C . PRO B 1 159 ? 39.265 -44.799 -29.566 1.00 87.71 632 PRO A C 1
ATOM 2473 O O . PRO B 1 159 ? 39.973 -45.666 -30.087 1.00 88.94 632 PRO A O 1
ATOM 2477 N N . ARG B 1 160 ? 37.959 -44.968 -29.357 1.00 85.58 633 ARG A N 1
ATOM 2478 C CA . ARG B 1 160 ? 37.275 -46.158 -29.850 1.00 86.01 633 ARG A CA 1
ATOM 2479 C C . ARG B 1 160 ? 37.106 -46.122 -31.366 1.00 83.74 633 ARG A C 1
ATOM 2480 O O . ARG B 1 160 ? 37.178 -47.167 -32.021 1.00 88.01 633 ARG A O 1
ATOM 2488 N N . GLN B 1 161 ? 36.911 -44.931 -31.941 1.00 81.65 634 GLN A N 1
ATOM 2489 C CA . GLN B 1 161 ? 36.775 -44.781 -33.385 1.00 79.49 634 GLN A CA 1
ATOM 2490 C C . GLN B 1 161 ? 38.070 -45.053 -34.140 1.00 77.45 634 GLN A C 1
ATOM 2491 O O . GLN B 1 161 ? 38.027 -45.223 -35.364 1.00 74.79 634 GLN A O 1
ATOM 2497 N N . ARG B 1 162 ? 39.215 -45.090 -33.453 1.00 81.56 635 ARG A N 1
ATOM 2498 C CA . ARG B 1 162 ? 40.470 -45.372 -34.143 1.00 80.03 635 ARG A CA 1
ATOM 2499 C C . ARG B 1 162 ? 40.480 -46.772 -34.742 1.00 83.30 635 ARG A C 1
ATOM 2500 O O . ARG B 1 162 ? 41.128 -47.001 -35.770 1.00 82.59 635 ARG A O 1
ATOM 2508 N N . ALA B 1 163 ? 39.773 -47.718 -34.118 1.00 92.97 636 ALA A N 1
ATOM 2509 C CA . ALA B 1 163 ? 39.728 -49.077 -34.648 1.00 80.82 636 ALA A CA 1
ATOM 2510 C C . ALA B 1 163 ? 39.030 -49.130 -35.999 1.00 91.65 636 ALA A C 1
ATOM 2511 O O . ALA B 1 163 ? 39.303 -50.029 -36.802 1.00 98.45 636 ALA A O 1
ATOM 2513 N N . LYS B 1 164 ? 38.131 -48.183 -36.269 1.00 89.50 637 LYS A N 1
ATOM 2514 C CA . LYS B 1 164 ? 37.450 -48.106 -37.553 1.00 84.23 637 LYS A CA 1
ATOM 2515 C C . LYS B 1 164 ? 38.281 -47.409 -38.620 1.00 86.33 637 LYS A C 1
ATOM 2516 O O . LYS B 1 164 ? 37.869 -47.389 -39.785 1.00 95.25 637 LYS A O 1
ATOM 2522 N N . GLY B 1 165 ? 39.434 -46.850 -38.260 1.00 87.11 638 GLY A N 1
ATOM 2523 C CA . GLY B 1 165 ? 40.170 -46.019 -39.190 1.00 83.28 638 GLY A CA 1
ATOM 2524 C C . GLY B 1 165 ? 39.541 -44.668 -39.431 1.00 75.50 638 GLY A C 1
ATOM 2525 O O . GLY B 1 165 ? 39.863 -44.011 -40.423 1.00 75.91 638 GLY A O 1
ATOM 2526 N N . LEU B 1 166 ? 38.654 -44.231 -38.540 1.00 78.94 639 LEU A N 1
ATOM 2527 C CA . LEU B 1 166 ? 37.903 -42.996 -38.717 1.00 74.17 639 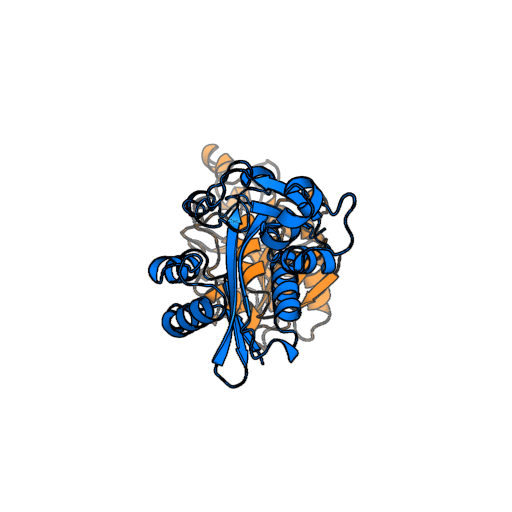LEU A CA 1
ATOM 2528 C C . LEU B 1 166 ? 38.692 -41.817 -38.163 1.00 73.24 639 LEU A C 1
ATOM 2529 O O . LEU B 1 166 ? 39.109 -41.829 -37.000 1.00 76.95 639 LEU A O 1
ATOM 2534 N N . GLY B 1 167 ? 38.896 -40.802 -39.000 1.00 73.99 640 GLY A N 1
ATOM 2535 C CA . GLY B 1 167 ? 39.652 -39.641 -38.582 1.00 73.64 640 GLY A CA 1
ATOM 2536 C C . GLY B 1 167 ? 38.879 -38.753 -37.627 1.00 74.90 640 GLY A C 1
ATOM 2537 O O . GLY B 1 167 ? 37.654 -38.820 -37.510 1.00 76.45 640 GLY A O 1
ATOM 2538 N N . TYR B 1 168 ? 39.628 -37.891 -36.935 1.00 76.82 641 TYR A N 1
ATOM 2539 C CA . TYR B 1 168 ? 39.041 -37.059 -35.888 1.00 73.09 641 TYR A CA 1
ATOM 2540 C C . TYR B 1 168 ? 38.028 -36.076 -36.464 1.00 81.92 641 TYR A C 1
ATOM 2541 O O . TYR B 1 168 ? 36.913 -35.947 -35.947 1.00 86.69 641 TYR A O 1
ATOM 2550 N N . GLU B 1 169 ? 38.396 -35.381 -37.544 1.00 83.32 642 GLU A N 1
ATOM 2551 C CA . GLU B 1 169 ? 37.504 -34.377 -38.115 1.00 76.45 642 GLU A CA 1
ATOM 2552 C C . GLU B 1 169 ? 36.224 -35.010 -38.647 1.00 81.36 642 GLU A C 1
ATOM 2553 O O . GLU B 1 169 ? 35.131 -34.463 -38.460 1.00 84.69 642 GLU A O 1
ATOM 2559 N N . ASP B 1 170 ? 36.340 -36.160 -39.316 1.00 86.46 643 ASP A N 1
ATOM 2560 C CA . ASP B 1 170 ? 35.149 -36.861 -39.787 1.00 91.14 643 ASP A CA 1
ATOM 2561 C C . ASP B 1 170 ? 34.252 -37.264 -38.623 1.00 91.46 643 ASP A C 1
ATOM 2562 O O . ASP B 1 170 ? 33.024 -37.133 -38.701 1.0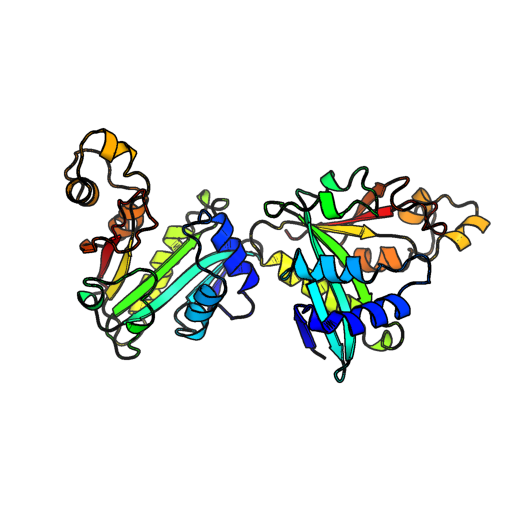0 91.14 643 ASP A O 1
ATOM 2567 N N . TYR B 1 171 ? 34.848 -37.752 -37.534 1.00 85.34 644 TYR A N 1
ATOM 2568 C CA . TYR B 1 171 ? 34.060 -38.176 -36.381 1.00 86.59 644 TYR A CA 1
ATOM 2569 C C . TYR B 1 171 ? 33.436 -36.984 -35.664 1.00 87.10 644 TYR A C 1
ATOM 2570 O O . TYR B 1 171 ? 32.297 -37.068 -35.189 1.00 91.95 644 TYR A O 1
ATOM 2579 N N . VAL B 1 172 ? 34.164 -35.867 -35.579 1.00 81.67 645 VAL A N 1
ATOM 2580 C CA . VAL B 1 172 ? 33.635 -34.678 -34.915 1.00 79.86 645 VAL A CA 1
ATOM 2581 C C . VAL B 1 172 ? 32.376 -34.187 -35.617 1.00 87.20 645 VAL A C 1
ATOM 2582 O O . VAL B 1 172 ? 31.384 -33.830 -34.970 1.00 87.07 645 VAL A O 1
ATOM 2586 N N . HIS B 1 173 ? 32.391 -34.167 -36.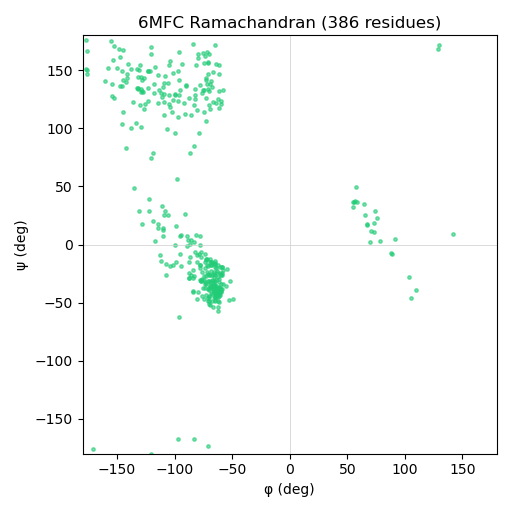947 1.00 91.31 646 HIS A N 1
ATOM 2587 C CA . HIS B 1 173 ? 31.241 -33.736 -37.729 1.00 85.11 646 HIS A CA 1
ATOM 2588 C C . HIS B 1 173 ? 30.278 -34.869 -38.053 1.00 87.37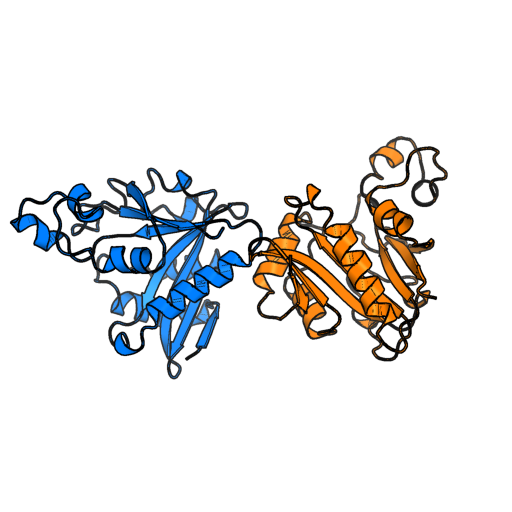 646 HIS A C 1
ATOM 2589 O O . HIS B 1 173 ? 29.258 -34.626 -38.705 1.00 79.79 646 HIS A O 1
ATOM 2596 N N . GLY B 1 174 ? 30.577 -36.094 -37.629 1.00 99.72 647 GLY A N 1
ATOM 2597 C CA . GLY B 1 174 ? 29.690 -37.207 -37.889 1.00 100.51 647 GLY A CA 1
ATOM 2598 C C . GLY B 1 174 ? 29.626 -37.669 -39.327 1.00 104.42 647 GLY A C 1
ATOM 2599 O O . GLY B 1 174 ? 28.739 -38.460 -39.662 1.00 104.52 647 GLY A O 1
ATOM 2600 N N . ARG B 1 175 ? 30.528 -37.205 -40.192 1.00 108.44 648 ARG A N 1
ATOM 2601 C CA . ARG B 1 175 ? 30.544 -37.684 -41.569 1.00 114.89 648 ARG A CA 1
ATOM 2602 C C . ARG B 1 175 ? 30.760 -39.190 -41.605 1.00 120.47 648 ARG A C 1
ATOM 2603 O O . ARG B 1 175 ? 31.735 -39.705 -41.055 1.00 116.66 648 ARG A O 1
ATOM 2611 N N . GLY B 1 176 ? 29.834 -39.898 -42.244 1.00 133.96 649 GLY A N 1
ATOM 2612 C CA . GLY B 1 176 ? 29.952 -41.332 -42.406 1.00 143.16 649 GLY A CA 1
ATOM 2613 C C . GLY B 1 176 ? 29.841 -42.040 -41.080 1.00 142.28 649 GLY A C 1
ATOM 2614 O O . GLY B 1 176 ? 30.227 -43.206 -40.934 1.00 140.95 649 GLY A O 1
ATOM 2615 N N . GLY B 1 177 ? 29.303 -41.317 -40.105 1.00 144.85 650 GLY A N 1
ATOM 2616 C CA . GLY B 1 177 ? 29.237 -41.786 -38.746 1.00 138.24 650 GLY A CA 1
ATOM 2617 C C . GLY B 1 177 ? 27.844 -42.234 -38.364 1.00 135.30 650 GLY A C 1
ATOM 2618 O O . GLY B 1 177 ? 26.844 -41.808 -38.939 1.00 127.54 650 GLY A O 1
ATOM 2619 N N . GLY B 1 178 ? 27.800 -43.131 -37.387 1.00 136.78 651 GLY A N 1
ATOM 2620 C CA . GLY B 1 178 ? 26.562 -43.596 -36.819 1.00 140.71 651 GLY A CA 1
ATOM 2621 C C . GLY B 1 178 ? 26.215 -42.842 -35.554 1.00 138.21 651 GLY A C 1
ATOM 2622 O O . GLY B 1 178 ? 25.184 -42.169 -35.473 1.00 139.12 651 GLY A O 1
ATOM 2623 N N . PRO B 1 179 ? 27.067 -42.944 -34.529 1.00 131.09 652 PRO A N 1
ATOM 2624 C CA . PRO B 1 179 ? 26.777 -42.244 -33.273 1.00 121.75 652 PRO A CA 1
ATOM 2625 C C . PRO B 1 179 ? 27.456 -40.888 -33.171 1.00 106.89 652 PRO A C 1
ATOM 2626 O O . PRO B 1 179 ? 28.651 -40.753 -33.457 1.00 102.28 652 PRO A O 1
ATOM 2630 N N . ARG B 1 180 ? 26.695 -39.874 -32.774 1.00 98.61 653 ARG A N 1
ATOM 2631 C CA . ARG B 1 180 ? 27.288 -38.593 -32.422 1.00 100.29 653 ARG A CA 1
ATOM 2632 C C . ARG B 1 180 ? 28.006 -38.709 -31.084 1.00 92.47 653 ARG A C 1
ATOM 2633 O O . ARG B 1 180 ? 27.552 -39.416 -30.179 1.00 93.11 653 ARG A O 1
ATOM 2641 N N . ASP B 1 181 ? 29.135 -38.022 -30.962 1.00 86.25 654 ASP A N 1
ATOM 2642 C CA . ASP B 1 181 ? 29.887 -38.056 -29.717 1.00 84.20 654 ASP A CA 1
ATOM 2643 C C . ASP B 1 181 ? 29.031 -37.488 -28.588 1.00 87.68 654 ASP A C 1
ATOM 2644 O O . ASP B 1 181 ? 28.422 -36.422 -28.756 1.00 80.36 654 ASP A O 1
ATOM 2649 N N . PRO B 1 182 ? 28.946 -38.164 -27.439 1.00 90.88 655 PRO A N 1
ATOM 2650 C CA . PRO B 1 182 ? 28.029 -37.692 -26.390 1.00 89.31 655 PRO A CA 1
ATOM 2651 C C . PRO B 1 182 ? 28.440 -36.364 -25.782 1.00 87.68 655 PRO A C 1
ATOM 2652 O O . PRO B 1 182 ? 27.566 -35.593 -25.365 1.00 80.86 655 PRO A O 1
ATOM 2656 N N . VAL B 1 183 ? 29.738 -36.067 -25.721 1.00 86.66 656 VAL A N 1
ATOM 2657 C CA . VAL B 1 183 ? 30.174 -34.777 -25.195 1.00 77.72 656 VAL A CA 1
ATOM 2658 C C . VAL B 1 183 ? 29.798 -33.657 -26.159 1.00 87.63 656 VAL A C 1
ATOM 2659 O O . VAL B 1 183 ? 29.181 -32.660 -25.766 1.00 90.22 656 VAL A O 1
ATOM 2663 N N . LEU B 1 184 ? 30.164 -33.805 -27.436 1.00 84.91 657 LEU A N 1
ATOM 2664 C CA . LEU B 1 184 ? 29.763 -32.822 -28.438 1.00 75.51 657 LEU A CA 1
ATOM 2665 C C . LEU B 1 184 ? 28.249 -32.776 -28.587 1.00 86.25 657 LEU A C 1
ATOM 2666 O O . LEU B 1 184 ? 27.668 -31.699 -28.761 1.00 96.00 657 LEU A O 1
ATOM 2671 N N . GLY B 1 185 ? 27.593 -33.936 -28.523 1.00 84.19 658 GLY A N 1
ATOM 2672 C CA . GLY B 1 185 ? 26.152 -33.990 -28.685 1.00 81.88 658 GLY A CA 1
ATOM 2673 C C . GLY B 1 185 ? 25.385 -33.257 -27.606 1.00 82.08 658 GLY A C 1
ATOM 2674 O O . GLY B 1 185 ? 24.219 -32.909 -27.815 1.00 80.25 658 GLY A O 1
ATOM 2675 N N . PHE B 1 186 ? 26.014 -33.014 -26.455 1.00 84.63 659 PHE A N 1
ATOM 2676 C CA . PHE B 1 186 ? 25.342 -32.286 -25.384 1.00 87.29 659 PHE A CA 1
ATOM 2677 C C . PHE B 1 186 ? 25.036 -30.854 -25.806 1.00 84.91 659 PHE A C 1
ATOM 2678 O O . PHE B 1 186 ? 23.912 -30.371 -25.635 1.00 79.08 659 PHE A O 1
ATOM 2686 N N . HIS B 1 187 ? 26.028 -30.160 -26.366 1.00 83.81 660 HIS A N 1
ATOM 2687 C CA . HIS B 1 187 ? 25.786 -28.812 -26.867 1.00 82.37 660 HIS A CA 1
ATOM 2688 C C . HIS B 1 187 ? 24.934 -28.839 -28.131 1.00 80.69 660 HIS A C 1
ATOM 2689 O O . HIS B 1 187 ? 24.065 -27.981 -28.317 1.00 82.55 660 HIS A O 1
ATOM 2696 N N . LEU B 1 188 ? 25.166 -29.823 -29.006 1.00 77.30 661 LEU A N 1
ATOM 2697 C CA . LEU B 1 188 ? 24.402 -29.911 -30.247 1.00 82.35 661 LEU A CA 1
ATOM 2698 C C . LEU B 1 188 ? 22.917 -30.099 -29.968 1.00 88.56 661 LEU A C 1
ATOM 2699 O O . LEU B 1 188 ? 22.067 -29.511 -30.648 1.00 102.11 661 LEU A O 1
ATOM 2704 N N . GLY B 1 189 ? 22.586 -30.909 -28.964 1.00 85.18 662 GLY A N 1
ATOM 2705 C CA . GLY B 1 189 ? 21.207 -31.063 -28.542 1.00 87.81 662 GLY A CA 1
ATOM 2706 C C . GLY B 1 189 ? 20.579 -29.810 -27.964 1.00 96.04 662 GLY A C 1
ATOM 2707 O O . GLY B 1 189 ? 19.352 -29.767 -27.818 1.00 104.68 662 GLY A O 1
ATOM 2708 N N . HIS B 1 190 ? 21.383 -28.802 -27.618 1.00 92.54 663 HIS A N 1
ATOM 2709 C CA . HIS B 1 190 ? 20.861 -27.541 -27.102 1.00 90.62 663 HIS A CA 1
ATOM 2710 C C . HIS B 1 190 ? 21.009 -26.394 -28.100 1.00 98.93 663 HIS A C 1
ATOM 2711 O O . HIS B 1 190 ? 21.074 -25.226 -27.698 1.00 104.75 663 HIS A O 1
ATOM 2718 N N . GLY B 1 191 ? 21.070 -26.701 -29.392 1.00 87.92 664 GLY A N 1
ATOM 2719 C CA . GLY B 1 191 ? 21.051 -25.677 -30.419 1.00 84.54 664 GLY A CA 1
ATOM 2720 C C . GLY B 1 191 ? 22.400 -25.161 -30.871 1.00 84.05 664 GLY A C 1
ATOM 2721 O O . GLY B 1 191 ? 22.448 -24.229 -31.685 1.00 90.41 664 GLY A O 1
ATOM 2722 N N . ALA B 1 192 ? 23.495 -25.733 -30.383 1.00 80.34 665 ALA A N 1
ATOM 2723 C CA . ALA B 1 192 ? 24.812 -25.232 -30.743 1.00 76.32 665 ALA A CA 1
ATOM 2724 C C . ALA B 1 192 ? 25.241 -25.743 -32.116 1.00 78.80 665 ALA A C 1
ATOM 2725 O O . ALA B 1 192 ? 24.676 -26.693 -32.665 1.00 80.57 665 ALA A O 1
ATOM 2727 N N . ARG B 1 193 ? 26.263 -25.093 -32.669 1.00 77.08 666 ARG A N 1
ATOM 2728 C CA . ARG B 1 193 ? 26.847 -25.479 -33.944 1.00 78.19 666 ARG A CA 1
ATOM 2729 C C . ARG B 1 193 ? 28.359 -25.561 -33.795 1.00 87.90 666 ARG A C 1
ATOM 2730 O O . ARG B 1 193 ? 28.957 -24.862 -32.974 1.00 91.14 666 ARG A O 1
ATOM 2738 N N . ILE B 1 194 ? 28.972 -26.436 -34.585 1.00 87.74 667 ILE A N 1
ATOM 2739 C CA . ILE B 1 194 ? 30.417 -26.621 -34.533 1.00 85.79 667 ILE A CA 1
ATOM 2740 C C . ILE B 1 194 ? 31.081 -25.534 -35.365 1.00 85.61 667 ILE A C 1
ATOM 2741 O O . ILE B 1 194 ? 30.728 -25.325 -36.532 1.00 101.61 667 ILE A O 1
ATOM 2746 N N . GLY B 1 195 ? 32.045 -24.839 -34.768 1.00 79.51 668 GLY A N 1
ATOM 2747 C CA . GLY B 1 195 ? 32.661 -23.703 -35.423 1.00 89.88 668 GLY A CA 1
ATOM 2748 C C . GLY B 1 195 ? 34.127 -23.867 -35.762 1.00 89.75 668 GLY A C 1
ATOM 2749 O O . GLY B 1 195 ? 34.817 -22.877 -36.017 1.00 99.78 668 GLY A O 1
ATOM 2750 N N . GLY B 1 196 ? 34.621 -25.098 -35.775 1.00 81.89 669 GLY A N 1
ATOM 2751 C CA . GLY B 1 196 ? 35.998 -25.370 -36.136 1.00 91.77 669 GLY A CA 1
ATOM 2752 C C . GLY B 1 196 ? 36.698 -26.225 -35.099 1.00 90.19 669 GLY A C 1
ATOM 2753 O O . GLY B 1 196 ? 36.209 -26.450 -33.994 1.00 90.22 669 GLY A O 1
ATOM 2754 N N . ILE B 1 197 ? 37.877 -26.701 -35.490 1.00 82.11 670 ILE A N 1
ATOM 2755 C CA . ILE B 1 197 ? 38.694 -27.584 -34.666 1.00 85.35 670 ILE A CA 1
ATOM 2756 C C . ILE B 1 197 ? 40.055 -26.928 -34.474 1.00 89.35 670 ILE A C 1
ATOM 2757 O O . ILE B 1 197 ? 40.740 -26.609 -35.455 1.00 87.20 670 ILE A O 1
ATOM 2762 N N . ILE B 1 198 ? 40.446 -26.730 -33.218 1.00 80.48 671 ILE A N 1
ATOM 2763 C CA . ILE B 1 198 ? 41.720 -26.104 -32.885 1.00 81.77 671 ILE A CA 1
ATOM 2764 C C . ILE B 1 198 ? 42.765 -27.204 -32.739 1.00 88.13 671 ILE A C 1
ATOM 2765 O O . ILE B 1 198 ? 42.709 -28.006 -31.804 1.00 95.41 671 ILE A O 1
ATOM 2770 N N . SER B 1 199 ? 43.722 -27.242 -33.660 1.00 86.16 672 SER A N 1
ATOM 2771 C CA . SER B 1 199 ? 44.803 -28.215 -33.584 1.00 88.60 672 SER A CA 1
ATOM 2772 C C . SER B 1 199 ? 45.808 -27.783 -32.523 1.00 89.41 672 SER A C 1
ATOM 2773 O O . SER B 1 199 ? 46.247 -26.629 -32.505 1.00 97.75 672 SER A O 1
ATOM 2776 N N . GLY B 1 200 ? 46.166 -28.709 -31.638 1.00 92.25 673 GLY A N 1
ATOM 2777 C CA . GLY B 1 200 ? 47.092 -28.393 -30.568 1.00 82.82 673 GLY A CA 1
ATOM 2778 C C . GLY B 1 200 ? 46.496 -27.561 -29.456 1.00 89.21 673 GLY A C 1
ATOM 2779 O O . GLY B 1 200 ? 47.219 -26.800 -28.806 1.00 93.03 673 GLY A O 1
ATOM 2780 N N . TYR B 1 201 ? 45.188 -27.687 -29.216 1.00 88.09 674 TYR A N 1
ATOM 2781 C CA . TYR B 1 201 ? 44.541 -26.890 -28.179 1.00 87.72 674 TYR A CA 1
ATOM 2782 C C . TYR B 1 201 ? 45.037 -27.283 -26.792 1.00 92.86 674 TYR A C 1
ATOM 2783 O O . TYR B 1 201 ? 45.479 -26.427 -26.016 1.00 93.94 674 TYR A O 1
ATOM 2792 N N . ARG B 1 202 ? 44.969 -28.570 -26.459 1.00 88.02 675 ARG A N 1
ATOM 2793 C CA . ARG B 1 202 ? 45.530 -29.083 -25.209 1.00 91.60 675 ARG A CA 1
ATOM 2794 C C . ARG B 1 202 ? 46.242 -30.399 -25.493 1.00 92.30 675 ARG A C 1
ATOM 2795 O O . ARG B 1 202 ? 45.596 -31.453 -25.614 1.00 104.73 675 ARG A O 1
ATOM 2803 N N . PRO B 1 203 ? 47.573 -30.378 -25.610 1.00 87.75 676 PRO A N 1
ATOM 2804 C CA . PRO B 1 203 ? 48.303 -31.615 -25.933 1.00 88.17 676 PRO A CA 1
ATOM 2805 C C . PRO B 1 203 ? 48.097 -32.735 -24.929 1.00 90.67 676 PRO A C 1
ATOM 2806 O O . PRO B 1 203 ? 48.218 -33.909 -25.301 1.00 98.21 676 PRO A O 1
ATOM 2810 N N . GLU B 1 204 ? 47.790 -32.416 -23.669 1.00 92.93 677 GLU A N 1
ATOM 2811 C CA . GLU B 1 204 ? 47.604 -33.464 -22.672 1.00 94.26 677 GLU A CA 1
ATOM 2812 C C . GLU B 1 204 ? 46.360 -34.302 -22.936 1.00 99.07 677 GLU A C 1
ATOM 2813 O O . GLU B 1 204 ? 46.246 -35.408 -22.396 1.00 103.75 677 GLU A O 1
ATOM 2819 N N . ASP B 1 205 ? 45.432 -33.809 -23.754 1.00 100.23 678 ASP A N 1
ATOM 2820 C CA . ASP B 1 2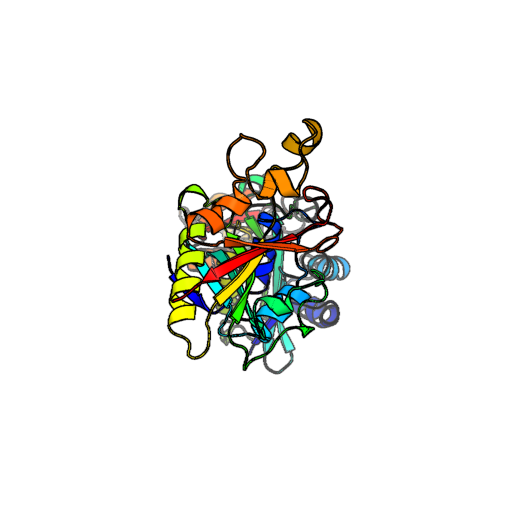05 ? 44.222 -34.551 -24.105 1.00 101.40 678 ASP A CA 1
ATOM 2821 C C . ASP B 1 205 ? 44.566 -35.495 -25.250 1.00 99.53 678 ASP A C 1
ATOM 2822 O O . ASP B 1 205 ? 44.367 -35.182 -26.425 1.00 96.87 678 ASP A O 1
ATOM 2827 N N . VAL B 1 206 ? 45.095 -36.671 -24.903 1.00 97.49 679 VAL A N 1
ATOM 2828 C CA . VAL B 1 206 ? 45.493 -37.625 -25.933 1.00 95.27 679 VAL A CA 1
ATOM 2829 C C . VAL B 1 206 ? 44.275 -38.269 -26.584 1.00 90.95 679 VAL A C 1
ATOM 2830 O O . VAL B 1 206 ? 44.337 -38.686 -27.746 1.00 90.98 679 VAL A O 1
ATOM 2834 N N . ASP B 1 207 ? 43.155 -38.366 -25.862 1.00 92.13 680 ASP A N 1
ATOM 2835 C CA . ASP B 1 207 ? 41.955 -38.962 -26.438 1.00 83.76 680 ASP A CA 1
ATOM 2836 C C . ASP B 1 207 ? 41.362 -38.106 -27.549 1.00 84.76 680 ASP A C 1
ATOM 2837 O O . ASP B 1 207 ? 40.523 -38.596 -28.312 1.00 88.64 680 ASP A O 1
ATOM 2842 N N . ASN B 1 208 ? 41.779 -36.844 -27.651 1.00 83.82 681 ASN A N 1
ATOM 2843 C CA . ASN B 1 208 ? 41.378 -35.948 -28.728 1.00 82.96 681 ASN A CA 1
ATOM 2844 C C . ASN B 1 208 ? 42.554 -35.555 -29.614 1.00 85.57 681 ASN A C 1
ATOM 2845 O O . ASN B 1 208 ? 42.436 -34.612 -30.404 1.00 91.49 681 ASN A O 1
ATOM 2850 N N . ASP B 1 209 ? 43.683 -36.259 -29.496 1.00 87.58 682 ASP A N 1
ATOM 2851 C CA . ASP B 1 209 ? 44.906 -35.960 -30.241 1.00 77.67 682 ASP A CA 1
ATOM 2852 C C . ASP B 1 209 ? 45.355 -34.516 -30.043 1.00 77.61 682 ASP A C 1
ATOM 2853 O O . ASP B 1 209 ? 45.932 -33.904 -30.945 1.00 100.92 682 ASP A O 1
ATOM 2858 N N . GLY B 1 210 ? 45.102 -33.964 -28.860 1.00 76.69 683 GLY A N 1
ATOM 2859 C CA . GLY B 1 210 ? 45.472 -32.599 -28.557 1.00 82.78 683 GLY A CA 1
ATOM 2860 C C . GLY B 1 210 ? 44.559 -31.538 -29.130 1.00 85.08 683 GLY A C 1
ATOM 2861 O O . GLY B 1 210 ? 44.837 -30.346 -28.952 1.00 88.19 683 GLY A O 1
ATOM 2862 N N . ALA B 1 211 ? 43.477 -31.924 -29.797 1.00 85.44 684 ALA A N 1
ATOM 2863 C CA . ALA B 1 211 ? 42.625 -30.971 -30.488 1.00 81.77 684 ALA A CA 1
ATOM 2864 C C . ALA B 1 211 ? 41.436 -30.562 -29.622 1.00 75.64 684 ALA A C 1
ATOM 2865 O O . ALA B 1 211 ? 41.116 -31.190 -28.611 1.00 88.81 684 ALA A O 1
ATOM 2867 N N . GLY B 1 212 ? 40.782 -29.485 -30.038 1.00 75.76 685 GLY A N 1
ATOM 2868 C CA . GLY B 1 212 ? 39.580 -29.017 -29.373 1.00 74.91 685 GLY A CA 1
ATOM 2869 C C . GLY B 1 212 ? 38.579 -28.518 -30.392 1.00 79.53 685 GLY A C 1
ATOM 2870 O O . GLY B 1 212 ? 38.942 -27.967 -31.434 1.00 80.52 685 GLY A O 1
ATOM 2871 N N . VAL B 1 213 ? 37.302 -28.711 -30.076 1.00 80.71 686 VAL A N 1
ATOM 2872 C CA . VAL B 1 213 ? 36.204 -28.412 -30.991 1.00 79.19 686 VAL A CA 1
ATOM 2873 C C . VAL B 1 213 ? 35.530 -27.123 -30.539 1.00 76.30 686 VAL A C 1
ATOM 2874 O O . VAL B 1 213 ? 35.028 -27.037 -29.411 1.00 77.55 686 VAL A O 1
ATOM 2878 N N . ILE B 1 214 ? 35.507 -26.128 -31.423 1.00 75.96 687 ILE A N 1
ATOM 2879 C CA . ILE B 1 214 ? 34.838 -24.862 -31.140 1.00 76.35 687 ILE A CA 1
ATOM 2880 C C . ILE B 1 214 ? 33.331 -25.057 -31.257 1.00 75.78 687 ILE A C 1
ATOM 2881 O O . ILE B 1 214 ? 32.840 -25.644 -32.228 1.00 96.60 687 ILE A O 1
ATOM 2886 N N . VAL B 1 215 ? 32.595 -24.559 -30.266 1.00 83.86 688 VAL A N 1
ATOM 2887 C CA . VAL B 1 215 ? 31.148 -24.720 -30.176 1.00 84.45 688 VAL A CA 1
ATOM 2888 C C . VAL B 1 215 ? 30.534 -23.344 -29.960 1.00 85.16 688 VAL A C 1
ATOM 2889 O O . VAL B 1 215 ? 31.003 -22.581 -29.108 1.00 97.11 688 VAL A O 1
ATOM 2893 N N . ILE B 1 216 ? 29.493 -23.024 -30.727 1.00 81.15 689 ILE A N 1
ATOM 2894 C CA . ILE B 1 216 ? 28.906 -21.687 -30.727 1.00 84.17 689 ILE A CA 1
ATOM 2895 C C . ILE B 1 216 ? 27.412 -21.800 -30.452 1.00 87.50 689 ILE A C 1
ATOM 2896 O O . ILE B 1 216 ? 26.686 -22.460 -31.206 1.00 83.60 689 ILE A O 1
ATOM 2901 N N . HIS B 1 217 ? 26.957 -21.158 -29.374 1.00 87.95 690 HIS A N 1
ATOM 2902 C CA . HIS B 1 217 ? 25.537 -21.028 -29.057 1.00 84.47 690 HIS A CA 1
ATOM 2903 C C . HIS B 1 217 ? 25.096 -19.619 -29.434 1.00 87.78 690 HIS A C 1
ATOM 2904 O O . HIS B 1 217 ? 25.543 -18.641 -28.827 1.00 91.61 690 HIS A O 1
ATOM 2911 N N . ALA B 1 218 ? 24.217 -19.515 -30.425 1.00 95.13 691 ALA A N 1
ATOM 2912 C CA . ALA B 1 218 ? 23.706 -18.218 -30.845 1.00 80.73 691 ALA A CA 1
ATOM 2913 C C . ALA B 1 218 ? 22.560 -17.788 -29.937 1.00 92.13 691 ALA A C 1
ATOM 2914 O O . ALA B 1 218 ? 21.662 -18.580 -29.635 1.00 89.69 691 ALA A O 1
ATOM 2916 N N . LEU B 1 219 ? 22.597 -16.528 -29.503 1.00 89.72 692 LEU A N 1
ATOM 2917 C CA . LEU B 1 219 ? 21.604 -15.978 -28.591 1.00 91.48 692 LEU A CA 1
ATOM 2918 C C . LEU B 1 219 ? 20.522 -15.167 -29.296 1.00 95.50 692 LEU A C 1
ATOM 2919 O O . LEU B 1 219 ? 19.484 -14.889 -28.686 1.00 89.76 692 LEU A O 1
ATOM 2924 N N . ARG B 1 220 ? 20.739 -14.780 -30.551 1.00 98.41 693 ARG A N 1
ATOM 2925 C CA . ARG B 1 220 ? 19.719 -14.080 -31.328 1.00 102.92 693 ARG A CA 1
ATOM 2926 C C . ARG B 1 220 ? 19.409 -14.820 -32.627 1.00 106.08 693 ARG A C 1
ATOM 2927 O O . ARG B 1 220 ? 18.497 -14.442 -33.366 1.00 105.75 693 ARG A O 1
#

Secondary structure (DSSP, 8-state):
-EEEE--GGGHHHHHHHHHHHS-GGG---HHHHHHHHHH-GGGEEEEEETTEEEEEEEEEEES-GGGGTT--GGGGGGGB-TT-SEEEEEEEEE-GGGGGG-HHHHHHHHHHHHHHHSTT--EEEEEE--SSHHHHGGGT--HHHHHTTTT-SSPPHHHHHHHTTT-EEEEEETTS-TT-GGGTT-EEEEEEE--/-EEEE--GGGHHHHHHHHHHHS-GGGPPPHHHHHHHHHHSGGG-EEEEETTEEEEEEEEEEES-GGGGTT--SSS-GGGB-TT-SEEEEEEEEE-GGGTTTTHHHHHHHHHHHHHTTSTT--EEEEEE--SS-HHHHTTT--HHHHHTTTTSSPPPHHHHHHHHHTPEEEEEETTS-TT-GGGTT-EEEEEEE--

Foldseek 3Di:
DDKDWDDLVCLVQVQVLQPQQDPDLPGDDSVVVSVQCVVCVVAKMFDADPRGGQKIWTKAAFADLVLCAQAALVRPPVRHDPQHQAIETNDITGRPVCVVVVVRLVVVVVSLVVQLVDPRHFKYKYWWAADPCVVVVVVVDDLVCQCVVVPPDDHGPRSCSLVVVPWDWDDKRQLRACSPVSRNNITIMTMGGND/DDKDFDDLVCLVLVQVQQVQFDPPLPGDDSVVVSVQCVVCVPAKMFDDDPRGGQKIWGKAAAQDLVLCAQAALVPVVVRHDPQHQAIEINDITGRPVCVVVVVRLVVVVVSLVVQLPDPRHFKYKYWWAADPQVVCVVVVDDLVCQQVQPVHDDHGPRSVSLVVVPKDWDDKHAQRACSPVSNNNITIMIMGGSD

Radius of gyration: 25.72 Å; Cα contacts (8 Å, |Δi|>4): 748; chains: 2; bounding box: 51×81×45 Å